Protein AF-0000000067429028 (afdb_homodimer)

Secondary structure (DSSP, 8-state):
------TTS--S-HHHHHHHHHHHHHHHHHHHHHHHHHHHHHHHHHHHHHSSS--HHHHHHHHHHHHHHHHHHHHHHHHHHIIIIITTT-B-S----TTS----TTSS-BSHHHHHHH-TTSHHHHHHHHHHHHHHHHHHHHHHHHHHHHTTT-HHHHHHHHHHHHHHHHHHHHHHHHHTSTT--TTSHHHHHHHHHHHHHHHHHHHHHHHHHHHHHHHHHHHHHHHH-HHHHHHHHHHHHHHHHHHHHHHHHHHHHHHHHHHT-GGGGGGTTHHHHHHHHHHHHHHHHHHHS----HHHH-TTHHHHH--------------------------------------------/------TTS--S-HHHHHHHHHHHHHHHHHHHHHHHHHHHHHHHHHHHHHSSS--HHHHHHHHHHHHHHHHHHHHHHHHHHIIIIITTT-B-S----TTS----TTSS-BSHHHHHHH-TTSHHHHHHHHHHHHHHHHHHHHHHHHHHHHTTT-HHHHHHHHHHHHHHHHHHHHHHHHHTSTT--TTSHHHHHHHHHHHHHHHHHHHHHHHHHHHHHHHHHHHHHHHH-HHHHHHHHHHHHHHHHHHHHHHHHHHHHHHHHHHT-GGGGGGTTHHHHHHHHHHHHHHHHHHHH----HHHH-TTHHHHH--------------------------------------------

pLDDT: mean 70.44, std 25.07, range [15.56, 97.5]

Radius of gyration: 35.48 Å; Cα contacts (8 Å, |Δi|>4): 752; chains: 2; bounding box: 127×114×70 Å

Sequence (706 aa):
MPSLPASWATDEPQASLWLEQVINAGVNIGSMAFGVHMAVYATCTYHLYRSKKFPWMQQIYITVLFILAAVTIACNINFNELAWIDERNYKGGRSPVKGSKSVNVDDSPSGPLAFINEQEALPVDTIGNSAGLVITFLVDSLLIYRCWVVWNSNYYVIILPILMLIASTVLSCLQTIAASQPASSLWAANTVKFGLPYFSLTMTLNMLVTTIIITRLLLARRKIRSIMGDTHGREYTSVAAMLVESALPTALVSMVLIALYAQGNTTMTLFFPLLPQVQALAPQLIFIRVLRGRAWSKETMNPNVSKRTLQFTQSSSGTFAGPVTRARKTETSSFDSHELSTIRMGDSSFIEKMPSLPASWATDEPQASLWLEQVINAGVNIGSMAFGVHMAVYATCTYHLYRSKKFPWMQQIYITVLFILAAVTIACNINFNELAWIDERNYKGGRSPVKGSKSVNVDDSPSGPLAFINEQEALPVDTIGNSAGLVITFLVDSLLIYRCWVVWNSNYYVIILPILMLIASTVLSCLQTIAASQPASSLWAANTVKFGLPYFSLTMTLNMLVTTIIITRLLLARRKIRSIMGDTHGREYTSVAAMLVESALPTALVSMVLIALYAQGNTTMTLFFPLLPQVQALAPQLIFIRVLRGRAWSKETMNPNVSKRTLQFTQSSSGTFAGPVTRARKTETSSFDSHELSTIRMGDSSFIEK

Structure (mmCIF, N/CA/C/O backbone):
data_AF-0000000067429028-model_v1
#
loop_
_entity.id
_entity.type
_entity.pdbx_description
1 polymer 'Predicted protein'
#
loop_
_atom_site.group_PDB
_atom_site.id
_atom_site.type_symbol
_atom_site.label_atom_id
_atom_site.label_alt_id
_atom_site.label_comp_id
_atom_site.label_asym_id
_atom_site.label_entity_id
_atom_site.label_seq_id
_atom_site.pdbx_PDB_ins_code
_atom_site.Cartn_x
_atom_site.Cartn_y
_atom_site.Cartn_z
_atom_site.occupancy
_atom_site.B_iso_or_equiv
_atom_site.auth_seq_id
_atom_site.auth_comp_id
_atom_site.auth_asym_id
_atom_site.auth_atom_id
_atom_site.pdbx_PDB_model_num
ATOM 1 N N . MET A 1 1 ? 11.883 8.055 22.625 1 27.88 1 MET A N 1
ATOM 2 C CA . MET A 1 1 ? 12.578 9.062 21.828 1 27.88 1 MET A CA 1
ATOM 3 C C . MET A 1 1 ? 12.633 10.398 22.562 1 27.88 1 MET A C 1
ATOM 5 O O . MET A 1 1 ? 11.688 10.758 23.266 1 27.88 1 MET A O 1
ATOM 9 N N . PRO A 1 2 ? 13.664 10.938 22.859 1 30.31 2 PRO A N 1
ATOM 10 C CA . PRO A 1 2 ? 13.633 12.203 23.594 1 30.31 2 PRO A CA 1
ATOM 11 C C . PRO A 1 2 ? 12.594 13.18 23.047 1 30.31 2 PRO A C 1
ATOM 13 O O . PRO A 1 2 ? 12.43 13.289 21.828 1 30.31 2 PRO A O 1
ATOM 16 N N . SER A 1 3 ? 11.461 13.352 23.688 1 35.31 3 SER A N 1
ATOM 17 C CA . SER A 1 3 ? 10.578 14.492 23.5 1 35.31 3 SER A CA 1
ATOM 18 C C . SER A 1 3 ? 11.375 15.766 23.234 1 35.31 3 SER A C 1
ATOM 20 O O . SER A 1 3 ? 12.211 16.156 24.062 1 35.31 3 SER A O 1
ATOM 22 N N . LEU A 1 4 ? 11.93 15.875 22.219 1 36.62 4 LEU A N 1
ATOM 23 C CA . LEU A 1 4 ? 12.508 17.219 22.141 1 36.62 4 LEU A CA 1
ATOM 24 C C . LEU A 1 4 ? 11.68 18.219 22.938 1 36.62 4 LEU A C 1
ATOM 26 O O . LEU A 1 4 ? 10.453 18.266 22.797 1 36.62 4 LEU A O 1
ATOM 30 N N . PRO A 1 5 ? 11.859 18.469 24.078 1 39.38 5 PRO A N 1
ATOM 31 C CA . PRO A 1 5 ? 11.25 19.547 24.859 1 39.38 5 PRO A CA 1
ATOM 32 C C . PRO A 1 5 ? 10.867 20.75 24 1 39.38 5 PRO A C 1
ATOM 34 O O . PRO A 1 5 ? 10.773 21.875 24.5 1 39.38 5 PRO A O 1
ATOM 37 N N . ALA A 1 6 ? 11.047 20.734 22.594 1 43.84 6 ALA A N 1
ATOM 38 C CA . ALA A 1 6 ? 11.242 22.047 21.969 1 43.84 6 ALA A CA 1
ATOM 39 C C . ALA A 1 6 ? 9.961 22.875 22.016 1 43.84 6 ALA A C 1
ATOM 41 O O . ALA A 1 6 ? 8.859 22.328 22 1 43.84 6 ALA A O 1
ATOM 42 N N . SER A 1 7 ? 10 24.031 22.438 1 44.78 7 SER A N 1
ATOM 43 C CA . SER A 1 7 ? 9.141 25.203 22.453 1 44.78 7 SER A CA 1
ATOM 44 C C . SER A 1 7 ? 8.203 25.234 21.25 1 44.78 7 SER A C 1
ATOM 46 O O . SER A 1 7 ? 7.258 26.016 21.219 1 44.78 7 SER A O 1
ATOM 48 N N . TRP A 1 8 ? 8.523 24.391 20.266 1 45.44 8 TRP A N 1
ATOM 49 C CA . TRP A 1 8 ? 7.77 24.531 19.031 1 45.44 8 TRP A CA 1
ATOM 50 C C . TRP A 1 8 ? 6.695 23.438 18.922 1 45.44 8 TRP A C 1
ATOM 52 O O . TRP A 1 8 ? 5.965 23.375 17.938 1 45.44 8 TRP A O 1
ATOM 62 N N . ALA A 1 9 ? 6.676 22.672 19.953 1 54.84 9 ALA A N 1
ATOM 63 C CA . ALA A 1 9 ? 5.551 21.734 20.016 1 54.84 9 ALA A CA 1
ATOM 64 C C . ALA A 1 9 ? 4.234 22.469 20.234 1 54.84 9 ALA A C 1
ATOM 66 O O . ALA A 1 9 ? 4.207 23.547 20.844 1 54.84 9 ALA A O 1
ATOM 67 N N . THR A 1 10 ? 3.229 21.969 19.516 1 66.25 10 THR A N 1
ATOM 68 C CA . THR A 1 10 ? 1.923 22.609 19.688 1 66.25 10 THR A CA 1
ATOM 69 C C . THR A 1 10 ? 1.453 22.5 21.125 1 66.25 10 THR A C 1
ATOM 71 O O . THR A 1 10 ? 1.789 21.547 21.844 1 66.25 10 THR A O 1
ATOM 74 N N . ASP A 1 11 ? 1.042 23.547 21.719 1 66.5 11 ASP A N 1
ATOM 75 C CA . ASP A 1 11 ? 0.514 23.609 23.078 1 66.5 11 ASP A CA 1
ATOM 76 C C . ASP A 1 11 ? -0.904 23.047 23.141 1 66.5 11 ASP A C 1
ATOM 78 O O . ASP A 1 11 ? -1.638 23.297 24.109 1 66.5 11 ASP A O 1
ATOM 82 N N . GLU A 1 12 ? -1.213 22.25 22.266 1 75.88 12 GLU A N 1
ATOM 83 C CA . GLU A 1 12 ? -2.549 21.656 22.266 1 75.88 12 GLU A CA 1
ATOM 84 C C . GLU A 1 12 ? -2.607 20.422 23.156 1 75.88 12 GLU A C 1
ATOM 86 O O . GLU A 1 12 ? -1.576 19.812 23.453 1 75.88 12 GLU A O 1
ATOM 91 N N . PRO A 1 13 ? -3.803 20.125 23.766 1 77.38 13 PRO A N 1
ATOM 92 C CA . PRO A 1 13 ? -3.932 18.938 24.625 1 77.38 13 PRO A CA 1
ATOM 93 C C . PRO A 1 13 ? -3.467 17.656 23.922 1 77.38 13 PRO A C 1
ATOM 95 O O . PRO A 1 13 ? -3.641 17.516 22.719 1 77.38 13 PRO A O 1
ATOM 98 N N . GLN A 1 14 ? -2.924 16.828 24.781 1 80.5 14 GLN A N 1
ATOM 99 C CA . GLN A 1 14 ? -2.35 15.578 24.281 1 80.5 14 GLN A CA 1
ATOM 100 C C . GLN A 1 14 ? -3.408 14.727 23.594 1 80.5 14 GLN A C 1
ATOM 102 O O . GLN A 1 14 ? -3.111 14.023 22.625 1 80.5 14 GLN A O 1
ATOM 107 N N . ALA A 1 15 ? -4.617 14.781 24.062 1 78.88 15 ALA A N 1
ATOM 108 C CA . ALA A 1 15 ? -5.695 13.984 23.484 1 78.88 15 ALA A CA 1
ATOM 109 C C . ALA A 1 15 ? -5.984 14.43 22.047 1 78.88 15 ALA A C 1
ATOM 111 O O . ALA A 1 15 ? -6.258 13.602 21.188 1 78.88 15 ALA A O 1
ATOM 112 N N . SER A 1 16 ? -5.883 15.711 21.828 1 82.25 16 SER A N 1
ATOM 113 C CA . SER A 1 16 ? -6.113 16.234 20.484 1 82.25 16 SER A CA 1
ATOM 114 C C . SER A 1 16 ? -4.984 15.859 19.547 1 82.25 16 SER A C 1
ATOM 116 O O . SER A 1 16 ? -5.23 15.508 18.391 1 82.25 16 SER A O 1
ATOM 118 N N . LEU A 1 17 ? -3.855 15.859 20.078 1 84.94 17 LEU A N 1
ATOM 119 C CA . LEU A 1 17 ? -2.707 15.492 19.266 1 84.94 17 LEU A CA 1
ATOM 120 C C . LEU A 1 17 ? -2.738 14 18.922 1 84.94 17 LEU A C 1
ATOM 122 O O . LEU A 1 17 ? -2.424 13.609 17.797 1 84.94 17 LEU A O 1
ATOM 126 N N . TRP A 1 18 ? -3.096 13.273 19.922 1 85.5 18 TRP A N 1
ATOM 127 C CA . TRP A 1 18 ? -3.201 11.836 19.703 1 85.5 18 TRP A CA 1
ATOM 128 C C . TRP A 1 18 ? -4.207 11.523 18.594 1 85.5 18 TRP A C 1
ATOM 130 O O . TRP A 1 18 ? -3.945 10.688 17.734 1 85.5 18 TRP A O 1
ATOM 140 N N . LEU A 1 19 ? -5.262 12.188 18.609 1 85.25 19 LEU A N 1
ATOM 141 C CA . LEU A 1 19 ? -6.281 11.977 17.578 1 85.25 19 LEU A CA 1
ATOM 142 C C . LEU A 1 19 ? -5.742 12.32 16.203 1 85.25 19 LEU A C 1
ATOM 144 O O . LEU A 1 19 ? -5.973 11.586 15.242 1 85.25 19 LEU A O 1
ATOM 148 N N . GLU A 1 20 ? -5.039 13.383 16.125 1 88.56 20 GLU A N 1
ATOM 149 C CA . GLU A 1 20 ? -4.461 13.773 14.836 1 88.56 20 GLU A CA 1
ATOM 150 C C . GLU A 1 20 ? -3.434 12.75 14.367 1 88.56 20 GLU A C 1
ATOM 152 O O . GLU A 1 20 ? -3.381 12.422 13.18 1 88.56 20 GLU A O 1
ATOM 157 N N . GLN A 1 21 ? -2.693 12.266 15.328 1 90.75 21 GLN A N 1
ATOM 158 C CA . GLN A 1 21 ? -1.686 11.266 14.992 1 90.75 21 GLN A CA 1
ATOM 159 C C . GLN A 1 21 ? -2.334 9.977 14.5 1 90.75 21 GLN A C 1
ATOM 161 O O . GLN A 1 21 ? -1.871 9.375 13.531 1 90.75 21 GLN A O 1
ATOM 166 N N . VAL A 1 22 ? -3.361 9.641 15.125 1 90.44 22 VAL A N 1
ATOM 167 C CA . VAL A 1 22 ? -4.031 8.391 14.773 1 90.44 22 VAL A CA 1
ATOM 168 C C . VAL A 1 22 ? -4.711 8.531 13.414 1 90.44 22 VAL A C 1
ATOM 170 O O . VAL A 1 22 ? -4.723 7.59 12.617 1 90.44 22 VAL A O 1
ATOM 173 N N . ILE A 1 23 ? -5.223 9.656 13.156 1 90.44 23 ILE A N 1
ATOM 174 C CA . ILE A 1 23 ? -5.855 9.906 11.859 1 90.44 23 ILE A CA 1
ATOM 175 C C . ILE A 1 23 ? -4.809 9.844 10.75 1 90.44 23 ILE A C 1
ATOM 177 O O . ILE A 1 23 ? -5.039 9.219 9.711 1 90.44 23 ILE A O 1
ATOM 181 N N . ASN A 1 24 ? -3.707 10.469 10.984 1 92.56 24 ASN A N 1
ATOM 182 C CA . ASN A 1 24 ? -2.623 10.422 10.008 1 92.56 24 ASN A CA 1
ATOM 183 C C . ASN A 1 24 ? -2.109 9 9.797 1 92.56 24 ASN A C 1
ATOM 185 O O . ASN A 1 24 ? -1.905 8.57 8.664 1 92.56 24 ASN A O 1
ATOM 189 N N . ALA A 1 25 ? -1.946 8.305 10.875 1 93 25 ALA A N 1
ATOM 190 C CA . ALA A 1 25 ? -1.5 6.918 10.789 1 93 25 ALA A CA 1
ATOM 191 C C . ALA A 1 25 ? -2.518 6.059 10.047 1 93 25 ALA A C 1
ATOM 193 O O . ALA A 1 25 ? -2.143 5.172 9.273 1 93 25 ALA A O 1
ATOM 194 N N . GLY A 1 26 ? -3.736 6.312 10.297 1 93.69 26 GLY A N 1
ATOM 195 C CA . GLY A 1 26 ? -4.789 5.562 9.641 1 93.69 26 GLY A CA 1
ATOM 196 C C . GLY A 1 26 ? -4.766 5.699 8.125 1 93.69 26 GLY A C 1
ATOM 197 O O . GLY A 1 26 ? -4.938 4.715 7.406 1 93.69 26 GLY A O 1
ATOM 198 N N . VAL A 1 27 ? -4.523 6.871 7.652 1 95 27 VAL A N 1
ATOM 199 C CA . VAL A 1 27 ? -4.504 7.105 6.211 1 95 27 VAL A CA 1
ATOM 200 C C . VAL A 1 27 ? -3.307 6.398 5.586 1 95 27 VAL A C 1
ATOM 202 O O . VAL A 1 27 ? -3.414 5.82 4.504 1 95 27 VAL A O 1
ATOM 205 N N . ASN A 1 28 ? -2.201 6.371 6.242 1 95.56 28 ASN A N 1
ATOM 206 C CA . ASN A 1 28 ? -1.031 5.672 5.719 1 95.56 28 ASN A CA 1
ATOM 207 C C . ASN A 1 28 ? -1.235 4.16 5.719 1 95.56 28 ASN A C 1
ATOM 209 O O . ASN A 1 28 ? -0.849 3.479 4.77 1 95.56 28 ASN A O 1
ATOM 213 N N . ILE A 1 29 ? -1.821 3.697 6.758 1 94.62 29 ILE A N 1
ATOM 214 C CA . ILE A 1 29 ? -2.111 2.27 6.809 1 94.62 29 ILE A CA 1
ATOM 215 C C . ILE A 1 29 ? -3.115 1.907 5.715 1 94.62 29 ILE A C 1
ATOM 217 O O . ILE A 1 29 ? -2.988 0.866 5.066 1 94.62 29 ILE A O 1
ATOM 221 N N . GLY A 1 30 ? -4.105 2.762 5.562 1 95.94 30 GLY A N 1
ATOM 222 C CA . GLY A 1 30 ? -5.039 2.561 4.469 1 95.94 30 GLY A CA 1
ATOM 223 C C . GLY A 1 30 ? -4.379 2.576 3.105 1 95.94 30 GLY A C 1
ATOM 224 O O . GLY A 1 30 ? -4.738 1.793 2.225 1 95.94 30 GLY A O 1
ATOM 225 N N . SER A 1 31 ? -3.449 3.441 2.971 1 96.44 31 SER A N 1
ATOM 226 C CA . SER A 1 31 ? -2.707 3.508 1.717 1 96.44 31 SER A CA 1
ATOM 227 C C . SER A 1 31 ? -1.913 2.229 1.477 1 96.44 31 SER A C 1
ATOM 229 O O . SER A 1 31 ? -1.856 1.729 0.351 1 96.44 31 SER A O 1
ATOM 231 N N . MET A 1 32 ? -1.321 1.749 2.494 1 96.06 32 MET A N 1
ATOM 232 C CA . MET A 1 32 ? -0.597 0.487 2.377 1 96.06 32 MET A CA 1
ATOM 233 C C . MET A 1 32 ? -1.537 -0.645 1.977 1 96.06 32 MET A C 1
ATOM 235 O O . MET A 1 32 ? -1.195 -1.472 1.129 1 96.06 32 MET A O 1
ATOM 239 N N . ALA A 1 33 ? -2.664 -0.635 2.631 1 96.06 33 ALA A N 1
ATOM 240 C CA . ALA A 1 33 ? -3.646 -1.669 2.314 1 96.06 33 ALA A CA 1
ATOM 241 C C . ALA A 1 33 ? -4.098 -1.569 0.86 1 96.06 33 ALA A C 1
ATOM 243 O O . ALA A 1 33 ? -4.328 -2.588 0.204 1 96.06 33 ALA A O 1
ATOM 244 N N . PHE A 1 34 ? -4.246 -0.372 0.403 1 97.25 34 PHE A N 1
ATOM 245 C CA . PHE A 1 34 ? -4.602 -0.198 -1 1 97.25 34 PHE A CA 1
ATOM 246 C C . PHE A 1 34 ? -3.496 -0.72 -1.908 1 97.25 34 PHE A C 1
ATOM 248 O O . PHE A 1 34 ? -3.768 -1.247 -2.988 1 97.25 34 PHE A O 1
ATOM 255 N N . GLY A 1 35 ? -2.273 -0.535 -1.51 1 96.25 35 GLY A N 1
ATOM 256 C CA . GLY A 1 35 ? -1.182 -1.141 -2.254 1 96.25 35 GLY A CA 1
ATOM 257 C C . GLY A 1 35 ? -1.307 -2.648 -2.377 1 96.25 35 GLY A C 1
ATOM 258 O O . GLY A 1 35 ? -1.128 -3.205 -3.461 1 96.25 35 GLY A O 1
ATOM 259 N N . VAL A 1 36 ? -1.603 -3.225 -1.318 1 94.44 36 VAL A N 1
ATOM 260 C CA . VAL A 1 36 ? -1.831 -4.664 -1.345 1 94.44 36 VAL A CA 1
ATOM 261 C C . VAL A 1 36 ? -2.979 -4.988 -2.301 1 94.44 36 VAL A C 1
ATOM 263 O O . VAL A 1 36 ? -2.896 -5.945 -3.076 1 94.44 36 VAL A O 1
ATOM 266 N N . HIS A 1 37 ? -3.979 -4.168 -2.24 1 95.75 37 HIS A N 1
ATOM 267 C CA . HIS A 1 37 ? -5.137 -4.352 -3.109 1 95.75 37 HIS A CA 1
ATOM 268 C C . HIS A 1 37 ? -4.742 -4.246 -4.578 1 95.75 37 HIS A C 1
ATOM 270 O O . HIS A 1 37 ? -5.234 -5.008 -5.414 1 95.75 37 HIS A O 1
ATOM 276 N N . MET A 1 38 ? -3.904 -3.363 -4.824 1 95 38 MET A N 1
ATOM 277 C CA . MET A 1 38 ? -3.436 -3.203 -6.199 1 95 38 MET A CA 1
ATOM 278 C C . MET A 1 38 ? -2.746 -4.473 -6.688 1 95 38 MET A C 1
ATOM 280 O O . MET A 1 38 ? -2.986 -4.922 -7.812 1 95 38 MET A O 1
ATOM 284 N N . ALA A 1 39 ? -1.952 -5.07 -5.875 1 92.38 39 ALA A N 1
ATOM 285 C CA . ALA A 1 39 ? -1.248 -6.297 -6.234 1 92.38 39 ALA A CA 1
ATOM 286 C C . ALA A 1 39 ? -2.225 -7.457 -6.422 1 92.38 39 ALA A C 1
ATOM 288 O O . ALA A 1 39 ? -2.107 -8.227 -7.379 1 92.38 39 ALA A O 1
ATOM 289 N N . VAL A 1 40 ? -3.145 -7.504 -5.531 1 92.06 40 VAL A N 1
ATOM 290 C CA . VAL A 1 40 ? -4.117 -8.594 -5.602 1 92.06 40 VAL A CA 1
ATOM 291 C C . VAL A 1 40 ? -5.004 -8.406 -6.832 1 92.06 40 VAL A C 1
ATOM 293 O O . VAL A 1 40 ? -5.34 -9.383 -7.512 1 92.06 40 VAL A O 1
ATOM 296 N N . TYR A 1 41 ? -5.387 -7.164 -7.078 1 95 41 TYR A N 1
ATOM 297 C CA . TYR A 1 41 ? -6.191 -6.863 -8.258 1 95 41 TYR A CA 1
ATOM 298 C C . TYR A 1 41 ? -5.465 -7.281 -9.531 1 95 41 TYR A C 1
ATOM 300 O O . TYR A 1 41 ? -6.062 -7.891 -10.422 1 95 41 TYR A O 1
ATOM 308 N N . ALA A 1 42 ? -4.188 -6.945 -9.562 1 90.38 42 ALA A N 1
ATOM 309 C CA . ALA A 1 42 ? -3.393 -7.301 -10.734 1 90.38 42 ALA A CA 1
ATOM 310 C C . ALA A 1 42 ? -3.301 -8.812 -10.898 1 90.38 42 ALA A C 1
ATOM 312 O O . ALA A 1 42 ? -3.439 -9.336 -12.008 1 90.38 42 ALA A O 1
ATOM 313 N N . THR A 1 43 ? -3.076 -9.469 -9.852 1 86.81 43 THR A N 1
ATOM 314 C CA . THR A 1 43 ? -2.975 -10.922 -9.891 1 86.81 43 THR A CA 1
ATOM 315 C C . THR A 1 43 ? -4.309 -11.547 -10.289 1 86.81 43 THR A C 1
ATOM 317 O O . THR A 1 43 ? -4.348 -12.492 -11.086 1 86.81 43 THR A O 1
ATOM 320 N N . CYS A 1 44 ? -5.332 -11.047 -9.734 1 89.38 44 CYS A N 1
ATOM 321 C CA . CYS A 1 44 ? -6.656 -11.578 -10.055 1 89.38 44 CYS A CA 1
ATOM 322 C C . CYS A 1 44 ? -6.984 -11.359 -11.523 1 89.38 44 CYS A C 1
ATOM 324 O O . CYS A 1 44 ? -7.457 -12.281 -12.195 1 89.38 44 CYS A O 1
ATOM 326 N N . THR A 1 45 ? -6.754 -10.18 -11.969 1 90.81 45 THR A N 1
ATOM 327 C CA . THR A 1 45 ? -7.008 -9.859 -13.367 1 90.81 45 THR A CA 1
ATOM 328 C C . THR A 1 45 ? -6.164 -10.742 -14.289 1 90.81 45 THR A C 1
ATOM 330 O O . THR A 1 45 ? -6.637 -11.188 -15.336 1 90.81 45 THR A O 1
ATOM 333 N N . TYR A 1 46 ? -4.977 -11.031 -13.852 1 84.81 46 TYR A N 1
ATOM 334 C CA . TYR A 1 46 ? -4.094 -11.891 -14.625 1 84.81 46 TYR A CA 1
ATOM 335 C C . TYR A 1 46 ? -4.676 -13.297 -14.758 1 84.81 46 TYR A C 1
ATOM 337 O O . TYR A 1 46 ? -4.727 -13.859 -15.852 1 84.81 46 TYR A O 1
ATOM 345 N N . HIS A 1 47 ? -5.105 -13.805 -13.742 1 83 47 HIS A N 1
ATOM 346 C CA . HIS A 1 47 ? -5.656 -15.156 -13.758 1 83 47 HIS A CA 1
ATOM 347 C C . HIS A 1 47 ? -6.988 -15.203 -14.5 1 83 47 HIS A C 1
ATOM 349 O O . HIS A 1 47 ? -7.301 -16.188 -15.172 1 83 47 HIS A O 1
ATOM 355 N N . LEU A 1 48 ? -7.746 -14.156 -14.398 1 86.56 48 LEU A N 1
ATOM 356 C CA . LEU A 1 48 ? -9.016 -14.094 -15.117 1 86.56 48 LEU A CA 1
ATOM 357 C C . LEU A 1 48 ? -8.789 -14 -16.625 1 86.56 48 LEU A C 1
ATOM 359 O O . LEU A 1 48 ? -9.508 -14.617 -17.406 1 86.56 48 LEU A O 1
ATOM 363 N N . TYR A 1 49 ? -7.809 -13.273 -16.938 1 85.19 49 TYR A N 1
ATOM 364 C CA . TYR A 1 49 ? -7.477 -13.094 -18.359 1 85.19 49 TYR A CA 1
ATOM 365 C C . TYR A 1 49 ? -6.957 -14.383 -18.969 1 85.19 49 TYR A C 1
ATOM 367 O O . TYR A 1 49 ? -7.16 -14.641 -20.156 1 85.19 49 TYR A O 1
ATOM 375 N N . ARG A 1 50 ? -6.375 -15.258 -18.25 1 79.31 50 ARG A N 1
ATOM 376 C CA . ARG A 1 50 ? -5.781 -16.5 -18.734 1 79.31 50 ARG A CA 1
ATOM 377 C C . ARG A 1 50 ? -6.793 -17.641 -18.703 1 79.31 50 ARG A C 1
ATOM 379 O O . ARG A 1 50 ? -6.535 -18.719 -19.219 1 79.31 50 ARG A O 1
ATOM 386 N N . SER A 1 51 ? -7.855 -17.281 -18.203 1 77.38 51 SER A N 1
ATOM 387 C CA . SER A 1 51 ? -8.883 -18.312 -18.172 1 77.38 51 SER A CA 1
ATOM 388 C C . SER A 1 51 ? -9.453 -18.578 -19.562 1 77.38 51 SER A C 1
ATOM 390 O O . SER A 1 51 ? -9.344 -17.734 -20.453 1 77.38 51 SER A O 1
ATOM 392 N N . LYS A 1 52 ? -9.867 -19.828 -19.812 1 74.75 52 LYS A N 1
ATOM 393 C CA . LYS A 1 52 ? -10.375 -20.266 -21.109 1 74.75 52 LYS A CA 1
ATOM 394 C C . LYS A 1 52 ? -11.523 -19.375 -21.562 1 74.75 52 LYS A C 1
ATOM 396 O O . LYS A 1 52 ? -11.531 -18.891 -22.703 1 74.75 52 LYS A O 1
ATOM 401 N N . LYS A 1 53 ? -12.562 -19.219 -20.688 1 77.69 53 LYS A N 1
ATOM 402 C CA . LYS A 1 53 ? -13.648 -18.266 -20.922 1 77.69 53 LYS A CA 1
ATOM 403 C C . LYS A 1 53 ? -13.531 -17.062 -19.984 1 77.69 53 LYS A C 1
ATOM 405 O O . LYS A 1 53 ? -13.547 -17.219 -18.766 1 77.69 53 LYS A O 1
ATOM 410 N N . PHE A 1 54 ? -13.391 -16 -20.641 1 79.38 54 PHE A N 1
ATOM 411 C CA . PHE A 1 54 ? -13.172 -14.789 -19.859 1 79.38 54 PHE A CA 1
ATOM 412 C C . PHE A 1 54 ? -14.422 -14.422 -19.062 1 79.38 54 PHE A C 1
ATOM 414 O O . PHE A 1 54 ? -15.469 -14.109 -19.656 1 79.38 54 PHE A O 1
ATOM 421 N N . PRO A 1 55 ? -14.367 -14.5 -17.812 1 86.75 55 PRO A N 1
ATOM 422 C CA . PRO A 1 55 ? -15.523 -14.148 -16.984 1 86.75 55 PRO A CA 1
ATOM 423 C C . PRO A 1 55 ? -15.703 -12.641 -16.828 1 86.75 55 PRO A C 1
ATOM 425 O O . PRO A 1 55 ? -15.281 -12.062 -15.82 1 86.75 55 PRO A O 1
ATOM 428 N N . TRP A 1 56 ? -16.438 -12 -17.625 1 89.38 56 TRP A N 1
ATOM 429 C CA . TRP A 1 56 ? -16.594 -10.547 -17.688 1 89.38 56 TRP A CA 1
ATOM 430 C C . TRP A 1 56 ? -17.266 -10.008 -16.438 1 89.38 56 TRP A C 1
ATOM 432 O O . TRP A 1 56 ? -16.922 -8.93 -15.953 1 89.38 56 TRP A O 1
ATOM 442 N N . MET A 1 57 ? -18.25 -10.711 -15.945 1 88.62 57 MET A N 1
ATOM 443 C CA . MET A 1 57 ? -18.984 -10.234 -14.773 1 88.62 57 MET A CA 1
ATOM 444 C C . MET A 1 57 ? -18.078 -10.148 -13.555 1 88.62 57 MET A C 1
ATOM 446 O O . MET A 1 57 ? -18.156 -9.195 -12.781 1 88.62 57 MET A O 1
ATOM 450 N N . GLN A 1 58 ? -17.234 -11.125 -13.43 1 91.44 58 GLN A N 1
ATOM 451 C CA . GLN A 1 58 ? -16.312 -11.117 -12.312 1 91.44 58 GLN A CA 1
ATOM 452 C C . GLN A 1 58 ? -15.281 -10 -12.453 1 91.44 58 GLN A C 1
ATOM 454 O O . GLN A 1 58 ? -14.945 -9.328 -11.477 1 91.44 58 GLN A O 1
ATOM 459 N N . GLN A 1 59 ? -14.867 -9.781 -13.68 1 93.69 59 GLN A N 1
ATOM 460 C CA . GLN A 1 59 ? -13.891 -8.727 -13.914 1 93.69 59 GLN A CA 1
ATOM 461 C C . GLN A 1 59 ? -14.484 -7.352 -13.617 1 93.69 59 GLN A C 1
ATOM 463 O O . GLN A 1 59 ? -13.82 -6.504 -13.008 1 93.69 59 GLN A O 1
ATOM 468 N N . ILE A 1 60 ? -15.695 -7.172 -14.062 1 94.19 60 ILE A N 1
ATOM 469 C CA . ILE A 1 60 ? -16.344 -5.895 -13.812 1 94.19 60 ILE A CA 1
ATOM 470 C C . ILE A 1 60 ? -16.531 -5.684 -12.312 1 94.19 60 ILE A C 1
ATOM 472 O O . ILE A 1 60 ? -16.297 -4.586 -11.805 1 94.19 60 ILE A O 1
ATOM 476 N N . TYR A 1 61 ? -16.938 -6.711 -11.695 1 95.19 61 TYR A N 1
ATOM 477 C CA . TYR A 1 61 ? -17.172 -6.645 -10.258 1 95.19 61 TYR A CA 1
ATOM 478 C C . TYR A 1 61 ? -15.906 -6.227 -9.523 1 95.19 61 TYR A C 1
ATOM 480 O O . TYR A 1 61 ? -15.93 -5.297 -8.711 1 95.19 61 TYR A O 1
ATOM 488 N N . ILE A 1 62 ? -14.773 -6.859 -9.867 1 95.56 62 ILE A N 1
ATOM 489 C CA . ILE A 1 62 ? -13.547 -6.57 -9.125 1 95.56 62 ILE A CA 1
ATOM 490 C C . ILE A 1 62 ? -13.023 -5.195 -9.523 1 95.56 62 ILE A C 1
ATOM 492 O O . ILE A 1 62 ? -12.398 -4.504 -8.711 1 95.56 62 ILE A O 1
ATOM 496 N N . THR A 1 63 ? -13.289 -4.73 -10.719 1 96.56 63 THR A N 1
ATOM 497 C CA . THR A 1 63 ? -12.859 -3.408 -11.164 1 96.56 63 THR A CA 1
ATOM 498 C C . THR A 1 63 ? -13.633 -2.314 -10.438 1 96.56 63 THR A C 1
ATOM 500 O O . THR A 1 63 ? -13.062 -1.296 -10.039 1 96.56 63 THR A O 1
ATOM 503 N N . VAL A 1 64 ? -14.867 -2.58 -10.281 1 96.94 64 VAL A N 1
ATOM 504 C CA . VAL A 1 64 ? -15.688 -1.616 -9.555 1 96.94 64 VAL A CA 1
ATOM 505 C C . VAL A 1 64 ? -15.203 -1.506 -8.109 1 96.94 64 VAL A C 1
ATOM 507 O O . VAL A 1 64 ? -15.062 -0.402 -7.582 1 96.94 64 VAL A O 1
ATOM 510 N N . LEU A 1 65 ? -14.945 -2.615 -7.52 1 97.19 65 LEU A N 1
ATOM 511 C CA . LEU A 1 65 ? -14.43 -2.611 -6.156 1 97.19 65 LEU A CA 1
ATOM 512 C C . LEU A 1 65 ? -13.094 -1.87 -6.082 1 97.19 65 LEU A C 1
ATOM 514 O O . LEU A 1 65 ? -12.852 -1.123 -5.129 1 97.19 65 LEU A O 1
ATOM 518 N N . PHE A 1 66 ? -12.305 -2.041 -7.062 1 97.5 66 PHE A N 1
ATOM 519 C CA . PHE A 1 66 ? -10.992 -1.413 -7.105 1 97.5 66 PHE A CA 1
ATOM 520 C C . PHE A 1 66 ? -11.117 0.101 -7.223 1 97.5 66 PHE A C 1
ATOM 522 O O . PHE A 1 66 ? -10.43 0.845 -6.516 1 97.5 66 PHE A O 1
ATOM 529 N N . ILE A 1 67 ? -11.977 0.522 -8.055 1 97.12 67 ILE A N 1
ATOM 530 C CA . ILE A 1 67 ? -12.18 1.95 -8.273 1 97.12 67 ILE A CA 1
ATOM 531 C C . ILE A 1 67 ? -12.75 2.586 -7.004 1 97.12 67 ILE A C 1
ATOM 533 O O . ILE A 1 67 ? -12.305 3.662 -6.59 1 97.12 67 ILE A O 1
ATOM 537 N N . LEU A 1 68 ? -13.672 1.932 -6.438 1 97.38 68 LEU A N 1
ATOM 538 C CA . LEU A 1 68 ? -14.281 2.453 -5.219 1 97.38 68 LEU A CA 1
ATOM 539 C C . LEU A 1 68 ? -13.25 2.527 -4.094 1 97.38 68 LEU A C 1
ATOM 541 O O . LEU A 1 68 ? -13.234 3.492 -3.324 1 97.38 68 LEU A O 1
ATOM 545 N N . ALA A 1 69 ? -12.438 1.509 -3.979 1 97.31 69 ALA A N 1
ATOM 546 C CA . ALA A 1 69 ? -11.383 1.513 -2.963 1 97.31 69 ALA A CA 1
ATOM 547 C C . ALA A 1 69 ? -10.383 2.639 -3.213 1 97.31 69 ALA A C 1
ATOM 549 O O . ALA A 1 69 ? -9.898 3.268 -2.27 1 97.31 69 ALA A O 1
ATOM 550 N N . ALA A 1 70 ? -10.109 2.893 -4.469 1 97.12 70 ALA A N 1
ATOM 551 C CA . ALA A 1 70 ? -9.219 3.986 -4.844 1 97.12 70 ALA A CA 1
ATOM 552 C C . ALA A 1 70 ? -9.812 5.34 -4.465 1 97.12 70 ALA A C 1
ATOM 554 O O . ALA A 1 70 ? -9.109 6.223 -3.977 1 97.12 70 ALA A O 1
ATOM 555 N N . VAL A 1 71 ? -11.039 5.391 -4.664 1 96.25 71 VAL A N 1
ATOM 556 C CA . VAL A 1 71 ? -11.727 6.637 -4.352 1 96.25 71 VAL A CA 1
ATOM 557 C C . VAL A 1 71 ? -11.711 6.875 -2.844 1 96.25 71 VAL A C 1
ATOM 559 O O . VAL A 1 71 ? -11.461 7.992 -2.389 1 96.25 71 VAL A O 1
ATOM 562 N N . THR A 1 72 ? -11.93 5.879 -2.084 1 96.38 72 THR A N 1
ATOM 563 C CA . THR A 1 72 ? -11.938 6.02 -0.631 1 96.38 72 THR A CA 1
ATOM 564 C C . THR A 1 72 ? -10.594 6.527 -0.124 1 96.38 72 THR A C 1
ATOM 566 O O . THR A 1 72 ? -10.539 7.492 0.642 1 96.38 72 THR A O 1
ATOM 569 N N . ILE A 1 73 ? -9.516 5.91 -0.611 1 96.56 73 ILE A N 1
ATOM 570 C CA . ILE A 1 73 ? -8.211 6.27 -0.08 1 96.56 73 ILE A CA 1
ATOM 571 C C . ILE A 1 73 ? -7.773 7.621 -0.642 1 96.56 73 ILE A C 1
ATOM 573 O O . ILE A 1 73 ? -7.152 8.422 0.06 1 96.56 73 ILE A O 1
ATOM 577 N N . ALA A 1 74 ? -8.117 7.922 -1.882 1 95.81 74 ALA A N 1
ATOM 578 C CA . ALA A 1 74 ? -7.789 9.219 -2.477 1 95.81 74 ALA A CA 1
ATOM 579 C C . ALA A 1 74 ? -8.477 10.352 -1.732 1 95.81 74 ALA A C 1
ATOM 581 O O . ALA A 1 74 ? -7.875 11.398 -1.491 1 95.81 74 ALA A O 1
ATOM 582 N N . CYS A 1 75 ? -9.68 10.125 -1.389 1 94.62 75 CYS A N 1
ATOM 583 C CA . CYS A 1 75 ? -10.438 11.141 -0.664 1 94.62 75 CYS A CA 1
ATOM 584 C C . CYS A 1 75 ? -9.891 11.328 0.746 1 94.62 75 CYS A C 1
ATOM 586 O O . CYS A 1 75 ? -9.82 12.445 1.245 1 94.62 75 CYS A O 1
ATOM 588 N N . ASN A 1 76 ? -9.516 10.258 1.362 1 94.31 76 ASN A N 1
ATOM 589 C CA . ASN A 1 76 ? -8.922 10.352 2.691 1 94.31 76 ASN A CA 1
ATOM 590 C C . ASN A 1 76 ? -7.594 11.109 2.654 1 94.31 76 ASN A C 1
ATOM 592 O O . ASN A 1 76 ? -7.32 11.93 3.527 1 94.31 76 ASN A O 1
ATOM 596 N N . ILE A 1 77 ? -6.797 10.812 1.672 1 94.81 77 ILE A N 1
ATOM 597 C CA . ILE A 1 77 ? -5.508 11.484 1.521 1 94.81 77 ILE A CA 1
ATOM 598 C C . ILE A 1 77 ? -5.727 12.977 1.271 1 94.81 77 ILE A C 1
ATOM 600 O O . ILE A 1 77 ? -5.047 13.812 1.862 1 94.81 77 ILE A O 1
ATOM 604 N N . ASN A 1 78 ? -6.688 13.266 0.453 1 94.06 78 ASN A N 1
ATOM 605 C CA . ASN A 1 78 ? -6.973 14.664 0.145 1 94.06 78 ASN A CA 1
ATOM 606 C C . ASN A 1 78 ? -7.504 15.406 1.367 1 94.06 78 ASN A C 1
ATOM 608 O O . ASN A 1 78 ? -7.16 16.578 1.585 1 94.06 78 ASN A O 1
ATOM 612 N N . PHE A 1 79 ? -8.32 14.758 2.088 1 91.12 79 PHE A N 1
ATOM 613 C CA . PHE A 1 79 ? -8.859 15.383 3.291 1 91.12 79 PHE A CA 1
ATOM 614 C C . PHE A 1 79 ? -7.746 15.664 4.297 1 91.12 79 PHE A C 1
ATOM 616 O O . PHE A 1 79 ? -7.738 16.719 4.945 1 91.12 79 PHE A O 1
ATOM 623 N N . ASN A 1 80 ? -6.836 14.758 4.445 1 91.5 80 ASN A N 1
ATOM 624 C CA . ASN A 1 80 ? -5.68 14.961 5.309 1 91.5 80 ASN A CA 1
ATOM 625 C C . ASN A 1 80 ? -4.812 16.109 4.824 1 91.5 80 ASN A C 1
ATOM 627 O O . ASN A 1 80 ? -4.297 16.891 5.629 1 91.5 80 ASN A O 1
ATOM 631 N N . GLU A 1 81 ? -4.672 16.141 3.537 1 91.31 81 GLU A N 1
ATOM 632 C CA . GLU A 1 81 ? -3.908 17.25 2.961 1 91.31 81 GLU A CA 1
ATOM 633 C C . GLU A 1 81 ? -4.559 18.594 3.273 1 91.31 81 GLU A C 1
ATOM 635 O O . GLU A 1 81 ? -3.871 19.547 3.648 1 91.31 81 GLU A O 1
ATOM 640 N N . LEU A 1 82 ? -5.82 18.672 3.176 1 88.31 82 LEU A N 1
ATOM 641 C CA . LEU A 1 82 ? -6.543 19.891 3.504 1 88.31 82 LEU A CA 1
ATOM 642 C C . LEU A 1 82 ? -6.375 20.234 4.98 1 88.31 82 LEU A C 1
ATOM 644 O O . LEU A 1 82 ? -6.172 21.406 5.328 1 88.31 82 LEU A O 1
ATOM 648 N N . ALA A 1 83 ? -6.383 19.266 5.785 1 86.75 83 ALA A N 1
ATOM 649 C CA . ALA A 1 83 ? -6.352 19.5 7.23 1 86.75 83 ALA A CA 1
ATOM 650 C C . ALA A 1 83 ? -4.961 19.938 7.688 1 86.75 83 ALA A C 1
ATOM 652 O O . ALA A 1 83 ? -4.828 20.875 8.477 1 86.75 83 ALA A O 1
ATOM 653 N N . TRP A 1 84 ? -3.945 19.234 7.109 1 88.69 84 TRP A N 1
ATOM 654 C CA . TRP A 1 84 ? -2.59 19.469 7.602 1 88.69 84 TRP A CA 1
ATOM 655 C C . TRP A 1 84 ? -1.926 20.609 6.848 1 88.69 84 TRP A C 1
ATOM 657 O O . TRP A 1 84 ? -1.058 21.297 7.391 1 88.69 84 TRP A O 1
ATOM 667 N N . ILE A 1 85 ? -2.318 20.859 5.602 1 87.94 85 ILE A N 1
ATOM 668 C CA . ILE A 1 85 ? -1.501 21.734 4.762 1 87.94 85 ILE A CA 1
ATOM 669 C C . ILE A 1 85 ? -2.332 22.922 4.289 1 87.94 85 ILE A C 1
ATOM 671 O O . ILE A 1 85 ? -2.078 24.062 4.684 1 87.94 85 ILE A O 1
ATOM 675 N N . ASP A 1 86 ? -3.408 22.703 3.604 1 83.88 86 ASP A N 1
ATOM 676 C CA . ASP A 1 86 ? -4.121 23.766 2.912 1 83.88 86 ASP A CA 1
ATOM 677 C C . ASP A 1 86 ? -4.922 24.625 3.895 1 83.88 86 ASP A C 1
ATOM 679 O O . ASP A 1 86 ? -5 25.844 3.746 1 83.88 86 ASP A O 1
ATOM 683 N N . GLU A 1 87 ? -5.535 23.984 4.875 1 82.06 87 GLU A N 1
ATOM 684 C CA . GLU A 1 87 ? -6.414 24.703 5.797 1 82.06 87 GLU A CA 1
ATOM 685 C C . GLU A 1 87 ? -5.922 24.562 7.238 1 82.06 87 GLU A C 1
ATOM 687 O O . GLU A 1 87 ? -6.723 24.422 8.164 1 82.06 87 GLU A O 1
ATOM 692 N N . ARG A 1 88 ? -4.625 24.578 7.363 1 83.56 88 ARG A N 1
ATOM 693 C CA . ARG A 1 88 ? -4.062 24.328 8.688 1 83.56 88 ARG A CA 1
ATOM 694 C C . ARG A 1 88 ? -4.41 25.453 9.648 1 83.56 88 ARG A C 1
ATOM 696 O O . ARG A 1 88 ? -4.395 25.25 10.867 1 83.56 88 ARG A O 1
ATOM 703 N N . ASN A 1 89 ? -4.727 26.656 9.188 1 76.88 89 ASN A N 1
ATOM 704 C CA . ASN A 1 89 ? -5.07 27.797 10.031 1 76.88 89 ASN A CA 1
ATOM 705 C C . ASN A 1 89 ? -6.582 27.969 10.133 1 76.88 89 ASN A C 1
ATOM 707 O O . ASN A 1 89 ? -7.066 29.094 10.32 1 76.88 89 ASN A O 1
ATOM 711 N N . TYR A 1 90 ? -7.199 26.906 10.078 1 75.38 90 TYR A N 1
ATOM 712 C CA . TYR A 1 90 ? -8.656 26.938 10.164 1 75.38 90 TYR A CA 1
ATOM 713 C C . TYR A 1 90 ? -9.109 27.547 11.492 1 75.38 90 TYR A C 1
ATOM 715 O O . TYR A 1 90 ? -8.625 27.156 12.555 1 75.38 90 TYR A O 1
ATOM 723 N N . LYS A 1 91 ? -9.742 28.625 11.422 1 64.12 91 LYS A N 1
ATOM 724 C CA . LYS A 1 91 ? -10.312 29.266 12.609 1 64.12 91 LYS A CA 1
ATOM 725 C C . LYS A 1 91 ? -11.75 28.797 12.844 1 64.12 91 LYS A C 1
ATOM 727 O O . LYS A 1 91 ? -12.586 28.891 11.938 1 64.12 91 LYS A O 1
ATOM 732 N N . GLY A 1 92 ? -11.773 27.766 13.617 1 58.31 92 GLY A N 1
ATOM 733 C CA . GLY A 1 92 ? -13.07 27.25 14.008 1 58.31 92 GLY A CA 1
ATOM 734 C C . GLY A 1 92 ? -14.102 28.328 14.25 1 58.31 92 GLY A C 1
ATOM 735 O O . GLY A 1 92 ? -13.758 29.5 14.359 1 58.31 92 GLY A O 1
ATOM 736 N N . GLY A 1 93 ? -15.203 28.328 14.141 1 50.31 93 GLY A N 1
ATOM 737 C CA . GLY A 1 93 ? -16.375 29.156 14.352 1 50.31 93 GLY A CA 1
ATOM 738 C C . GLY A 1 93 ? -17.344 29.125 13.18 1 50.31 93 GLY A C 1
ATOM 739 O O . GLY A 1 93 ? -16.953 28.812 12.055 1 50.31 93 GLY A O 1
ATOM 740 N N . ARG A 1 94 ? -18.516 28.625 13.445 1 43.34 94 ARG A N 1
ATOM 741 C CA . ARG A 1 94 ? -19.672 28.609 12.547 1 43.34 94 ARG A CA 1
ATOM 742 C C . ARG A 1 94 ? -19.594 29.766 11.555 1 43.34 94 ARG A C 1
ATOM 744 O O . ARG A 1 94 ? -19.266 30.891 11.914 1 43.34 94 ARG A O 1
ATOM 751 N N . SER A 1 95 ? -19.25 29.703 10.242 1 35.16 95 SER A N 1
ATOM 752 C CA . SER A 1 95 ? -19.875 30.828 9.531 1 35.16 95 SER A CA 1
ATOM 753 C C . SER A 1 95 ? -20.953 31.469 10.383 1 35.16 95 SER A C 1
ATOM 755 O O . SER A 1 95 ? -21.75 30.781 11.023 1 35.16 95 SER A O 1
ATOM 757 N N . PRO A 1 96 ? -20.922 32.781 10.766 1 30.31 96 PRO A N 1
ATOM 758 C CA . PRO A 1 96 ? -22.172 33.344 11.273 1 30.31 96 PRO A CA 1
ATOM 759 C C . PRO A 1 96 ? -23.406 32.781 10.578 1 30.31 96 PRO A C 1
ATOM 761 O O . PRO A 1 96 ? -23.484 32.781 9.344 1 30.31 96 PRO A O 1
ATOM 764 N N . VAL A 1 97 ? -24.078 31.672 10.891 1 28.41 97 VAL A N 1
ATOM 765 C CA . VAL A 1 97 ? -25.453 32 10.508 1 28.41 97 VAL A CA 1
ATOM 766 C C . VAL A 1 97 ? -25.672 33.5 10.586 1 28.41 97 VAL A C 1
ATOM 768 O O . VAL A 1 97 ? -25.234 34.156 11.539 1 28.41 97 VAL A O 1
ATOM 771 N N . LYS A 1 98 ? -26.016 34.156 9.602 1 30.27 98 LYS A N 1
ATOM 772 C CA . LYS A 1 98 ? -26.781 35.406 9.562 1 30.27 98 LYS A CA 1
ATOM 773 C C . LYS A 1 98 ? -27.828 35.438 10.664 1 30.27 98 LYS A C 1
ATOM 775 O O . LYS A 1 98 ? -28.734 34.594 10.703 1 30.27 98 LYS A O 1
ATOM 780 N N . GLY A 1 99 ? -27.484 35.688 12.094 1 30.09 99 GLY A N 1
ATOM 781 C CA . GLY A 1 99 ? -28.109 36.062 13.352 1 30.09 99 GLY A CA 1
ATOM 782 C C . GLY A 1 99 ? -27.297 35.625 14.562 1 30.09 99 GLY A C 1
ATOM 783 O O . GLY A 1 99 ? -27.703 35.875 15.703 1 30.09 99 GLY A O 1
ATOM 784 N N . SER A 1 100 ? -26.75 34.406 14.633 1 30.8 100 SER A N 1
ATOM 785 C CA . SER A 1 100 ? -26.344 34.156 16 1 30.8 100 SER A CA 1
ATOM 786 C C . SER A 1 100 ? -25.094 34.969 16.359 1 30.8 100 SER A C 1
ATOM 788 O O . SER A 1 100 ? -24.297 35.312 15.492 1 30.8 100 SER A O 1
ATOM 790 N N . LYS A 1 101 ? -25.062 35.438 17.562 1 35.53 101 LYS A N 1
ATOM 791 C CA . LYS A 1 101 ? -24.172 36.344 18.297 1 35.53 101 LYS A CA 1
ATOM 792 C C . LYS A 1 101 ? -22.703 35.969 18.094 1 35.53 101 LYS A C 1
ATOM 794 O O . LYS A 1 101 ? -22.391 34.812 17.781 1 35.53 101 LYS A O 1
ATOM 799 N N . SER A 1 102 ? -21.734 36.906 18.062 1 31.67 102 SER A N 1
ATOM 800 C CA . SER A 1 102 ? -20.297 37.094 18.047 1 31.67 102 SER A CA 1
ATOM 801 C C . SER A 1 102 ? -19.594 36.062 18.922 1 31.67 102 SER A C 1
ATOM 803 O O . SER A 1 102 ? -19.594 36.156 20.156 1 31.67 102 SER A O 1
ATOM 805 N N . VAL A 1 103 ? -19.906 34.844 18.891 1 35.16 103 VAL A N 1
ATOM 806 C CA . VAL A 1 103 ? -19.125 34.062 19.828 1 35.16 103 VAL A CA 1
ATOM 807 C C . VAL A 1 103 ? -17.656 34.469 19.734 1 35.16 103 VAL A C 1
ATOM 809 O O . VAL A 1 103 ? -17.141 34.688 18.641 1 35.16 103 VAL A O 1
ATOM 812 N N . ASN A 1 104 ? -17.016 35 20.734 1 32.72 104 ASN A N 1
ATOM 813 C CA . ASN A 1 104 ? -15.641 35.469 20.891 1 32.72 104 ASN A CA 1
ATOM 814 C C . ASN A 1 104 ? -14.656 34.594 20.156 1 32.72 104 ASN A C 1
ATOM 816 O O . ASN A 1 104 ? -14.617 33.375 20.391 1 32.72 104 ASN A O 1
ATOM 820 N N . VAL A 1 105 ? -14.203 34.781 19.016 1 39.47 105 VAL A N 1
ATOM 821 C CA . VAL A 1 105 ? -13.25 34.281 18.031 1 39.47 105 VAL A CA 1
ATOM 822 C C . VAL A 1 105 ? -12.07 33.625 18.734 1 39.47 105 VAL A C 1
ATOM 824 O O . VAL A 1 105 ? -11.422 32.75 18.156 1 39.47 105 VAL A O 1
ATOM 827 N N . ASP A 1 106 ? -11.75 34.062 19.938 1 42.03 106 ASP A N 1
ATOM 828 C CA . ASP A 1 106 ? -10.594 33.719 20.766 1 42.03 106 ASP A CA 1
ATOM 829 C C . ASP A 1 106 ? -10.695 32.281 21.281 1 42.03 106 ASP A C 1
ATOM 831 O O . ASP A 1 106 ? -9.68 31.641 21.562 1 42.03 106 ASP A O 1
ATOM 835 N N . ASP A 1 107 ? -11.867 31.688 21.609 1 44.59 107 ASP A N 1
ATOM 836 C CA . ASP A 1 107 ? -12.062 30.422 22.297 1 44.59 107 ASP A CA 1
ATOM 837 C C . ASP A 1 107 ? -12.398 29.297 21.312 1 44.59 107 ASP A C 1
ATOM 839 O O . ASP A 1 107 ? -12.688 28.172 21.719 1 44.59 107 ASP A O 1
ATOM 843 N N . SER A 1 108 ? -12.57 29.656 20.062 1 50.97 108 SER A N 1
ATOM 844 C CA . SER A 1 108 ? -13 28.578 19.172 1 50.97 108 SER A CA 1
ATOM 845 C C . SER A 1 108 ? -11.82 27.703 18.766 1 50.97 108 SER A C 1
ATOM 847 O O . SER A 1 108 ? -10.711 28.188 18.562 1 50.97 108 SER A O 1
ATOM 849 N N . PRO A 1 109 ? -12.031 26.391 18.938 1 61.47 109 PRO A N 1
ATOM 850 C CA . PRO A 1 109 ? -10.938 25.484 18.578 1 61.47 109 PRO A CA 1
ATOM 851 C C . PRO A 1 109 ? -10.383 25.75 17.188 1 61.47 109 PRO A C 1
ATOM 853 O O . PRO A 1 109 ? -11.148 26.047 16.266 1 61.47 109 PRO A O 1
ATOM 856 N N . SER A 1 110 ? -9.273 26.266 17.016 1 72.5 110 SER A N 1
ATOM 857 C CA . SER A 1 110 ? -8.57 26.531 15.766 1 72.5 110 SER A CA 1
ATOM 858 C C . SER A 1 110 ? -7.531 25.453 15.484 1 72.5 110 SER A C 1
ATOM 860 O O . SER A 1 110 ? -7.211 24.641 16.359 1 72.5 110 SER A O 1
ATOM 862 N N . GLY A 1 111 ? -7.348 25.266 14.25 1 77.88 111 GLY A N 1
ATOM 863 C CA . GLY A 1 111 ? -6.293 24.328 13.875 1 77.88 111 GLY A CA 1
ATOM 864 C C . GLY A 1 111 ? -6.801 23.141 13.094 1 77.88 111 GLY A C 1
ATOM 865 O O . GLY A 1 111 ? -7.965 23.094 12.688 1 77.88 111 GLY A O 1
ATOM 866 N N . PRO A 1 112 ? -5.973 22.297 12.906 1 83.88 112 PRO A N 1
ATOM 867 C CA . PRO A 1 112 ? -6.32 21.125 12.086 1 83.88 112 PRO A CA 1
ATOM 868 C C . PRO A 1 112 ? -7.418 20.266 12.711 1 83.88 112 PRO A C 1
ATOM 870 O O . PRO A 1 112 ? -8.289 19.75 12 1 83.88 112 PRO A O 1
ATOM 873 N N . LEU A 1 113 ? -7.426 20.141 14.008 1 81.62 113 LEU A N 1
ATOM 874 C CA . LEU A 1 113 ? -8.438 19.297 14.633 1 81.62 113 LEU A CA 1
ATOM 875 C C . LEU A 1 113 ? -9.82 19.922 14.492 1 81.62 113 LEU A C 1
ATOM 877 O O . LEU A 1 113 ? -10.812 19.219 14.289 1 81.62 113 LEU A O 1
ATOM 881 N N . ALA A 1 114 ? -9.883 21.203 14.672 1 78.25 114 ALA A N 1
ATOM 882 C CA . ALA A 1 114 ? -11.156 21.891 14.469 1 78.25 114 ALA A CA 1
ATOM 883 C C . ALA A 1 114 ? -11.648 21.719 13.039 1 78.25 114 ALA A C 1
ATOM 885 O O . ALA A 1 114 ? -12.844 21.5 12.812 1 78.25 114 ALA A O 1
ATOM 886 N N . PHE A 1 115 ? -10.734 21.75 12.117 1 80.56 115 PHE A N 1
ATOM 887 C CA . PHE A 1 115 ? -11.078 21.531 10.719 1 80.56 115 PHE A CA 1
ATOM 888 C C . PHE A 1 115 ? -11.641 20.125 10.523 1 80.56 115 PHE A C 1
ATOM 890 O O . PHE A 1 115 ? -12.68 19.953 9.883 1 80.56 115 PHE A O 1
ATOM 897 N N . ILE A 1 116 ? -11 19.172 11.07 1 82 116 ILE A N 1
ATOM 898 C CA . ILE A 1 116 ? -11.391 17.781 10.898 1 82 116 ILE A CA 1
ATOM 899 C C . ILE A 1 116 ? -12.781 17.547 11.477 1 82 116 ILE A C 1
ATOM 901 O O . ILE A 1 116 ? -13.609 16.875 10.867 1 82 116 ILE A O 1
ATOM 905 N N . ASN A 1 117 ? -13.062 18.156 12.578 1 75.38 117 ASN A N 1
ATOM 906 C CA . ASN A 1 117 ? -14.328 17.922 13.258 1 75.38 117 ASN A CA 1
ATOM 907 C C . ASN A 1 117 ? -15.469 18.688 12.594 1 75.38 117 ASN A C 1
ATOM 909 O O . ASN A 1 117 ? -16.594 18.203 12.523 1 75.38 117 ASN A O 1
ATOM 913 N N . GLU A 1 118 ? -15.133 19.828 12.094 1 74.06 118 GLU A N 1
ATOM 914 C CA . GLU A 1 118 ? -16.203 20.703 11.617 1 74.06 118 GLU A CA 1
ATOM 915 C C . GLU A 1 118 ? -16.406 20.547 10.109 1 74.06 118 GLU A C 1
ATOM 917 O O . GLU A 1 118 ? -17.484 20.859 9.586 1 74.06 118 GLU A O 1
ATOM 922 N N . GLN A 1 119 ? -15.406 20.078 9.406 1 74.12 119 GLN A N 1
ATOM 923 C CA . GLN A 1 119 ? -15.508 20.062 7.953 1 74.12 119 GLN A CA 1
ATOM 924 C C . GLN A 1 119 ? -15.586 18.625 7.434 1 74.12 119 GLN A C 1
ATOM 926 O O . GLN A 1 119 ? -15.164 18.344 6.312 1 74.12 119 GLN A O 1
ATOM 931 N N . GLU A 1 120 ? -16.125 17.828 8.188 1 75.88 120 GLU A N 1
ATOM 932 C CA . GLU A 1 120 ? -16.328 16.453 7.738 1 75.88 120 GLU A CA 1
ATOM 933 C C . GLU A 1 120 ? -17.406 16.359 6.664 1 75.88 120 GLU A C 1
ATOM 935 O O . GLU A 1 120 ? -17.469 15.383 5.926 1 75.88 120 GLU A O 1
ATOM 940 N N . ALA A 1 121 ? -18.172 17.453 6.551 1 74.75 121 ALA A N 1
ATOM 941 C CA . ALA A 1 121 ? -19.281 17.453 5.605 1 74.75 121 ALA A CA 1
ATOM 942 C C . ALA A 1 121 ? -18.812 17.875 4.211 1 74.75 121 ALA A C 1
ATOM 944 O O . ALA A 1 121 ? -19.594 17.859 3.26 1 74.75 121 ALA A O 1
ATOM 945 N N . LEU A 1 122 ? -17.562 18.125 4.09 1 81.25 122 LEU A N 1
ATOM 946 C CA . LEU A 1 122 ? -17.031 18.453 2.77 1 81.25 122 LEU A CA 1
ATOM 947 C C . LEU A 1 122 ? -17.266 17.297 1.791 1 81.25 122 LEU A C 1
ATOM 949 O O . LEU A 1 122 ? -17.203 16.141 2.176 1 81.25 122 LEU A O 1
ATOM 953 N N . PRO A 1 123 ? -17.531 17.625 0.581 1 82.88 123 PRO A N 1
ATOM 954 C CA . PRO A 1 123 ? -17.812 16.594 -0.423 1 82.88 123 PRO A CA 1
ATOM 955 C C . PRO A 1 123 ? -16.703 15.555 -0.523 1 82.88 123 PRO A C 1
ATOM 957 O O . PRO A 1 123 ? -16.969 14.375 -0.772 1 82.88 123 PRO A O 1
ATOM 960 N N . VAL A 1 124 ? -15.508 16 -0.362 1 87.75 124 VAL A N 1
ATOM 961 C CA . VAL A 1 124 ? -14.398 15.062 -0.488 1 87.75 124 VAL A CA 1
ATOM 962 C C . VAL A 1 124 ? -14.539 13.953 0.558 1 87.75 124 VAL A C 1
ATOM 964 O O . VAL A 1 124 ? -14.367 12.773 0.248 1 87.75 124 VAL A O 1
ATOM 967 N N . ASP A 1 125 ? -14.883 14.289 1.728 1 86.62 125 ASP A N 1
ATOM 968 C CA . ASP A 1 125 ? -15.039 13.305 2.793 1 86.62 125 ASP A CA 1
ATOM 969 C C . ASP A 1 125 ? -16.312 12.492 2.613 1 86.62 125 ASP A C 1
ATOM 971 O O . ASP A 1 125 ? -16.328 11.281 2.83 1 86.62 125 ASP A O 1
ATOM 975 N N . THR A 1 126 ?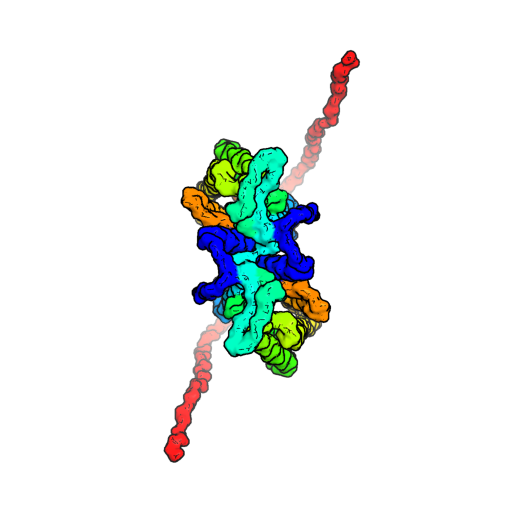 -17.359 13.141 2.164 1 84.5 126 THR A N 1
ATOM 976 C CA . THR A 1 126 ? -18.625 12.461 1.95 1 84.5 126 THR A CA 1
ATOM 977 C C . THR A 1 126 ? -18.516 11.438 0.828 1 84.5 126 THR A C 1
ATOM 979 O O . THR A 1 126 ? -19.047 10.328 0.938 1 84.5 126 THR A O 1
ATOM 982 N N . ILE A 1 127 ? -17.828 11.805 -0.181 1 89.5 127 ILE A N 1
ATOM 983 C CA . ILE A 1 127 ? -17.641 10.898 -1.303 1 89.5 127 ILE A CA 1
ATOM 984 C C . ILE A 1 127 ? -16.812 9.695 -0.856 1 89.5 127 ILE A C 1
ATOM 986 O O . ILE A 1 127 ? -17.125 8.555 -1.197 1 89.5 127 ILE A O 1
ATOM 990 N N . GLY A 1 128 ? -15.734 9.945 -0.126 1 91.31 128 GLY A N 1
ATOM 991 C CA . GLY A 1 128 ? -14.906 8.867 0.374 1 91.31 128 GLY A CA 1
ATOM 992 C C . GLY A 1 128 ? -15.656 7.902 1.277 1 91.31 128 GLY A C 1
ATOM 993 O O . GLY A 1 128 ? -15.562 6.684 1.11 1 91.31 128 GLY A O 1
ATOM 994 N N . ASN A 1 129 ? -16.438 8.43 2.109 1 87.25 129 ASN A N 1
ATOM 995 C CA . ASN A 1 129 ? -17.219 7.609 3.027 1 87.25 129 ASN A CA 1
ATOM 996 C C . ASN A 1 129 ? -18.312 6.832 2.295 1 87.25 129 ASN A C 1
ATOM 998 O O . ASN A 1 129 ? -18.547 5.66 2.588 1 87.25 129 ASN A O 1
ATOM 1002 N N . SER A 1 130 ? -18.938 7.504 1.39 1 89.38 130 SER A N 1
ATOM 1003 C CA . SER A 1 130 ? -19.984 6.844 0.612 1 89.38 130 SER A CA 1
ATOM 1004 C C . SER A 1 130 ? -19.406 5.699 -0.218 1 89.38 130 SER A C 1
ATOM 1006 O O . SER A 1 130 ? -20.047 4.648 -0.349 1 89.38 130 SER A O 1
ATOM 1008 N N . ALA A 1 131 ? -18.297 5.945 -0.745 1 94 131 ALA A N 1
ATOM 1009 C CA . ALA A 1 131 ? -17.656 4.879 -1.51 1 94 131 ALA A CA 1
ATOM 1010 C C . ALA A 1 131 ? -17.375 3.664 -0.63 1 94 131 ALA A C 1
ATOM 1012 O O . ALA A 1 131 ? -17.562 2.523 -1.064 1 94 131 ALA A O 1
ATOM 1013 N N . GLY A 1 132 ? -16.953 3.902 0.535 1 92.88 132 GLY A N 1
ATOM 1014 C CA . GLY A 1 132 ? -16.734 2.809 1.468 1 92.88 132 GLY A CA 1
ATOM 1015 C C . GLY A 1 132 ? -17.984 2.029 1.786 1 92.88 132 GLY A C 1
ATOM 1016 O O . GLY A 1 132 ? -17.953 0.8 1.88 1 92.88 132 GLY A O 1
ATOM 1017 N N . LEU A 1 133 ? -19.031 2.662 1.865 1 91.06 133 LEU A N 1
ATOM 1018 C CA . LEU A 1 133 ? -20.312 2.021 2.16 1 91.06 133 LEU A CA 1
ATOM 1019 C C . LEU A 1 133 ? -20.781 1.181 0.977 1 91.06 133 LEU A C 1
ATOM 1021 O O . LEU A 1 133 ? -21.344 0.1 1.163 1 91.06 133 LEU A O 1
ATOM 1025 N N . VAL A 1 134 ? -20.547 1.708 -0.141 1 93.31 134 VAL A N 1
ATOM 1026 C CA . VAL A 1 134 ? -20.922 0.967 -1.341 1 93.31 134 VAL A CA 1
ATOM 1027 C C . VAL A 1 134 ? -20.078 -0.307 -1.444 1 93.31 134 VAL A C 1
ATOM 1029 O O . VAL A 1 134 ? -20.594 -1.357 -1.847 1 93.31 134 VAL A O 1
ATOM 1032 N N . ILE A 1 135 ? -18.844 -0.199 -1.104 1 95.44 135 ILE A N 1
ATOM 1033 C CA . ILE A 1 135 ? -18 -1.386 -1.1 1 95.44 135 ILE A CA 1
ATOM 1034 C C . ILE A 1 135 ? -18.578 -2.441 -0.168 1 95.44 135 ILE A C 1
ATOM 1036 O O . ILE A 1 135 ? -18.703 -3.609 -0.542 1 95.44 135 ILE A O 1
ATOM 1040 N N . THR A 1 136 ? -18.969 -2.027 0.979 1 92.12 136 THR A N 1
ATOM 1041 C CA . THR A 1 136 ? -19.531 -2.955 1.953 1 92.12 136 THR A CA 1
ATOM 1042 C C . THR A 1 136 ? -20.812 -3.6 1.412 1 92.12 136 THR A C 1
ATOM 1044 O O . THR A 1 136 ? -21 -4.809 1.548 1 92.12 136 THR A O 1
ATOM 1047 N N . PHE A 1 137 ? -21.578 -2.822 0.79 1 93.12 137 PHE A N 1
ATOM 1048 C CA . PHE A 1 137 ? -22.812 -3.324 0.207 1 93.12 137 PHE A CA 1
ATOM 1049 C C . PHE A 1 137 ? -22.531 -4.363 -0.869 1 93.12 137 PHE A C 1
ATOM 1051 O O . PHE A 1 137 ? -23.156 -5.418 -0.906 1 93.12 137 PHE A O 1
ATOM 1058 N N . LEU A 1 138 ? -21.625 -4.066 -1.694 1 94.06 138 LEU A N 1
ATOM 1059 C CA . LEU A 1 138 ? -21.297 -4.973 -2.789 1 94.06 138 LEU A CA 1
ATOM 1060 C C . LEU A 1 138 ? -20.703 -6.27 -2.256 1 94.06 138 LEU A C 1
ATOM 1062 O O . LEU A 1 138 ? -21.031 -7.355 -2.734 1 94.06 138 LEU A O 1
ATOM 1066 N N . VAL A 1 139 ? -19.828 -6.152 -1.315 1 92.12 139 VAL A N 1
ATOM 1067 C CA . VAL A 1 139 ? -19.141 -7.32 -0.768 1 92.12 139 VAL A CA 1
ATOM 1068 C C . VAL A 1 139 ? -20.156 -8.211 -0.044 1 92.12 139 VAL A C 1
ATOM 1070 O O . VAL A 1 139 ? -20.172 -9.43 -0.232 1 92.12 139 VAL A O 1
ATOM 1073 N N . ASP A 1 140 ? -21.016 -7.617 0.7 1 90.94 140 ASP A N 1
ATOM 1074 C CA . ASP A 1 140 ? -22.031 -8.375 1.42 1 90.94 140 ASP A CA 1
ATOM 1075 C C . ASP A 1 140 ? -23.047 -9.008 0.455 1 90.94 140 ASP A C 1
ATOM 1077 O O . ASP A 1 140 ? -23.484 -10.141 0.663 1 90.94 140 ASP A O 1
ATOM 1081 N N . SER A 1 141 ? -23.359 -8.258 -0.52 1 92.31 141 SER A N 1
ATOM 1082 C CA . SER A 1 141 ? -24.281 -8.789 -1.509 1 92.31 141 SER A CA 1
ATOM 1083 C C . SER A 1 141 ? -23.719 -10.008 -2.215 1 92.31 141 SER A C 1
ATOM 1085 O O . SER A 1 141 ? -24.422 -10.984 -2.465 1 92.31 141 SER A O 1
ATOM 1087 N N . LEU A 1 142 ? -22.516 -9.945 -2.547 1 89.75 142 LEU A N 1
ATOM 1088 C CA . LEU A 1 142 ? -21.875 -11.086 -3.193 1 89.75 142 LEU A CA 1
ATOM 1089 C C . LEU A 1 142 ? -21.828 -12.289 -2.25 1 89.75 142 LEU A C 1
ATOM 1091 O O . LEU A 1 142 ? -22 -13.43 -2.684 1 89.75 142 LEU A O 1
ATOM 1095 N N . LEU A 1 143 ? -21.562 -11.984 -1.073 1 88.44 143 LEU A N 1
ATOM 1096 C CA . LEU A 1 143 ? -21.5 -13.062 -0.087 1 88.44 143 LEU A CA 1
ATOM 1097 C C . LEU A 1 143 ? -22.859 -13.758 0.029 1 88.44 143 LEU A C 1
ATOM 1099 O O . LEU A 1 143 ? -22.922 -14.992 0.106 1 88.44 143 LEU A O 1
ATOM 1103 N N . ILE A 1 144 ? -23.875 -13.039 0.025 1 89.88 144 ILE A N 1
ATOM 1104 C CA . ILE A 1 144 ? -25.219 -13.594 0.104 1 89.88 144 ILE A CA 1
ATOM 1105 C C . ILE A 1 144 ? -25.531 -14.383 -1.164 1 89.88 144 ILE A C 1
ATOM 1107 O O . ILE A 1 144 ? -26.109 -15.469 -1.1 1 89.88 144 ILE A O 1
ATOM 1111 N N . TYR A 1 145 ? -25.109 -13.883 -2.232 1 87 145 TYR A N 1
ATOM 1112 C CA . TYR A 1 145 ? -25.312 -14.586 -3.494 1 87 145 TYR A CA 1
ATOM 1113 C C . TYR A 1 145 ? -24.594 -15.93 -3.488 1 87 145 TYR A C 1
ATOM 1115 O O . TYR A 1 145 ? -25.156 -16.938 -3.924 1 87 145 TYR A O 1
ATOM 1123 N N . ARG A 1 146 ? -23.438 -15.914 -3.064 1 81.94 146 ARG A N 1
ATOM 1124 C CA . ARG A 1 146 ? -22.672 -17.156 -2.977 1 81.94 146 ARG A CA 1
ATOM 1125 C C . ARG A 1 146 ? -23.375 -18.156 -2.051 1 81.94 146 ARG A C 1
ATOM 1127 O O . ARG A 1 146 ? -23.375 -19.359 -2.318 1 81.94 146 ARG A O 1
ATOM 1134 N N . CYS A 1 147 ? -23.859 -17.641 -1.012 1 85.69 147 CYS A N 1
ATOM 1135 C CA . CYS A 1 147 ? -24.594 -18.484 -0.079 1 85.69 147 CYS A CA 1
ATOM 1136 C C . CYS A 1 147 ? -25.828 -19.078 -0.745 1 85.69 147 CYS A C 1
ATOM 1138 O O . CYS A 1 147 ? -26.125 -20.266 -0.577 1 85.69 147 CYS A O 1
ATOM 1140 N N . TRP A 1 148 ? -26.422 -18.281 -1.495 1 86.31 148 TRP A N 1
ATOM 1141 C CA . TRP A 1 148 ? -27.609 -18.719 -2.219 1 86.31 148 TRP A CA 1
ATOM 1142 C C . TRP A 1 148 ? -27.266 -19.844 -3.201 1 86.31 148 TRP A C 1
ATOM 1144 O O . TRP A 1 148 ? -27.984 -20.828 -3.303 1 86.31 148 TRP A O 1
ATOM 1154 N N . VAL A 1 149 ? -26.156 -19.75 -3.799 1 80.25 149 VAL A N 1
ATOM 1155 C CA . VAL A 1 149 ? -25.719 -20.719 -4.793 1 80.25 149 VAL A CA 1
ATOM 1156 C C . VAL A 1 149 ? -25.281 -22.016 -4.102 1 80.25 149 VAL A C 1
ATOM 1158 O O . VAL A 1 149 ? -25.609 -23.109 -4.555 1 80.25 149 VAL A O 1
ATOM 1161 N N . VAL A 1 150 ? -24.609 -21.875 -3.064 1 79.75 150 VAL A N 1
ATOM 1162 C CA . VAL A 1 150 ? -24.078 -23.047 -2.359 1 79.75 150 VAL A CA 1
ATOM 1163 C C . VAL A 1 150 ? -25.219 -23.844 -1.742 1 79.75 150 VAL A C 1
ATOM 1165 O O . VAL A 1 150 ? -25.141 -25.078 -1.663 1 79.75 150 VAL A O 1
ATOM 1168 N N . TRP A 1 151 ? -26.25 -23.109 -1.329 1 84.5 151 TRP A N 1
ATOM 1169 C CA . TRP A 1 151 ? -27.391 -23.797 -0.721 1 84.5 151 TRP A CA 1
ATOM 1170 C C . TRP A 1 151 ? -28.453 -24.109 -1.763 1 84.5 151 TRP A C 1
ATOM 1172 O O . TRP A 1 151 ? -29.656 -24.062 -1.468 1 84.5 151 TRP A O 1
ATOM 1182 N N . ASN A 1 152 ? -28.062 -24.375 -2.908 1 80.94 152 ASN A N 1
ATOM 1183 C CA . ASN A 1 152 ? -28.906 -24.828 -4 1 80.94 152 ASN A CA 1
ATOM 1184 C C . ASN A 1 152 ? -30.109 -23.906 -4.199 1 80.94 152 ASN A C 1
ATOM 1186 O O . ASN A 1 152 ? -31.25 -24.375 -4.336 1 80.94 152 ASN A O 1
ATOM 1190 N N . SER A 1 153 ? -29.984 -22.656 -4.02 1 81.5 153 SER A N 1
ATOM 1191 C CA . SER A 1 153 ? -30.969 -21.609 -4.309 1 81.5 153 SER A CA 1
ATOM 1192 C C . SER A 1 153 ? -32.156 -21.688 -3.346 1 81.5 153 SER A C 1
ATOM 1194 O O . SER A 1 153 ? -33.312 -21.516 -3.75 1 81.5 153 SER A O 1
ATOM 1196 N N . ASN A 1 154 ? -31.859 -22.156 -2.188 1 83.06 154 ASN A N 1
ATOM 1197 C CA . ASN A 1 154 ? -32.875 -22.141 -1.147 1 83.06 154 ASN A CA 1
ATOM 1198 C C . ASN A 1 154 ? -33.062 -20.75 -0.562 1 83.06 154 ASN A C 1
ATOM 1200 O O . ASN A 1 154 ? -32.188 -20.234 0.124 1 83.06 154 ASN A O 1
ATOM 1204 N N . TYR A 1 155 ? -34.219 -20.188 -0.747 1 85.31 155 TYR A N 1
ATOM 1205 C CA . TYR A 1 155 ? -34.5 -18.812 -0.364 1 85.31 155 TYR A CA 1
ATOM 1206 C C . TYR A 1 155 ? -34.656 -18.688 1.146 1 85.31 155 TYR A C 1
ATOM 1208 O O . TYR A 1 155 ? -34.438 -17.609 1.71 1 85.31 155 TYR A O 1
ATOM 1216 N N . TYR A 1 156 ? -34.969 -19.766 1.764 1 85.75 156 TYR A N 1
ATOM 1217 C CA . TYR A 1 156 ? -35.219 -19.703 3.199 1 85.75 156 TYR A CA 1
ATOM 1218 C C . TYR A 1 156 ? -33.938 -19.422 3.965 1 85.75 156 TYR A C 1
ATOM 1220 O O . TYR A 1 156 ? -33.938 -18.797 5.023 1 85.75 156 TYR A O 1
ATOM 1228 N N . VAL A 1 157 ? -32.875 -19.797 3.443 1 87.88 157 VAL A N 1
ATOM 1229 C CA . VAL A 1 157 ? -31.609 -19.672 4.148 1 87.88 157 VAL A CA 1
ATOM 1230 C C . VAL A 1 157 ? -31.094 -18.25 4.031 1 87.88 157 VAL A C 1
ATOM 1232 O O . VAL A 1 157 ? -30.375 -17.766 4.914 1 87.88 157 VAL A O 1
ATOM 1235 N N . ILE A 1 158 ? -31.562 -17.469 3.01 1 89.5 158 ILE A N 1
ATOM 1236 C CA . ILE A 1 158 ? -30.953 -16.172 2.744 1 89.5 158 ILE A CA 1
ATOM 1237 C C . ILE A 1 158 ? -31.875 -15.062 3.207 1 89.5 158 ILE A C 1
ATOM 1239 O O . ILE A 1 158 ? -31.531 -13.875 3.115 1 89.5 158 ILE A O 1
ATOM 1243 N N . ILE A 1 159 ? -33 -15.352 3.789 1 91.25 159 ILE A N 1
ATOM 1244 C CA . ILE A 1 159 ? -33.938 -14.336 4.207 1 91.25 159 ILE A CA 1
ATOM 1245 C C . ILE A 1 159 ? -33.344 -13.453 5.289 1 91.25 159 ILE A C 1
ATOM 1247 O O . ILE A 1 159 ? -33.375 -12.227 5.199 1 91.25 159 ILE A O 1
ATOM 1251 N N . LEU A 1 160 ? -32.812 -14.062 6.289 1 91.62 160 LEU A N 1
ATOM 1252 C CA . LEU A 1 160 ? -32.219 -13.305 7.391 1 91.62 160 LEU A CA 1
ATOM 1253 C C . LEU A 1 160 ? -31.062 -12.445 6.91 1 91.62 160 LEU A C 1
ATOM 1255 O O . LEU A 1 160 ? -31.016 -11.242 7.18 1 91.62 160 LEU A O 1
ATOM 1259 N N . PRO A 1 161 ? -30.188 -13.031 6.145 1 92.5 161 PRO A N 1
ATOM 1260 C CA . PRO A 1 161 ? -29.078 -12.219 5.625 1 92.5 161 PRO A CA 1
ATOM 1261 C C . PRO A 1 161 ? -29.562 -11.055 4.762 1 92.5 161 PRO A C 1
ATOM 1263 O O . PRO A 1 161 ? -28.984 -9.969 4.809 1 92.5 161 PRO A O 1
ATOM 1266 N N . ILE A 1 162 ? -30.578 -11.211 4.02 1 93.25 162 ILE A N 1
ATOM 1267 C CA . ILE A 1 162 ? -31.094 -10.148 3.164 1 93.25 162 ILE A CA 1
ATOM 1268 C C . ILE A 1 162 ? -31.688 -9.039 4.023 1 93.25 162 ILE A C 1
ATOM 1270 O O . ILE A 1 162 ? -31.5 -7.855 3.742 1 93.25 162 ILE A O 1
ATOM 1274 N N . LEU A 1 163 ? -32.344 -9.414 5.008 1 93.75 163 LEU A N 1
ATOM 1275 C CA . LEU A 1 163 ? -32.906 -8.422 5.922 1 93.75 163 LEU A CA 1
ATOM 1276 C C . LEU A 1 163 ? -31.812 -7.633 6.613 1 93.75 163 LEU A C 1
ATOM 1278 O O . LEU A 1 163 ? -31.922 -6.418 6.781 1 93.75 163 LEU A O 1
ATOM 1282 N N . MET A 1 164 ? -30.844 -8.297 7.027 1 93.94 164 MET A N 1
ATOM 1283 C CA . MET A 1 164 ? -29.703 -7.637 7.668 1 93.94 164 MET A CA 1
ATOM 1284 C C . MET A 1 164 ? -29 -6.691 6.699 1 93.94 164 MET A C 1
ATOM 1286 O O . MET A 1 164 ? -28.547 -5.613 7.09 1 93.94 164 MET A O 1
ATOM 1290 N N . LEU A 1 165 ? -28.922 -7.105 5.469 1 94.06 165 LEU A N 1
ATOM 1291 C CA . LEU A 1 165 ? -28.312 -6.262 4.445 1 94.06 165 LEU A CA 1
ATOM 1292 C C . LEU A 1 165 ? -29.125 -4.98 4.25 1 94.06 165 LEU A C 1
ATOM 1294 O O . LEU A 1 165 ? -28.547 -3.891 4.156 1 94.06 165 LEU A O 1
ATOM 1298 N N . ILE A 1 166 ? -30.375 -5.148 4.227 1 93.56 166 ILE A N 1
ATOM 1299 C CA . ILE A 1 166 ? -31.25 -3.99 4.062 1 93.56 166 ILE A CA 1
ATOM 1300 C C . ILE A 1 166 ? -31.109 -3.062 5.266 1 93.56 166 ILE A C 1
ATOM 1302 O O . ILE A 1 166 ? -30.969 -1.848 5.109 1 93.56 166 ILE A O 1
ATOM 1306 N N . ALA A 1 167 ? -31.141 -3.609 6.379 1 91.81 167 ALA A N 1
ATOM 1307 C CA . ALA A 1 167 ? -31 -2.818 7.598 1 91.81 167 ALA A CA 1
ATOM 1308 C C . ALA A 1 167 ? -29.656 -2.088 7.621 1 91.81 167 ALA A C 1
ATOM 1310 O O . ALA A 1 167 ? -29.594 -0.901 7.953 1 91.81 167 ALA A O 1
ATOM 1311 N N . SER A 1 168 ? -28.656 -2.781 7.289 1 90.88 168 SER A N 1
ATOM 1312 C CA . SER A 1 168 ? -27.328 -2.172 7.281 1 90.88 168 SER A CA 1
ATOM 1313 C C . SER A 1 168 ? -27.219 -1.069 6.234 1 90.88 168 SER A C 1
ATOM 1315 O O . SER A 1 168 ? -26.578 -0.048 6.461 1 90.88 168 SER A O 1
ATOM 1317 N N . THR A 1 169 ? -27.859 -1.255 5.152 1 90.69 169 THR A N 1
ATOM 1318 C CA . THR A 1 169 ? -27.844 -0.251 4.094 1 90.69 169 THR A CA 1
ATOM 1319 C C . THR A 1 169 ? -28.594 1.006 4.527 1 90.69 169 THR A C 1
ATOM 1321 O O . THR A 1 169 ? -28.125 2.123 4.312 1 90.69 169 THR A O 1
ATOM 1324 N N . VAL A 1 170 ? -29.656 0.792 5.148 1 90 170 VAL A N 1
ATOM 1325 C CA . VAL A 1 170 ? -30.453 1.924 5.621 1 90 170 VAL A CA 1
ATOM 1326 C C . VAL A 1 170 ? -29.672 2.689 6.688 1 90 170 VAL A C 1
ATOM 1328 O O . VAL A 1 170 ? -29.609 3.92 6.652 1 90 170 VAL A O 1
ATOM 1331 N N . LEU A 1 171 ? -29.125 1.989 7.566 1 88.38 171 LEU A N 1
ATOM 1332 C CA . LEU A 1 171 ? -28.344 2.615 8.633 1 88.38 171 LEU A CA 1
ATOM 1333 C C . LEU A 1 171 ? -27.156 3.373 8.062 1 88.38 171 LEU A C 1
ATOM 1335 O O . LEU A 1 171 ? -26.797 4.441 8.555 1 88.38 171 LEU A O 1
ATOM 1339 N N . SER A 1 172 ? -26.531 2.791 7.047 1 87.06 172 SER A N 1
ATOM 1340 C CA . SER A 1 172 ? -25.391 3.459 6.414 1 87.06 172 SER A CA 1
ATOM 1341 C C . SER A 1 172 ? -25.828 4.75 5.727 1 87.06 172 SER A C 1
ATOM 1343 O O . SER A 1 172 ? -25.109 5.754 5.77 1 87.06 172 SER A O 1
ATOM 1345 N N . CYS A 1 173 ? -26.969 4.738 5.137 1 85.69 173 CYS A N 1
ATOM 1346 C CA . CYS A 1 173 ? -27.5 5.938 4.496 1 85.69 173 CYS A CA 1
ATOM 1347 C C . CYS A 1 173 ? -27.828 7.008 5.531 1 85.69 173 CYS A C 1
ATOM 1349 O O . CYS A 1 173 ? -27.516 8.18 5.332 1 85.69 173 CYS A O 1
ATOM 1351 N N . LEU A 1 174 ? -28.391 6.582 6.594 1 83.5 174 LEU A N 1
ATOM 1352 C CA . LEU A 1 174 ? -28.734 7.523 7.652 1 83.5 174 LEU A CA 1
ATOM 1353 C C . LEU A 1 174 ? -27.469 8.117 8.281 1 83.5 174 LEU A C 1
ATOM 1355 O O . LEU A 1 174 ? -27.438 9.312 8.594 1 83.5 174 LEU A O 1
ATOM 1359 N N . GLN A 1 175 ? -26.5 7.34 8.43 1 80.31 175 GLN A N 1
ATOM 1360 C CA . GLN A 1 175 ? -25.234 7.816 8.961 1 80.31 175 GLN A CA 1
ATOM 1361 C C . GLN A 1 175 ? -24.594 8.852 8.039 1 80.31 175 GLN A C 1
ATOM 1363 O O . GLN A 1 175 ? -24.062 9.859 8.5 1 80.31 175 GLN A O 1
ATOM 1368 N N . THR A 1 176 ? -24.688 8.641 6.777 1 78.94 176 THR A N 1
ATOM 1369 C CA . THR A 1 176 ? -24.109 9.562 5.801 1 78.94 176 THR A CA 1
ATOM 1370 C C . THR A 1 176 ? -24.875 10.891 5.805 1 78.94 176 THR A C 1
ATOM 1372 O O . THR A 1 176 ? -24.266 11.953 5.707 1 78.94 176 THR A O 1
ATOM 1375 N N . ILE A 1 177 ? -26.141 10.766 5.957 1 78 177 ILE A N 1
ATOM 1376 C CA . ILE A 1 177 ? -26.953 11.977 5.988 1 78 177 ILE A CA 1
ATOM 1377 C C . ILE A 1 177 ? -26.656 12.773 7.254 1 78 177 ILE A C 1
ATOM 1379 O O . ILE A 1 177 ? -26.516 14 7.207 1 78 177 ILE A O 1
ATOM 1383 N N . ALA A 1 178 ? -26.469 12.109 8.305 1 74.75 178 ALA A N 1
ATOM 1384 C CA . ALA A 1 178 ? -26.172 12.766 9.57 1 74.75 178 ALA A CA 1
ATOM 1385 C C . ALA A 1 178 ? -24.781 13.398 9.539 1 74.75 178 ALA A C 1
ATOM 1387 O O . ALA A 1 178 ? -24.562 14.477 10.102 1 74.75 178 ALA A O 1
ATOM 1388 N N . ALA A 1 179 ? -23.891 12.781 8.875 1 71.38 179 ALA A N 1
ATOM 1389 C CA . ALA A 1 179 ? -22.516 13.258 8.82 1 71.38 179 ALA A CA 1
ATOM 1390 C C . ALA A 1 179 ? -22.375 14.422 7.84 1 71.38 179 ALA A C 1
ATOM 1392 O O . ALA A 1 179 ? -21.438 15.211 7.938 1 71.38 179 ALA A O 1
ATOM 1393 N N . SER A 1 180 ? -23.281 14.547 6.961 1 71.75 180 SER A N 1
ATOM 1394 C CA . SER A 1 180 ? -23.203 15.578 5.934 1 71.75 180 SER A CA 1
ATOM 1395 C C . SER A 1 180 ? -23.875 16.875 6.398 1 71.75 180 SER A C 1
ATOM 1397 O O . SER A 1 180 ? -23.812 17.891 5.703 1 71.75 180 SER A O 1
ATOM 1399 N N . GLN A 1 181 ? -24.422 16.781 7.582 1 68.31 181 GLN A N 1
ATOM 1400 C CA . GLN A 1 181 ? -25.031 18 8.094 1 68.31 181 GLN A CA 1
ATOM 1401 C C . GLN A 1 181 ? -23.953 18.969 8.602 1 68.31 181 GLN A C 1
ATOM 1403 O O . GLN A 1 181 ? -22.938 18.547 9.141 1 68.31 181 GLN A O 1
ATOM 1408 N N . PRO A 1 182 ? -24.266 20.234 8.297 1 62.34 182 PRO A N 1
ATOM 1409 C CA . PRO A 1 182 ? -23.281 21.25 8.703 1 62.34 182 PRO A CA 1
ATOM 1410 C C . PRO A 1 182 ? -23 21.234 10.203 1 62.34 182 PRO A C 1
ATOM 1412 O O . PRO A 1 182 ? -23.922 21.016 11 1 62.34 182 PRO A O 1
ATOM 1415 N N . ALA A 1 183 ? -21.812 21.266 10.656 1 55.97 183 ALA A N 1
ATOM 1416 C CA . ALA A 1 183 ? -21.328 21.344 12.031 1 55.97 183 ALA A CA 1
ATOM 1417 C C . ALA A 1 183 ? -21.391 19.969 12.703 1 55.97 183 ALA A C 1
ATOM 1419 O O . ALA A 1 183 ? -21.25 19.859 13.922 1 55.97 183 ALA A O 1
ATOM 1420 N N . SER A 1 184 ? -21.797 19.047 11.906 1 53.94 184 SER A N 1
ATOM 1421 C CA . SER A 1 184 ? -21.828 17.734 12.547 1 53.94 184 SER A CA 1
ATOM 1422 C C . SER A 1 184 ? -20.547 16.969 12.289 1 53.94 184 SER A C 1
ATOM 1424 O O . SER A 1 184 ? -19.781 17.297 11.375 1 53.94 184 SER A O 1
ATOM 1426 N N . SER A 1 185 ? -20.062 16.281 13.383 1 56.28 185 SER A N 1
ATOM 1427 C CA . SER A 1 185 ? -18.859 15.469 13.289 1 56.28 185 SER A CA 1
ATOM 1428 C C . SER A 1 185 ? -19.203 13.984 13.344 1 56.28 185 SER A C 1
ATOM 1430 O O . SER A 1 185 ? -20.312 13.609 13.719 1 56.28 185 SER A O 1
ATOM 1432 N N . LEU A 1 186 ? -18.406 13.188 12.688 1 52.59 186 LEU A N 1
ATOM 1433 C CA . LEU A 1 186 ? -18.531 11.742 12.812 1 52.59 186 LEU A CA 1
ATOM 1434 C C . LEU A 1 186 ? -18.641 11.328 14.273 1 52.59 186 LEU A C 1
ATOM 1436 O O . LEU A 1 186 ? -19.078 10.211 14.578 1 52.59 186 LEU A O 1
ATOM 1440 N N . TRP A 1 187 ? -18.438 12.305 15.094 1 55.66 187 TRP A N 1
ATOM 1441 C CA . TRP A 1 187 ? -18.391 12.023 16.531 1 55.66 187 TRP A CA 1
ATOM 1442 C C . TRP A 1 187 ? -19.641 12.57 17.219 1 55.66 187 TRP A C 1
ATOM 1444 O O . TRP A 1 187 ? -19.828 12.359 18.422 1 55.66 187 TRP A O 1
ATOM 1454 N N . ALA A 1 188 ? -20.375 13.219 16.406 1 57.53 188 ALA A N 1
ATOM 1455 C CA . ALA A 1 188 ? -21.594 13.742 17 1 57.53 188 ALA A CA 1
ATOM 1456 C C . ALA A 1 188 ? -22.516 12.609 17.469 1 57.53 188 ALA A C 1
ATOM 1458 O O . ALA A 1 188 ? -22.469 11.508 16.922 1 57.53 188 ALA A O 1
ATOM 1459 N N . ALA A 1 189 ? -23.109 12.812 18.547 1 58.44 189 ALA A N 1
ATOM 1460 C CA . ALA A 1 189 ? -23.984 11.836 19.188 1 58.44 189 ALA A CA 1
ATOM 1461 C C . ALA A 1 189 ? -24.844 11.109 18.156 1 58.44 189 ALA A C 1
ATOM 1463 O O . ALA A 1 189 ? -25.016 9.891 18.219 1 58.44 189 ALA A O 1
ATOM 1464 N N . ASN A 1 190 ? -25.281 11.766 17.234 1 55.97 190 ASN A N 1
ATOM 1465 C CA . ASN A 1 190 ? -26.172 11.148 16.25 1 55.97 190 ASN A CA 1
ATOM 1466 C C . ASN A 1 190 ? -25.406 10.242 15.289 1 55.97 190 ASN A C 1
ATOM 1468 O O . ASN A 1 190 ? -25.906 9.18 14.906 1 55.97 190 ASN A O 1
ATOM 1472 N N . THR A 1 191 ? -24.281 10.602 14.953 1 59.12 191 THR A N 1
ATOM 1473 C CA . THR A 1 191 ? -23.5 9.781 14.031 1 59.12 191 THR A CA 1
ATOM 1474 C C . THR A 1 191 ? -23.047 8.492 14.703 1 59.12 191 THR A C 1
ATOM 1476 O O . THR A 1 191 ? -23.078 7.422 14.086 1 59.12 191 THR A O 1
ATOM 1479 N N . VAL A 1 192 ? -22.844 8.586 15.945 1 62.66 192 VAL A N 1
ATOM 1480 C CA . VAL A 1 192 ? -22.438 7.41 16.719 1 62.66 192 VAL A CA 1
ATOM 1481 C C . VAL A 1 192 ? -23.609 6.457 16.875 1 62.66 192 VAL A C 1
ATOM 1483 O O . VAL A 1 192 ? -23.453 5.238 16.812 1 62.66 192 VAL A O 1
ATOM 1486 N N . LYS A 1 193 ? -24.734 7.059 16.938 1 70 193 LYS A N 1
ATOM 1487 C CA . LYS A 1 193 ? -25.938 6.258 17.141 1 70 193 LYS A CA 1
ATOM 1488 C C . LYS A 1 193 ? -26.219 5.379 15.922 1 70 193 LYS A C 1
ATOM 1490 O O . LYS A 1 193 ? -26.734 4.266 16.062 1 70 193 LYS A O 1
ATOM 1495 N N . PHE A 1 194 ? -25.812 5.836 14.812 1 78 194 PHE A N 1
ATOM 1496 C CA . PHE A 1 194 ? -26.078 5.047 13.617 1 78 194 PHE A CA 1
ATOM 1497 C C . PHE A 1 194 ? -24.859 4.238 13.219 1 78 194 PHE A C 1
ATOM 1499 O O . PHE A 1 194 ? -24.969 3.172 12.617 1 78 194 PHE A O 1
ATOM 1506 N N . GLY A 1 195 ? -23.719 4.703 13.602 1 76.88 195 GLY A N 1
ATOM 1507 C CA . GLY A 1 195 ? -22.484 4.066 13.188 1 76.88 195 GLY A CA 1
ATOM 1508 C C . GLY A 1 195 ? -22.234 2.734 13.875 1 76.88 195 GLY A C 1
ATOM 1509 O O . GLY A 1 195 ? -21.891 1.747 13.219 1 76.88 195 GLY A O 1
ATOM 1510 N N . LEU A 1 196 ? -22.484 2.678 15.117 1 80.31 196 LEU A N 1
ATOM 1511 C CA . LEU A 1 196 ? -22.203 1.465 15.875 1 80.31 196 LEU A CA 1
ATOM 1512 C C . LEU A 1 196 ? -23.109 0.323 15.43 1 80.31 196 LEU A C 1
ATOM 1514 O O . LEU A 1 196 ? -22.641 -0.772 15.125 1 80.31 196 LEU A O 1
ATOM 1518 N N . PRO A 1 197 ? -24.359 0.599 15.336 1 83 197 PRO A N 1
ATOM 1519 C CA . PRO A 1 197 ? -25.203 -0.483 14.844 1 83 197 PRO A CA 1
ATOM 1520 C C . PRO A 1 197 ? -24.875 -0.892 13.414 1 83 197 PRO A C 1
ATOM 1522 O O . PRO A 1 197 ? -24.969 -2.07 13.062 1 83 197 PRO A O 1
ATOM 1525 N N . TYR A 1 198 ? -24.516 -0.026 12.594 1 85.69 198 TYR A N 1
ATOM 1526 C CA . TYR A 1 198 ? -24.156 -0.336 11.219 1 85.69 198 TYR A CA 1
ATOM 1527 C C . TYR A 1 198 ? -22.953 -1.281 11.172 1 85.69 198 TYR A C 1
ATOM 1529 O O . TYR A 1 198 ? -23 -2.314 10.5 1 85.69 198 TYR A O 1
ATOM 1537 N N . PHE A 1 199 ? -21.906 -0.97 11.883 1 83.81 199 PHE A N 1
ATOM 1538 C CA . PHE A 1 199 ? -20.703 -1.795 11.867 1 83.81 199 PHE A CA 1
ATOM 1539 C C . PHE A 1 199 ? -20.984 -3.164 12.477 1 83.81 199 PHE A C 1
ATOM 1541 O O . PHE A 1 199 ? -20.484 -4.18 11.992 1 83.81 199 PHE A O 1
ATOM 1548 N N . SER A 1 200 ? -21.781 -3.154 13.461 1 84.56 200 SER A N 1
ATOM 1549 C CA . SER A 1 200 ? -22.125 -4.418 14.117 1 84.56 200 SER A CA 1
ATOM 1550 C C . SER A 1 200 ? -22.938 -5.316 13.188 1 84.56 200 SER A C 1
ATOM 1552 O O . SER A 1 200 ? -22.688 -6.52 13.117 1 84.56 200 SER A O 1
ATOM 1554 N N . LEU A 1 201 ? -23.781 -4.715 12.516 1 88.12 201 LEU A N 1
ATOM 1555 C CA . LEU A 1 201 ? -24.656 -5.48 11.625 1 88.12 201 LEU A CA 1
ATOM 1556 C C . LEU A 1 201 ? -23.859 -6.043 10.445 1 88.12 201 LEU A C 1
ATOM 1558 O O . LEU A 1 201 ? -24.047 -7.195 10.055 1 88.12 201 LEU A O 1
ATOM 1562 N N . THR A 1 202 ? -23.062 -5.289 9.883 1 86.94 202 THR A N 1
ATOM 1563 C CA . THR A 1 202 ? -22.266 -5.746 8.75 1 86.94 202 THR A CA 1
ATOM 1564 C C . THR A 1 202 ? -21.312 -6.867 9.172 1 86.94 202 THR A C 1
ATOM 1566 O O . THR A 1 202 ? -21.141 -7.844 8.438 1 86.94 202 THR A O 1
ATOM 1569 N N . MET A 1 203 ? -20.734 -6.707 10.289 1 85.19 203 MET A N 1
ATOM 1570 C CA . MET A 1 203 ? -19.875 -7.762 10.797 1 85.19 203 MET A CA 1
ATOM 1571 C C . MET A 1 203 ? -20.656 -9.047 11.039 1 85.19 203 MET A C 1
ATOM 1573 O O . MET A 1 203 ? -20.203 -10.133 10.656 1 85.19 203 MET A O 1
ATOM 1577 N N . THR A 1 204 ? -21.734 -8.883 11.688 1 86.81 204 THR A N 1
ATOM 1578 C CA . THR A 1 204 ? -22.578 -10.047 11.977 1 86.81 204 THR A CA 1
ATOM 1579 C C . THR A 1 204 ? -23.031 -10.719 10.695 1 86.81 204 THR A C 1
ATOM 1581 O O . THR A 1 204 ? -23.047 -11.945 10.594 1 86.81 204 THR A O 1
ATOM 1584 N N . LEU A 1 205 ? -23.406 -9.922 9.797 1 89.56 205 LEU A N 1
ATOM 1585 C CA . LEU A 1 205 ? -23.828 -10.453 8.508 1 89.56 205 LEU A CA 1
ATOM 1586 C C . LEU A 1 205 ? -22.703 -11.258 7.859 1 89.56 205 LEU A C 1
ATOM 1588 O O . LEU A 1 205 ? -22.922 -12.391 7.414 1 89.56 205 LEU A O 1
ATOM 1592 N N . ASN A 1 206 ? -21.562 -10.758 7.828 1 85.94 206 ASN A N 1
ATOM 1593 C CA . ASN A 1 206 ? -20.406 -11.422 7.223 1 85.94 206 ASN A CA 1
ATOM 1594 C C . ASN A 1 206 ? -20.094 -12.734 7.93 1 85.94 206 ASN A C 1
ATOM 1596 O O . ASN A 1 206 ? -19.906 -13.766 7.277 1 85.94 206 ASN A O 1
ATOM 1600 N N . MET A 1 207 ? -20.125 -12.617 9.156 1 83.62 207 MET A N 1
ATOM 1601 C CA . MET A 1 207 ? -19.812 -13.812 9.938 1 83.62 207 MET A CA 1
ATOM 1602 C C . MET A 1 207 ? -20.906 -14.867 9.797 1 83.62 207 MET A C 1
ATOM 1604 O O . MET A 1 207 ? -20.609 -16.047 9.656 1 83.62 207 MET A O 1
ATOM 1608 N N . LEU A 1 208 ? -22.047 -14.438 9.867 1 87.81 208 LEU A N 1
ATOM 1609 C CA . LEU A 1 208 ? -23.188 -15.352 9.773 1 87.81 208 LEU A CA 1
ATOM 1610 C C . LEU A 1 208 ? -23.203 -16.047 8.422 1 87.81 208 LEU A C 1
ATOM 1612 O O . LEU A 1 208 ? -23.297 -17.281 8.359 1 87.81 208 LEU A O 1
ATOM 1616 N N . VAL A 1 209 ? -23.125 -15.328 7.422 1 88.94 209 VAL A N 1
ATOM 1617 C CA . VAL A 1 209 ? -23.203 -15.898 6.082 1 88.94 209 VAL A CA 1
ATOM 1618 C C . VAL A 1 209 ? -22.016 -16.812 5.836 1 88.94 209 VAL A C 1
ATOM 1620 O O . VAL A 1 209 ? -22.156 -17.891 5.254 1 88.94 209 VAL A O 1
ATOM 1623 N N . THR A 1 210 ? -20.875 -16.391 6.27 1 84.75 210 THR A N 1
ATOM 1624 C CA . THR A 1 210 ? -19.688 -17.234 6.125 1 84.75 210 THR A CA 1
ATOM 1625 C C . THR A 1 210 ? -19.875 -18.562 6.863 1 84.75 210 THR A C 1
ATOM 1627 O O . THR A 1 210 ? -19.547 -19.625 6.328 1 84.75 210 THR A O 1
ATOM 1630 N N . THR A 1 211 ? -20.422 -18.469 8.008 1 85.12 211 THR A N 1
ATOM 1631 C CA . THR A 1 211 ? -20.672 -19.672 8.789 1 85.12 211 THR A CA 1
ATOM 1632 C C . THR A 1 211 ? -21.688 -20.578 8.086 1 85.12 211 THR A C 1
ATOM 1634 O O . THR A 1 211 ? -21.516 -21.797 8.055 1 85.12 211 THR A O 1
ATOM 1637 N N . ILE A 1 212 ? -22.672 -20.031 7.531 1 88.38 212 ILE A N 1
ATOM 1638 C CA . ILE A 1 212 ? -23.688 -20.781 6.812 1 88.38 212 ILE A CA 1
ATOM 1639 C C . ILE A 1 212 ? -23.047 -21.5 5.617 1 88.38 212 ILE A C 1
ATOM 1641 O O . ILE A 1 212 ? -23.328 -22.672 5.363 1 88.38 212 ILE A O 1
ATOM 1645 N N . ILE A 1 213 ? -22.219 -20.828 4.934 1 85.31 213 ILE A N 1
ATOM 1646 C CA . ILE A 1 213 ? -21.562 -21.406 3.758 1 85.31 213 ILE A CA 1
ATOM 1647 C C . ILE A 1 213 ? -20.656 -22.547 4.184 1 85.31 213 ILE A C 1
ATOM 1649 O O . ILE A 1 213 ? -20.688 -23.641 3.6 1 85.31 213 ILE A O 1
ATOM 1653 N N . ILE A 1 214 ? -19.906 -22.312 5.219 1 82 214 ILE A N 1
ATOM 1654 C CA . ILE A 1 214 ? -18.953 -23.312 5.688 1 82 214 ILE A CA 1
ATOM 1655 C C . ILE A 1 214 ? -19.703 -24.547 6.184 1 82 214 ILE A C 1
ATOM 1657 O O . ILE A 1 214 ? -19.266 -25.688 5.945 1 82 214 ILE A O 1
ATOM 1661 N N . THR A 1 215 ? -20.75 -24.328 6.844 1 84.06 215 THR A N 1
ATOM 1662 C CA . THR A 1 215 ? -21.531 -25.438 7.363 1 84.06 215 THR A CA 1
ATOM 1663 C C . THR A 1 215 ? -22.078 -26.281 6.223 1 84.06 215 THR A C 1
ATOM 1665 O O . THR A 1 215 ? -22.047 -27.516 6.293 1 84.06 215 THR A O 1
ATOM 1668 N N . ARG A 1 216 ? -22.5 -25.703 5.215 1 84.31 216 ARG A N 1
ATOM 1669 C CA . ARG A 1 216 ? -23 -26.438 4.059 1 84.31 216 ARG A CA 1
ATOM 1670 C C . ARG A 1 216 ? -21.875 -27.234 3.391 1 84.31 216 ARG A C 1
ATOM 1672 O O . ARG A 1 216 ? -22.094 -28.375 2.969 1 84.31 216 ARG A O 1
ATOM 1679 N N . LEU A 1 217 ? -20.812 -26.641 3.277 1 80.69 217 LEU A N 1
ATOM 1680 C CA . LEU A 1 217 ? -19.688 -27.312 2.645 1 80.69 217 LEU A CA 1
ATOM 1681 C C . LEU A 1 217 ? -19.219 -28.5 3.48 1 80.69 217 LEU A C 1
ATOM 1683 O O . LEU A 1 217 ? -18.891 -29.562 2.934 1 80.69 217 LEU A O 1
ATOM 1687 N N . LEU A 1 218 ? -19.25 -28.266 4.766 1 80.81 218 LEU A N 1
ATOM 1688 C CA . LEU A 1 218 ? -18.844 -29.359 5.648 1 80.81 218 LEU A CA 1
ATOM 1689 C C . LEU A 1 218 ? -19.875 -30.484 5.633 1 80.81 218 LEU A C 1
ATOM 1691 O O . LEU A 1 218 ? -19.516 -31.656 5.703 1 80.81 218 LEU A O 1
ATOM 1695 N N . LEU A 1 219 ? -21.094 -30.156 5.535 1 82.38 219 LEU A N 1
ATOM 1696 C CA . LEU A 1 219 ? -22.141 -31.156 5.434 1 82.38 219 LEU A CA 1
ATOM 1697 C C . LEU A 1 219 ? -22.047 -31.922 4.117 1 82.38 219 LEU A C 1
ATOM 1699 O O . LEU A 1 219 ? -22.234 -33.156 4.086 1 82.38 219 LEU A O 1
ATOM 1703 N N . ALA A 1 220 ? -21.734 -31.234 3.109 1 78.25 220 ALA A N 1
ATOM 1704 C CA . ALA A 1 220 ? -21.547 -31.875 1.812 1 78.25 220 ALA A CA 1
ATOM 1705 C C . ALA A 1 220 ? -20.344 -32.781 1.826 1 78.25 220 ALA A C 1
ATOM 1707 O O . ALA A 1 220 ? -20.359 -33.875 1.225 1 78.25 220 ALA A O 1
ATOM 1708 N N . ARG A 1 221 ? -19.344 -32.344 2.469 1 78.69 221 ARG A N 1
ATOM 1709 C CA . ARG A 1 221 ? -18.156 -33.188 2.615 1 78.69 221 ARG A CA 1
ATOM 1710 C C . ARG A 1 221 ? -18.484 -34.5 3.338 1 78.69 221 ARG A C 1
ATOM 1712 O O . ARG A 1 221 ? -18.031 -35.562 2.932 1 78.69 221 ARG A O 1
ATOM 1719 N N . ARG A 1 222 ? -19.156 -34.375 4.379 1 78.69 222 ARG A N 1
ATOM 1720 C CA . ARG A 1 222 ? -19.531 -35.531 5.164 1 78.69 222 ARG A CA 1
ATOM 1721 C C . ARG A 1 222 ? -20.359 -36.5 4.332 1 78.69 222 ARG A C 1
ATOM 1723 O O . ARG A 1 222 ? -20.156 -37.719 4.414 1 78.69 222 ARG A O 1
ATOM 1730 N N . LYS A 1 223 ? -21.156 -35.969 3.596 1 77.31 223 LYS A N 1
ATOM 1731 C CA . LYS A 1 223 ? -22 -36.812 2.754 1 77.31 223 LYS A CA 1
ATOM 1732 C C . LYS A 1 223 ? -21.172 -37.5 1.679 1 77.31 223 LYS A C 1
ATOM 1734 O O . LYS A 1 223 ? -21.344 -38.719 1.439 1 77.31 223 LYS A O 1
ATOM 1739 N N . ILE A 1 224 ? -20.281 -36.781 1.096 1 73.94 224 ILE A N 1
ATOM 1740 C CA . ILE A 1 224 ? -19.469 -37.344 0.019 1 73.94 224 ILE A CA 1
ATOM 1741 C C . ILE A 1 224 ? -18.469 -38.344 0.591 1 73.94 224 ILE A C 1
ATOM 1743 O O . ILE A 1 224 ? -18.203 -39.375 -0.007 1 73.94 224 ILE A O 1
ATOM 1747 N N . ARG A 1 225 ? -17.922 -37.938 1.677 1 73.25 225 ARG A N 1
ATOM 1748 C CA . ARG A 1 225 ? -16.984 -38.844 2.338 1 73.25 225 ARG A CA 1
ATOM 1749 C C . ARG A 1 225 ? -17.656 -40.156 2.701 1 73.25 225 ARG A C 1
ATOM 1751 O O . ARG A 1 225 ? -17.047 -41.219 2.633 1 73.25 225 ARG A O 1
ATOM 1758 N N . SER A 1 226 ? -18.844 -40.062 3.039 1 73.5 226 SER A N 1
ATOM 1759 C CA . SER A 1 226 ? -19.578 -41.25 3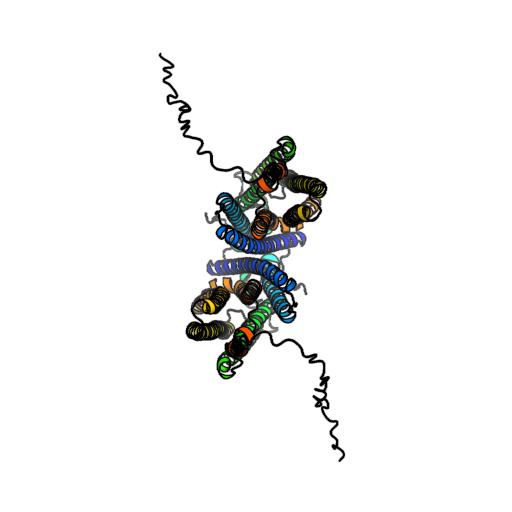.412 1 73.5 226 SER A CA 1
ATOM 1760 C C . SER A 1 226 ? -19.875 -42.125 2.193 1 73.5 226 SER A C 1
ATOM 1762 O O . SER A 1 226 ? -19.938 -43.344 2.301 1 73.5 226 SER A O 1
ATOM 1764 N N . ILE A 1 227 ? -19.891 -41.5 1.043 1 67.38 227 ILE A N 1
ATOM 1765 C CA . ILE A 1 227 ? -20.281 -42.25 -0.149 1 67.38 227 ILE A CA 1
ATOM 1766 C C . ILE A 1 227 ? -19.031 -42.625 -0.948 1 67.38 227 ILE A C 1
ATOM 1768 O O . ILE A 1 227 ? -18.938 -43.75 -1.45 1 67.38 227 ILE A O 1
ATOM 1772 N N . MET A 1 228 ? -18.125 -41.656 -1.173 1 68.5 228 MET A N 1
ATOM 1773 C CA . MET A 1 228 ? -17.062 -41.875 -2.148 1 68.5 228 MET A CA 1
ATOM 1774 C C . MET A 1 228 ? -15.711 -41.969 -1.46 1 68.5 228 MET A C 1
ATOM 1776 O O . MET A 1 228 ? -14.727 -42.375 -2.08 1 68.5 228 MET A O 1
ATOM 1780 N N . GLY A 1 229 ? -15.594 -41.844 -0.226 1 60.59 229 GLY A N 1
ATOM 1781 C CA . GLY A 1 229 ? -14.328 -41.969 0.474 1 60.59 229 GLY A CA 1
ATOM 1782 C C . GLY A 1 229 ? -13.672 -40.625 0.745 1 60.59 229 GLY A C 1
ATOM 1783 O O . GLY A 1 229 ? -14.188 -39.562 0.332 1 60.59 229 GLY A O 1
ATOM 1784 N N . ASP A 1 230 ? -12.555 -40.594 1.382 1 62.53 230 ASP A N 1
ATOM 1785 C CA . ASP A 1 230 ? -11.875 -39.469 1.976 1 62.53 230 ASP A CA 1
ATOM 1786 C C . ASP A 1 230 ? -11.242 -38.562 0.901 1 62.53 230 ASP A C 1
ATOM 1788 O O . ASP A 1 230 ? -11.125 -37.375 1.072 1 62.53 230 ASP A O 1
ATOM 1792 N N . THR A 1 231 ? -10.898 -39.125 -0.271 1 61.12 231 THR A N 1
ATOM 1793 C CA . THR A 1 231 ? -10.109 -38.406 -1.257 1 61.12 231 THR A CA 1
ATOM 1794 C C . THR A 1 231 ? -10.938 -37.312 -1.914 1 61.12 231 THR A C 1
ATOM 1796 O O . THR A 1 231 ? -10.43 -36.219 -2.211 1 61.12 231 THR A O 1
ATOM 1799 N N . HIS A 1 232 ? -12.305 -37.688 -2.113 1 57.72 232 HIS A N 1
ATOM 1800 C CA . HIS A 1 232 ? -13.148 -36.719 -2.818 1 57.72 232 HIS A CA 1
ATOM 1801 C C . HIS A 1 232 ? -13.625 -35.625 -1.882 1 57.72 232 HIS A C 1
ATOM 1803 O O . HIS A 1 232 ? -14 -34.531 -2.334 1 57.72 232 HIS A O 1
ATOM 1809 N N . GLY A 1 233 ? -13.422 -35.844 -0.567 1 62.34 233 GLY A N 1
ATOM 1810 C CA . GLY A 1 233 ? -13.852 -34.875 0.42 1 62.34 233 GLY A CA 1
ATOM 1811 C C . GLY A 1 233 ? -12.844 -33.75 0.642 1 62.34 233 GLY A C 1
ATOM 1812 O O . GLY A 1 233 ? -13.18 -32.688 1.188 1 62.34 233 GLY A O 1
ATOM 1813 N N . ARG A 1 234 ? -11.68 -33.875 0.14 1 67.25 234 ARG A N 1
ATOM 1814 C CA . ARG A 1 234 ? -10.594 -32.938 0.392 1 67.25 234 ARG A CA 1
ATOM 1815 C C . ARG A 1 234 ? -10.828 -31.641 -0.353 1 67.25 234 ARG A C 1
ATOM 1817 O O . ARG A 1 234 ? -10.43 -30.562 0.121 1 67.25 234 ARG A O 1
ATOM 1824 N N . GLU A 1 235 ? -11.523 -31.734 -1.415 1 67.88 235 GLU A N 1
ATOM 1825 C CA . GLU A 1 235 ? -11.805 -30.531 -2.197 1 67.88 235 GLU A CA 1
ATOM 1826 C C . GLU A 1 235 ? -12.742 -29.594 -1.448 1 67.88 235 GLU A C 1
ATOM 1828 O O . GLU A 1 235 ? -12.555 -28.375 -1.466 1 67.88 235 GLU A O 1
ATOM 1833 N N . TYR A 1 236 ? -13.656 -30.172 -0.724 1 71.19 236 TYR A N 1
ATOM 1834 C CA . TYR A 1 236 ? -14.625 -29.344 0.008 1 71.19 236 TYR A CA 1
ATOM 1835 C C . TYR A 1 236 ? -13.969 -28.688 1.217 1 71.19 236 TYR A C 1
ATOM 1837 O O . TYR A 1 236 ? -14.289 -27.547 1.552 1 71.19 236 TYR A O 1
ATOM 1845 N N . THR A 1 237 ? -13.062 -29.328 1.767 1 71.31 237 THR A N 1
ATOM 1846 C CA . THR A 1 237 ? -12.352 -28.75 2.902 1 71.31 237 THR A CA 1
ATOM 1847 C C . THR A 1 237 ? -11.422 -27.625 2.447 1 71.31 237 THR A C 1
ATOM 1849 O O . THR A 1 237 ? -11.266 -26.625 3.143 1 71.31 237 THR A O 1
ATOM 1852 N N . SER A 1 238 ? -10.891 -27.797 1.307 1 72.38 238 SER A N 1
ATOM 1853 C CA . SER A 1 238 ? -10 -26.781 0.773 1 72.38 238 SER A CA 1
ATOM 1854 C C . SER A 1 238 ? -10.758 -25.5 0.449 1 72.38 238 SER A C 1
ATOM 1856 O O . SER A 1 238 ? -10.281 -24.391 0.729 1 72.38 238 SER A O 1
ATOM 1858 N N . VAL A 1 239 ? -11.945 -25.719 0.025 1 70.88 239 VAL A N 1
ATOM 1859 C CA . VAL A 1 239 ? -12.766 -24.562 -0.304 1 70.88 239 VAL A CA 1
ATOM 1860 C C . VAL A 1 239 ? -13.234 -23.875 0.979 1 70.88 239 VAL A C 1
ATOM 1862 O O . VAL A 1 239 ? -13.227 -22.641 1.071 1 70.88 239 VAL A O 1
ATOM 1865 N N . ALA A 1 240 ? -13.602 -24.641 1.871 1 74.19 240 ALA A N 1
ATOM 1866 C CA . ALA A 1 240 ? -14.016 -24.094 3.156 1 74.19 240 ALA A CA 1
ATOM 1867 C C . ALA A 1 240 ? -12.883 -23.297 3.812 1 74.19 240 ALA A C 1
ATOM 1869 O O . ALA A 1 240 ? -13.102 -22.219 4.344 1 74.19 240 ALA A O 1
ATOM 1870 N N . ALA A 1 241 ? -11.766 -23.828 3.752 1 70.56 241 ALA A N 1
ATOM 1871 C CA . ALA A 1 241 ? -10.602 -23.156 4.332 1 70.56 241 ALA A CA 1
ATOM 1872 C C . ALA A 1 241 ? -10.305 -21.844 3.611 1 70.56 241 ALA A C 1
ATOM 1874 O O . ALA A 1 241 ? -9.969 -20.844 4.246 1 70.56 241 ALA A O 1
ATOM 1875 N N . MET A 1 242 ? -10.5 -21.891 2.424 1 72.56 242 MET A N 1
ATOM 1876 C CA . MET A 1 242 ? -10.273 -20.703 1.616 1 72.56 242 MET A CA 1
ATOM 1877 C C . MET A 1 242 ? -11.25 -19.594 1.988 1 72.56 242 MET A C 1
ATOM 1879 O O . MET A 1 242 ? -10.867 -18.422 2.07 1 72.56 242 MET A O 1
ATOM 1883 N N . LEU A 1 243 ? -12.406 -19.984 2.234 1 74.06 243 LEU A N 1
ATOM 1884 C CA . LEU A 1 243 ? -13.43 -19 2.576 1 74.06 243 LEU A CA 1
ATOM 1885 C C . LEU A 1 243 ? -13.164 -18.391 3.949 1 74.06 243 LEU A C 1
ATOM 1887 O O . LEU A 1 243 ? -13.289 -17.188 4.129 1 74.06 243 LEU A O 1
ATOM 1891 N N . VAL A 1 244 ? -12.773 -19.219 4.793 1 73.88 244 VAL A N 1
ATOM 1892 C CA . VAL A 1 244 ? -12.469 -18.75 6.141 1 73.88 244 VAL A CA 1
ATOM 1893 C C . VAL A 1 244 ? -11.258 -17.828 6.102 1 73.88 244 VAL A C 1
ATOM 1895 O O . VAL A 1 244 ? -11.273 -16.75 6.715 1 73.88 244 VAL A O 1
ATOM 1898 N N . GLU A 1 245 ? -10.273 -18.172 5.328 1 70.19 245 GLU A N 1
ATOM 1899 C CA . GLU A 1 245 ? -9.031 -17.406 5.242 1 70.19 245 GLU A CA 1
ATOM 1900 C C . GLU A 1 245 ? -9.273 -16.047 4.578 1 70.19 245 GLU A C 1
ATOM 1902 O O . GLU A 1 245 ? -8.656 -15.047 4.949 1 70.19 245 GLU A O 1
ATOM 1907 N N . SER A 1 246 ? -10.172 -16 3.65 1 74.81 246 SER A N 1
ATOM 1908 C CA . SER A 1 246 ? -10.461 -14.766 2.938 1 74.81 246 SER A CA 1
ATOM 1909 C C . SER A 1 246 ? -11.344 -13.836 3.766 1 74.81 246 SER A C 1
ATOM 1911 O O . SER A 1 246 ? -11.305 -12.617 3.6 1 74.81 246 SER A O 1
ATOM 1913 N N . ALA A 1 247 ? -12.055 -14.453 4.684 1 77.38 247 ALA A N 1
ATOM 1914 C CA . ALA A 1 247 ? -12.992 -13.664 5.48 1 77.38 247 ALA A CA 1
ATOM 1915 C C . ALA A 1 247 ? -12.359 -13.211 6.789 1 77.38 247 ALA A C 1
ATOM 1917 O O . ALA A 1 247 ? -12.852 -12.281 7.434 1 77.38 247 ALA A O 1
ATOM 1918 N N . LEU A 1 248 ? -11.305 -13.836 7.172 1 80.75 248 LEU A N 1
ATOM 1919 C CA . LEU A 1 248 ? -10.711 -13.625 8.492 1 80.75 248 LEU A CA 1
ATOM 1920 C C . LEU A 1 248 ? -10.203 -12.195 8.633 1 80.75 248 LEU A C 1
ATOM 1922 O O . LEU A 1 248 ? -10.477 -11.531 9.641 1 80.75 248 LEU A O 1
ATOM 1926 N N . PRO A 1 249 ? -9.539 -11.711 7.633 1 83.31 249 PRO A N 1
ATOM 1927 C CA . PRO A 1 249 ? -9.031 -10.352 7.812 1 83.31 249 PRO A CA 1
ATOM 1928 C C . PRO A 1 249 ? -10.141 -9.328 8.016 1 83.31 249 PRO A C 1
ATOM 1930 O O . PRO A 1 249 ? -10.039 -8.461 8.891 1 83.31 249 PRO A O 1
ATOM 1933 N N . THR A 1 250 ? -11.219 -9.422 7.328 1 84.81 250 THR A N 1
ATOM 1934 C CA . THR A 1 250 ? -12.32 -8.477 7.457 1 84.81 250 THR A CA 1
ATOM 1935 C C . THR A 1 250 ? -12.992 -8.617 8.82 1 84.81 250 THR A C 1
ATOM 1937 O O . THR A 1 250 ? -13.336 -7.617 9.453 1 84.81 250 THR A O 1
ATOM 1940 N N . ALA A 1 251 ? -13.094 -9.789 9.258 1 83.56 251 ALA A N 1
ATOM 1941 C CA . ALA A 1 251 ? -13.719 -10.047 10.547 1 83.56 251 ALA A CA 1
ATOM 1942 C C . ALA A 1 251 ? -12.867 -9.492 11.688 1 83.56 251 ALA A C 1
ATOM 1944 O O . ALA A 1 251 ? -13.391 -8.875 12.617 1 83.56 251 ALA A O 1
ATOM 1945 N N . LEU A 1 252 ? -11.617 -9.688 11.562 1 85.38 252 LEU A N 1
ATOM 1946 C CA . LEU A 1 252 ? -10.711 -9.234 12.609 1 85.38 252 LEU A CA 1
ATOM 1947 C C . LEU A 1 252 ? -10.695 -7.707 12.688 1 85.38 252 LEU A C 1
ATOM 1949 O O . LEU A 1 252 ? -10.797 -7.137 13.773 1 85.38 252 LEU A O 1
ATOM 1953 N N . VAL A 1 253 ? -10.602 -7.09 11.578 1 89.69 253 VAL A N 1
ATOM 1954 C CA . VAL A 1 253 ? -10.57 -5.633 11.539 1 89.69 253 VAL A CA 1
ATOM 1955 C C . VAL A 1 253 ? -11.898 -5.074 12.055 1 89.69 253 VAL A C 1
ATOM 1957 O O . VAL A 1 253 ? -11.914 -4.109 12.82 1 89.69 253 VAL A O 1
ATOM 1960 N N . SER A 1 254 ? -12.938 -5.68 11.688 1 86.38 254 SER A N 1
ATOM 1961 C CA . SER A 1 254 ? -14.258 -5.223 12.117 1 86.38 254 SER A CA 1
ATOM 1962 C C . SER A 1 254 ? -14.445 -5.418 13.617 1 86.38 254 SER A C 1
ATOM 1964 O O . SER A 1 254 ? -15.016 -4.559 14.289 1 86.38 254 SER A O 1
ATOM 1966 N N . MET A 1 255 ? -13.961 -6.469 14.102 1 86.06 255 MET A N 1
ATOM 1967 C CA . MET A 1 255 ? -14.102 -6.75 15.523 1 86.06 255 MET A CA 1
ATOM 1968 C C . MET A 1 255 ? -13.336 -5.723 16.359 1 86.06 255 MET A C 1
ATOM 1970 O O . MET A 1 255 ? -13.859 -5.203 17.344 1 86.06 255 MET A O 1
ATOM 1974 N N . VAL A 1 256 ? -12.195 -5.445 15.969 1 89.5 256 VAL A N 1
ATOM 1975 C CA . VAL A 1 256 ? -11.383 -4.473 16.688 1 89.5 256 VAL A CA 1
ATOM 1976 C C . VAL A 1 256 ? -12.023 -3.09 16.594 1 89.5 256 VAL A C 1
ATOM 1978 O O . VAL A 1 256 ? -12.086 -2.355 17.578 1 89.5 256 VAL A O 1
ATOM 1981 N N . LEU A 1 257 ? -12.5 -2.762 15.445 1 88.12 257 LEU A N 1
ATOM 1982 C CA . LEU A 1 257 ? -13.148 -1.473 15.242 1 88.12 257 LEU A CA 1
ATOM 1983 C C . LEU A 1 257 ? -14.375 -1.328 16.141 1 88.12 257 LEU A C 1
ATOM 1985 O O . LEU A 1 257 ? -14.547 -0.299 16.797 1 88.12 257 LEU A O 1
ATOM 1989 N N . ILE A 1 258 ? -15.148 -2.328 16.266 1 83.12 258 ILE A N 1
ATOM 1990 C CA . ILE A 1 258 ? -16.375 -2.291 17.062 1 83.12 258 ILE A CA 1
ATOM 1991 C C . ILE A 1 258 ? -16.016 -2.191 18.547 1 83.12 258 ILE A C 1
ATOM 1993 O O . ILE A 1 258 ? -16.656 -1.441 19.297 1 83.12 258 ILE A O 1
ATOM 1997 N N . ALA A 1 259 ? -15.008 -2.922 18.953 1 84.62 259 ALA A N 1
ATOM 1998 C CA . ALA A 1 259 ? -14.578 -2.879 20.344 1 84.62 259 ALA A CA 1
ATOM 1999 C C . ALA A 1 259 ? -14.094 -1.481 20.719 1 84.62 259 ALA A C 1
ATOM 2001 O O . ALA A 1 259 ? -14.469 -0.951 21.766 1 84.62 259 ALA A O 1
ATOM 2002 N N . LEU A 1 260 ? -13.391 -0.902 19.844 1 85.31 260 LEU A N 1
ATOM 2003 C CA . LEU A 1 260 ? -12.859 0.432 20.109 1 85.31 260 LEU A CA 1
ATOM 2004 C C . LEU A 1 260 ? -13.969 1.479 20.047 1 85.31 260 LEU A C 1
ATOM 2006 O O . LEU A 1 260 ? -13.992 2.416 20.844 1 85.31 260 LEU A O 1
ATOM 2010 N N . TYR A 1 261 ? -14.773 1.308 19.125 1 79.31 261 TYR A N 1
ATOM 2011 C CA . TYR A 1 261 ? -15.898 2.225 18.969 1 79.31 261 TYR A CA 1
ATOM 2012 C C . TYR A 1 261 ? -16.797 2.186 20.188 1 79.31 261 TYR A C 1
ATOM 2014 O O . TYR A 1 261 ? -17.25 3.229 20.672 1 79.31 261 TYR A O 1
ATOM 2022 N N . ALA A 1 262 ? -17.062 1.092 20.719 1 77.56 262 ALA A N 1
ATOM 2023 C CA . ALA A 1 262 ? -17.906 0.909 21.891 1 77.56 262 ALA A CA 1
ATOM 2024 C C . ALA A 1 262 ? -17.281 1.544 23.125 1 77.56 262 ALA A C 1
ATOM 2026 O O . ALA A 1 262 ? -17.984 2.031 24.016 1 77.56 262 ALA A O 1
ATOM 2027 N N . GLN A 1 263 ? -15.945 1.651 23.203 1 81.75 263 GLN A N 1
ATOM 2028 C CA . GLN A 1 263 ? -15.234 2.24 24.328 1 81.75 263 GLN A CA 1
ATOM 2029 C C . GLN A 1 263 ? -15.062 3.744 24.141 1 81.75 263 GLN A C 1
ATOM 2031 O O . GLN A 1 263 ? -14.633 4.441 25.062 1 81.75 263 GLN A O 1
ATOM 2036 N N . GLY A 1 264 ? -15.422 4.191 23.016 1 76.25 264 GLY A N 1
ATOM 2037 C CA . GLY A 1 264 ? -15.211 5.602 22.719 1 76.25 264 GLY A CA 1
ATOM 2038 C C . GLY A 1 264 ? -13.75 5.957 22.516 1 76.25 264 GLY A C 1
ATOM 2039 O O . GLY A 1 264 ? -13.344 7.098 22.75 1 76.25 264 GLY A O 1
ATOM 2040 N N . ASN A 1 265 ? -12.992 4.961 22.234 1 82.38 265 ASN A N 1
ATOM 2041 C CA . ASN A 1 265 ? -11.562 5.18 22 1 82.38 265 ASN A CA 1
ATOM 2042 C C . ASN A 1 265 ? -11.312 5.727 20.594 1 82.38 265 ASN A C 1
ATOM 2044 O O . ASN A 1 265 ? -11.742 5.141 19.609 1 82.38 265 ASN A O 1
ATOM 2048 N N . THR A 1 266 ? -10.617 6.82 20.531 1 83.06 266 THR A N 1
ATOM 2049 C CA . THR A 1 266 ? -10.398 7.52 19.281 1 83.06 266 THR A CA 1
ATOM 2050 C C . THR A 1 266 ? -9.484 6.711 18.359 1 83.06 266 THR A C 1
ATOM 2052 O O . THR A 1 266 ? -9.391 6.984 17.172 1 83.06 266 THR A O 1
ATOM 2055 N N . THR A 1 267 ? -8.875 5.664 18.891 1 85.06 267 THR A N 1
ATOM 2056 C CA . THR A 1 267 ? -8.008 4.812 18.094 1 85.06 267 THR A CA 1
ATOM 2057 C C . THR A 1 267 ? -8.805 4.078 17.016 1 85.06 267 THR A C 1
ATOM 2059 O O . THR A 1 267 ? -8.234 3.582 16.047 1 85.06 267 THR A O 1
ATOM 2062 N N . MET A 1 268 ? -10.109 4.176 17.094 1 84.62 268 MET A N 1
ATOM 2063 C CA . MET A 1 268 ? -10.961 3.523 16.109 1 84.62 268 MET A CA 1
ATOM 2064 C C . MET A 1 268 ? -10.781 4.16 14.734 1 84.62 268 MET A C 1
ATOM 2066 O O . MET A 1 268 ? -10.977 3.5 13.711 1 84.62 268 MET A O 1
ATOM 2070 N N . THR A 1 269 ? -10.328 5.402 14.703 1 85.62 269 THR A N 1
ATOM 2071 C CA . THR A 1 269 ? -10.188 6.137 13.453 1 85.62 269 THR A CA 1
ATOM 2072 C C . THR A 1 269 ? -9.086 5.539 12.594 1 85.62 269 THR A C 1
ATOM 2074 O O . THR A 1 269 ? -9.055 5.734 11.375 1 85.62 269 THR A O 1
ATOM 2077 N N . LEU A 1 270 ? -8.258 4.73 13.195 1 89.31 270 LEU A N 1
ATOM 2078 C CA . LEU A 1 270 ? -7.184 4.031 12.492 1 89.31 270 LEU A CA 1
ATOM 2079 C C . LEU A 1 270 ? -7.758 3.037 11.484 1 89.31 270 LEU A C 1
ATOM 2081 O O . LEU A 1 270 ? -7.141 2.766 10.453 1 89.31 270 LEU A O 1
ATOM 2085 N N . PHE A 1 271 ? -8.93 2.639 11.719 1 89.81 271 PHE A N 1
ATOM 2086 C CA . PHE A 1 271 ? -9.453 1.497 10.977 1 89.81 271 PHE A CA 1
ATOM 2087 C C . PHE A 1 271 ? -10.43 1.953 9.906 1 89.81 271 PHE A C 1
ATOM 2089 O O . PHE A 1 271 ? -10.797 1.178 9.016 1 89.81 271 PHE A O 1
ATOM 2096 N N . PHE A 1 272 ? -10.773 3.227 9.859 1 87.38 272 PHE A N 1
ATOM 2097 C CA . PHE A 1 272 ? -11.758 3.713 8.906 1 87.38 272 PHE A CA 1
ATOM 2098 C C . PHE A 1 272 ? -11.219 3.629 7.48 1 87.38 272 PHE A C 1
ATOM 2100 O O . PHE A 1 272 ? -11.875 3.086 6.59 1 87.38 272 PHE A O 1
ATOM 2107 N N . PRO A 1 273 ? -9.992 4.082 7.289 1 92 273 PRO A N 1
ATOM 2108 C CA . PRO A 1 273 ? -9.477 3.961 5.922 1 92 273 PRO A CA 1
ATOM 2109 C C . PRO A 1 273 ? -9.055 2.533 5.574 1 92 273 PRO A C 1
ATOM 2111 O O . PRO A 1 273 ? -8.961 2.184 4.398 1 92 273 PRO A O 1
ATOM 2114 N N . LEU A 1 274 ? -8.828 1.717 6.539 1 93.5 274 LEU A N 1
ATOM 2115 C CA . LEU A 1 274 ? -8.32 0.365 6.344 1 93.5 274 LEU A CA 1
ATOM 2116 C C . LEU A 1 274 ? -9.453 -0.6 6.008 1 93.5 274 LEU A C 1
ATOM 2118 O O . LEU A 1 274 ? -9.297 -1.471 5.148 1 93.5 274 LEU A O 1
ATOM 2122 N N . LEU A 1 275 ? -10.594 -0.443 6.598 1 92.06 275 LEU A N 1
ATOM 2123 C CA . LEU A 1 275 ? -11.672 -1.417 6.547 1 92.06 275 LEU A CA 1
ATOM 2124 C C . LEU A 1 275 ? -12.156 -1.625 5.113 1 92.06 275 LEU A C 1
ATOM 2126 O O . LEU A 1 275 ? -12.227 -2.76 4.637 1 92.06 275 LEU A O 1
ATOM 2130 N N . PRO A 1 276 ? -12.469 -0.553 4.387 1 92.62 276 PRO A N 1
ATOM 2131 C CA . PRO A 1 276 ? -12.945 -0.777 3.02 1 92.62 276 PRO A CA 1
ATOM 2132 C C . PRO A 1 276 ? -11.914 -1.494 2.146 1 92.62 276 PRO A C 1
ATOM 2134 O O . PRO A 1 276 ? -12.289 -2.26 1.254 1 92.62 276 PRO A O 1
ATOM 2137 N N . GLN A 1 277 ? -10.664 -1.274 2.391 1 94.88 277 GLN A N 1
ATOM 2138 C CA . GLN A 1 277 ? -9.625 -1.937 1.607 1 94.88 277 GLN A CA 1
ATOM 2139 C C . GLN A 1 277 ? -9.609 -3.438 1.876 1 94.88 277 GLN A C 1
ATOM 2141 O O . GLN A 1 277 ? -9.547 -4.242 0.943 1 94.88 277 GLN A O 1
ATOM 2146 N N . VAL A 1 278 ? -9.664 -3.793 3.086 1 92.81 278 VAL A N 1
ATOM 2147 C CA . VAL A 1 278 ? -9.617 -5.199 3.475 1 92.81 278 VAL A CA 1
ATOM 2148 C C . VAL A 1 278 ? -10.875 -5.918 2.988 1 92.81 278 VAL A C 1
ATOM 2150 O O . VAL A 1 278 ? -10.805 -7.07 2.555 1 92.81 278 VAL A O 1
ATOM 2153 N N . GLN A 1 279 ? -11.945 -5.207 3.062 1 92.62 279 GLN A N 1
ATOM 2154 C CA . GLN A 1 279 ? -13.195 -5.789 2.592 1 92.62 279 GLN A CA 1
ATOM 2155 C C . GLN A 1 279 ? -13.141 -6.078 1.095 1 92.62 279 GLN A C 1
ATOM 2157 O O . GLN A 1 279 ? -13.609 -7.125 0.643 1 92.62 279 GLN A O 1
ATOM 2162 N N . ALA A 1 280 ? -12.562 -5.191 0.405 1 93.81 280 ALA A N 1
ATOM 2163 C CA . ALA A 1 280 ? -12.5 -5.332 -1.048 1 93.81 280 ALA A CA 1
ATOM 2164 C C . ALA A 1 280 ? -11.539 -6.445 -1.45 1 93.81 280 ALA A C 1
ATOM 2166 O O . ALA A 1 280 ? -11.633 -6.988 -2.555 1 93.81 280 ALA A O 1
ATOM 2167 N N . LEU A 1 281 ? -10.664 -6.805 -0.584 1 92.44 281 LEU A N 1
ATOM 2168 C CA . LEU A 1 281 ? -9.656 -7.824 -0.868 1 92.44 281 LEU A CA 1
ATOM 2169 C C . LEU A 1 281 ? -10.258 -9.219 -0.788 1 92.44 281 LEU A C 1
ATOM 2171 O O . LEU A 1 281 ? -9.891 -10.109 -1.565 1 92.44 281 LEU A O 1
ATOM 2175 N N . ALA A 1 282 ? -11.219 -9.43 -0.01 1 87.31 282 ALA A N 1
ATOM 2176 C CA . ALA A 1 282 ? -11.719 -10.758 0.341 1 87.31 282 ALA A CA 1
ATOM 2177 C C . ALA A 1 282 ? -12.289 -11.469 -0.88 1 87.31 282 ALA A C 1
ATOM 2179 O O . ALA A 1 282 ? -11.898 -12.594 -1.196 1 87.31 282 ALA A O 1
ATOM 2180 N N . PRO A 1 283 ? -13.148 -10.852 -1.588 1 88 283 PRO A N 1
ATOM 2181 C CA . PRO A 1 283 ? -13.688 -11.547 -2.754 1 88 283 PRO A CA 1
ATOM 2182 C C . PRO A 1 283 ? -12.617 -11.852 -3.805 1 88 283 PRO A C 1
ATOM 2184 O O . PRO A 1 283 ? -12.695 -12.883 -4.484 1 88 283 PRO A O 1
ATOM 2187 N N . GLN A 1 284 ? -11.703 -11.031 -3.92 1 90.62 284 GLN A N 1
ATOM 2188 C CA . GLN A 1 284 ? -10.656 -11.242 -4.918 1 90.62 284 GLN A CA 1
ATOM 2189 C C . GLN A 1 284 ? -9.766 -12.422 -4.547 1 90.62 284 GLN A C 1
ATOM 2191 O O . GLN A 1 284 ? -9.352 -13.188 -5.418 1 90.62 284 GLN A O 1
ATOM 2196 N N . LEU A 1 285 ? -9.484 -12.484 -3.328 1 84.69 285 LEU A N 1
ATOM 2197 C CA . LEU A 1 285 ? -8.688 -13.617 -2.871 1 84.69 285 LEU A CA 1
ATOM 2198 C C . LEU A 1 285 ? -9.422 -14.938 -3.111 1 84.69 285 LEU A C 1
ATOM 2200 O O . LEU A 1 285 ? -8.805 -15.938 -3.49 1 84.69 285 LEU A O 1
ATOM 2204 N N . ILE A 1 286 ? -10.68 -14.875 -2.977 1 81.5 286 ILE A N 1
ATOM 2205 C CA . ILE A 1 286 ? -11.492 -16.062 -3.234 1 81.5 286 ILE A CA 1
ATOM 2206 C C . ILE A 1 286 ? -11.461 -16.391 -4.723 1 81.5 286 ILE A C 1
ATOM 2208 O O . ILE A 1 286 ? -11.281 -17.547 -5.105 1 81.5 286 ILE A O 1
ATOM 2212 N N . PHE A 1 287 ? -11.57 -15.414 -5.547 1 84.31 287 PHE A N 1
ATOM 2213 C CA . PHE A 1 287 ? -11.531 -15.625 -6.988 1 84.31 287 PHE A CA 1
ATOM 2214 C C . PHE A 1 287 ? -10.195 -16.234 -7.41 1 84.31 287 PHE A C 1
ATOM 2216 O O . PHE A 1 287 ? -10.164 -17.156 -8.227 1 84.31 287 PHE A O 1
ATOM 2223 N N . ILE A 1 288 ? -9.117 -15.766 -6.867 1 82.69 288 ILE A N 1
ATOM 2224 C CA . ILE A 1 288 ? -7.785 -16.234 -7.23 1 82.69 288 ILE A CA 1
ATOM 2225 C C . ILE A 1 288 ? -7.633 -17.703 -6.848 1 82.69 288 ILE A C 1
ATOM 2227 O O . ILE A 1 288 ? -7.113 -18.516 -7.625 1 82.69 288 ILE A O 1
ATOM 2231 N N . ARG A 1 289 ? -8.117 -18.031 -5.812 1 75 289 ARG A N 1
ATOM 2232 C CA . ARG A 1 289 ? -7.977 -19.406 -5.34 1 75 289 ARG A CA 1
ATOM 2233 C C . ARG A 1 289 ? -8.828 -20.359 -6.172 1 75 289 ARG A C 1
ATOM 2235 O O . ARG A 1 289 ? -8.414 -21.484 -6.449 1 75 289 ARG A O 1
ATOM 2242 N N . VAL A 1 290 ? -9.977 -19.953 -6.473 1 72.81 290 VAL A N 1
ATOM 2243 C CA . VAL A 1 290 ? -10.859 -20.766 -7.297 1 72.81 290 VAL A CA 1
ATOM 2244 C C . VAL A 1 290 ? -10.242 -20.953 -8.68 1 72.81 290 VAL A C 1
ATOM 2246 O O . VAL A 1 290 ? -10.266 -22.062 -9.234 1 72.81 290 VAL A O 1
ATOM 2249 N N . LEU A 1 291 ? -9.625 -19.953 -9.156 1 74.31 291 LEU A N 1
ATOM 2250 C CA . LEU A 1 291 ? -9.047 -20 -10.492 1 74.31 291 LEU A CA 1
ATOM 2251 C C . LEU A 1 291 ? -7.766 -20.828 -10.508 1 74.31 291 LEU A C 1
ATOM 2253 O O . LEU A 1 291 ? -7.453 -21.484 -11.5 1 74.31 291 LEU A O 1
ATOM 2257 N N . ARG A 1 292 ? -6.91 -20.672 -9.445 1 67.88 292 ARG A N 1
ATOM 2258 C CA . ARG A 1 292 ? -5.664 -21.438 -9.352 1 67.88 292 ARG A CA 1
ATOM 2259 C C . ARG A 1 292 ? -5.941 -22.922 -9.117 1 67.88 292 ARG A C 1
ATOM 2261 O O . ARG A 1 292 ? -5.09 -23.766 -9.391 1 67.88 292 ARG A O 1
ATOM 2268 N N . GLY A 1 293 ? -6.922 -23.203 -8.414 1 57.81 293 GLY A N 1
ATOM 2269 C CA . GLY A 1 293 ? -7.277 -24.578 -8.141 1 57.81 293 GLY A CA 1
ATOM 2270 C C . GLY A 1 293 ? -8.281 -25.141 -9.125 1 57.81 293 GLY A C 1
ATOM 2271 O O . GLY A 1 293 ? -9.133 -24.422 -9.641 1 57.81 293 GLY A O 1
ATOM 2272 N N . ARG A 1 294 ? -8.852 -25.547 -10 1 49.62 294 ARG A N 1
ATOM 2273 C CA . ARG A 1 294 ? -9.836 -26.344 -10.734 1 49.62 294 ARG A CA 1
ATOM 2274 C C . ARG A 1 294 ? -11.258 -25.891 -10.398 1 49.62 294 ARG A C 1
ATOM 2276 O O . ARG A 1 294 ? -11.578 -25.672 -9.227 1 49.62 294 ARG A O 1
ATOM 2283 N N . ALA A 1 295 ? -12.055 -25.109 -11.281 1 44.25 295 ALA A N 1
ATOM 2284 C CA . ALA A 1 295 ? -13.375 -24.578 -11.578 1 44.25 295 ALA A CA 1
ATOM 2285 C C . ALA A 1 295 ? -14.469 -25.375 -10.867 1 44.25 295 ALA A C 1
ATOM 2287 O O . ALA A 1 295 ? -14.609 -26.578 -11.078 1 44.25 295 ALA A O 1
ATOM 2288 N N . TRP A 1 296 ? -14.688 -25.109 -9.695 1 38.25 296 TRP A N 1
ATOM 2289 C CA . TRP A 1 296 ? -15.844 -25.812 -9.148 1 38.25 296 TRP A CA 1
ATOM 2290 C C . TRP A 1 296 ? -17.125 -25.359 -9.828 1 38.25 296 TRP A C 1
ATOM 2292 O O . TRP A 1 296 ? -17.406 -24.156 -9.891 1 38.25 296 TRP A O 1
ATOM 2302 N N . SER A 1 297 ? -17.469 -25.953 -10.82 1 39.41 297 SER A N 1
ATOM 2303 C CA . SER A 1 297 ? -18.781 -25.719 -11.414 1 39.41 297 SER A CA 1
ATOM 2304 C C . SER A 1 297 ? -19.891 -26.328 -10.562 1 39.41 297 SER A C 1
ATOM 2306 O O . SER A 1 297 ? -19.641 -27.219 -9.758 1 39.41 297 SER A O 1
ATOM 2308 N N . LYS A 1 298 ? -21.016 -25.641 -10.445 1 43.53 298 LYS A N 1
ATOM 2309 C CA . LYS A 1 298 ? -22.266 -26.172 -9.898 1 43.53 298 LYS A CA 1
ATOM 2310 C C . LYS A 1 298 ? -22.328 -27.688 -10.094 1 43.53 298 LYS A C 1
ATOM 2312 O O . LYS A 1 298 ? -22.828 -28.406 -9.227 1 43.53 298 LYS A O 1
ATOM 2317 N N . GLU A 1 299 ? -22 -28.031 -11.258 1 40.91 299 GLU A N 1
ATOM 2318 C CA . GLU A 1 299 ? -22.156 -29.438 -11.609 1 40.91 299 GLU A CA 1
ATOM 2319 C C . GLU A 1 299 ? -21.281 -30.328 -10.734 1 40.91 299 GLU A C 1
ATOM 2321 O O . GLU A 1 299 ? -21.641 -31.453 -10.406 1 40.91 299 GLU A O 1
ATOM 2326 N N . THR A 1 300 ? -20.219 -29.797 -10.391 1 39.66 300 THR A N 1
ATOM 2327 C CA . THR A 1 300 ? -19.344 -30.672 -9.633 1 39.66 300 THR A CA 1
ATOM 2328 C C . THR A 1 300 ? -19.812 -30.781 -8.188 1 39.66 300 THR A C 1
ATOM 2330 O O . THR A 1 300 ? -19.438 -31.734 -7.488 1 39.66 300 THR A O 1
ATOM 2333 N N . MET A 1 301 ? -20.453 -29.828 -7.809 1 39.53 301 MET A N 1
ATOM 2334 C CA . MET A 1 301 ? -20.906 -29.859 -6.422 1 39.53 301 MET A CA 1
ATOM 2335 C C . MET A 1 301 ? -22.203 -30.656 -6.285 1 39.53 301 MET A C 1
ATOM 2337 O O . MET A 1 301 ? -22.656 -30.922 -5.172 1 39.53 301 MET A O 1
ATOM 2341 N N . ASN A 1 302 ? -22.875 -30.812 -7.461 1 37.28 302 ASN A N 1
ATOM 2342 C CA . ASN A 1 302 ? -24.078 -31.656 -7.375 1 37.28 302 ASN A CA 1
ATOM 2343 C C . ASN A 1 302 ? -23.703 -33.125 -7.246 1 37.28 302 ASN A C 1
ATOM 2345 O O . ASN A 1 302 ? -23.141 -33.719 -8.172 1 37.28 302 ASN A O 1
ATOM 2349 N N . PRO A 1 303 ? -23.609 -33.656 -6.234 1 39.94 303 PRO A N 1
ATOM 2350 C CA . PRO A 1 303 ? -23.391 -35.094 -6.062 1 39.94 303 PRO A CA 1
ATOM 2351 C C . PRO A 1 303 ? -24.203 -35.938 -7.043 1 39.94 303 PRO A C 1
ATOM 2353 O O . PRO A 1 303 ? -23.828 -37.062 -7.344 1 39.94 303 PRO A O 1
ATOM 2356 N N . ASN A 1 304 ? -25.391 -35.531 -7.43 1 38.78 304 ASN A N 1
ATOM 2357 C CA . ASN A 1 304 ? -26.281 -36.406 -8.203 1 38.78 304 ASN A CA 1
ATOM 2358 C C . ASN A 1 304 ? -25.766 -36.625 -9.617 1 38.78 304 ASN A C 1
ATOM 2360 O O . ASN A 1 304 ? -26.25 -37.5 -10.336 1 38.78 304 ASN A O 1
ATOM 2364 N N . VAL A 1 305 ? -24.922 -35.844 -10.102 1 37.31 305 VAL A N 1
ATOM 2365 C CA . VAL A 1 305 ? -24.531 -36.125 -11.484 1 37.31 305 VAL A CA 1
ATOM 2366 C C . VAL A 1 305 ? -23.547 -37.281 -11.531 1 37.31 305 VAL A C 1
ATOM 2368 O O . VAL A 1 305 ? -23.328 -37.875 -12.594 1 37.31 305 VAL A O 1
ATOM 2371 N N . SER A 1 306 ? -22.719 -37.469 -10.594 1 37.16 306 SER A N 1
ATOM 2372 C CA . SER A 1 306 ? -21.875 -38.656 -10.766 1 37.16 306 SER A CA 1
ATOM 2373 C C . SER A 1 306 ? -22.703 -39.906 -10.828 1 37.16 306 SER A C 1
ATOM 2375 O O . SER A 1 306 ? -22.172 -41 -11.016 1 37.16 306 SER A O 1
ATOM 2377 N N . LYS A 1 307 ? -23.922 -40 -10.305 1 36.78 307 LYS A N 1
ATOM 2378 C CA . LYS A 1 307 ? -24.656 -41.25 -10.453 1 36.78 307 LYS A CA 1
ATOM 2379 C C . LYS A 1 307 ? -24.906 -41.562 -11.922 1 36.78 307 LYS A C 1
ATOM 2381 O O . LYS A 1 307 ? -25.016 -42.75 -12.297 1 36.78 307 LYS A O 1
ATOM 2386 N N . ARG A 1 308 ? -25.156 -40.562 -12.852 1 35.41 308 ARG A N 1
ATOM 2387 C CA . ARG A 1 308 ? -25.641 -41.031 -14.148 1 35.41 308 ARG A CA 1
ATOM 2388 C C . ARG A 1 308 ? -24.5 -41.594 -14.977 1 35.41 308 ARG A C 1
ATOM 2390 O O . ARG A 1 308 ? -24.703 -42.531 -15.766 1 35.41 308 ARG A O 1
ATOM 2397 N N . THR A 1 309 ? -23.328 -41.031 -14.93 1 33.47 309 THR A N 1
ATOM 2398 C CA . THR A 1 309 ? -22.516 -41.531 -16.031 1 33.47 309 THR A CA 1
ATOM 2399 C C . THR A 1 309 ? -21.875 -42.875 -15.656 1 33.47 309 THR A C 1
ATOM 2401 O O . THR A 1 309 ? -21.156 -43.469 -16.453 1 33.47 309 THR A O 1
ATOM 2404 N N . LEU A 1 310 ? -21.797 -43.156 -14.359 1 29.92 310 LEU A N 1
ATOM 2405 C CA . LEU A 1 310 ? -21.266 -44.5 -14.172 1 29.92 310 LEU A CA 1
ATOM 2406 C C . LEU A 1 310 ? -22.281 -45.562 -14.602 1 29.92 310 LEU A C 1
ATOM 2408 O O . LEU A 1 310 ? -22.906 -46.188 -13.758 1 29.92 310 LEU A O 1
ATOM 2412 N N . GLN A 1 311 ? -23.281 -45.219 -15.484 1 28.73 311 GLN A N 1
ATOM 2413 C CA . GLN A 1 311 ? -23.953 -46.406 -15.984 1 28.73 311 GLN A CA 1
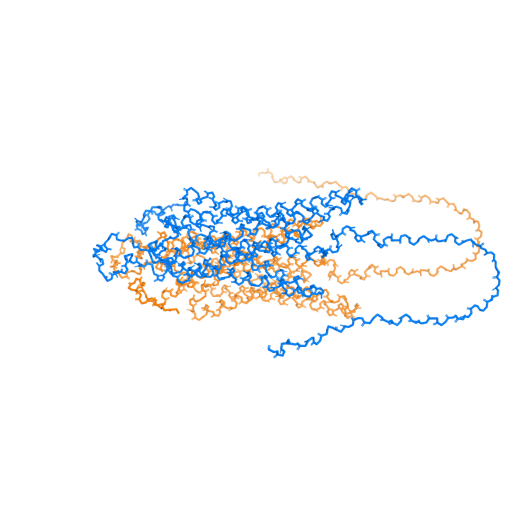ATOM 2414 C C . GLN A 1 311 ? -22.953 -47.469 -16.469 1 28.73 311 GLN A C 1
ATOM 2416 O O . GLN A 1 311 ? -22.156 -47.188 -17.375 1 28.73 311 GLN A O 1
ATOM 2421 N N . PHE A 1 312 ? -22.453 -48.281 -15.547 1 27.81 312 PHE A N 1
ATOM 2422 C CA . PHE A 1 312 ? -21.797 -49.562 -15.82 1 27.81 312 PHE A CA 1
ATOM 2423 C C . PHE A 1 312 ? -22.359 -50.188 -17.078 1 27.81 312 PHE A C 1
ATOM 2425 O O . PHE A 1 312 ? -23.531 -50.531 -17.141 1 27.81 312 PHE A O 1
ATOM 2432 N N . THR A 1 313 ? -21.906 -49.75 -18.266 1 28.31 313 THR A N 1
ATOM 2433 C CA . THR A 1 313 ? -22.219 -50.594 -19.422 1 28.31 313 THR A CA 1
ATOM 2434 C C . THR A 1 313 ? -22.016 -52.062 -19.062 1 28.31 313 THR A C 1
ATOM 2436 O O . THR A 1 313 ? -20.922 -52.469 -18.656 1 28.31 313 THR A O 1
ATOM 2439 N N . GLN A 1 314 ? -22.922 -52.781 -18.438 1 25.77 314 GLN A N 1
ATOM 2440 C CA . GLN A 1 314 ? -23.016 -54.219 -18.328 1 25.77 314 GLN A CA 1
ATOM 2441 C C . GLN A 1 314 ? -22.406 -54.906 -19.547 1 25.77 314 GLN A C 1
ATOM 2443 O O . GLN A 1 314 ? -22.922 -54.781 -20.656 1 25.77 314 GLN A O 1
ATOM 2448 N N . SER A 1 315 ? -21.016 -54.938 -19.625 1 26.97 315 SER A N 1
ATOM 2449 C CA . SER A 1 315 ? -20.375 -55.844 -20.594 1 26.97 315 SER A CA 1
ATOM 2450 C C . SER A 1 315 ? -21.094 -57.188 -20.688 1 26.97 315 SER A C 1
ATOM 2452 O O . SER A 1 315 ? -21.297 -57.844 -19.672 1 26.97 315 SER A O 1
ATOM 2454 N N . SER A 1 316 ? -22.047 -57.375 -21.547 1 27.34 316 SER A N 1
ATOM 2455 C CA . SER A 1 316 ? -22.625 -58.656 -21.969 1 27.34 316 SER A CA 1
ATOM 2456 C C . SER A 1 316 ? -21.547 -59.719 -22.172 1 27.34 316 SER A C 1
ATOM 2458 O O . SER A 1 316 ? -20.484 -59.406 -22.719 1 27.34 316 SER A O 1
ATOM 2460 N N . SER A 1 317 ? -21.375 -60.719 -21.312 1 28.03 317 SER A N 1
ATOM 2461 C CA . SER A 1 317 ? -20.641 -61.969 -21.391 1 28.03 317 SER A CA 1
ATOM 2462 C C . SER A 1 317 ? -20.734 -62.594 -22.797 1 28.03 317 SER A C 1
ATOM 2464 O O . SER A 1 317 ? -21.781 -63.094 -23.188 1 28.03 317 SER A O 1
ATOM 2466 N N . GLY A 1 318 ? -20.203 -61.969 -23.875 1 26.09 318 GLY A N 1
ATOM 2467 C CA . GLY A 1 318 ? -20.156 -62.625 -25.172 1 26.09 318 GLY A CA 1
ATOM 2468 C C . GLY A 1 318 ? -19.516 -64 -25.094 1 26.09 318 GLY A C 1
ATOM 2469 O O . GLY A 1 318 ? -18.422 -64.188 -24.562 1 26.09 318 GLY A O 1
ATOM 2470 N N . THR A 1 319 ? -20.266 -65.125 -25.016 1 28.41 319 THR A N 1
ATOM 2471 C CA . THR A 1 319 ? -20.031 -66.5 -25.297 1 28.41 319 THR A CA 1
ATOM 2472 C C . THR A 1 319 ? -19.172 -66.688 -26.547 1 28.41 319 THR A C 1
ATOM 2474 O O . THR A 1 319 ? -19.469 -66.125 -27.594 1 28.41 319 THR A O 1
ATOM 2477 N N . PHE A 1 320 ? -17.859 -67 -26.359 1 27.17 320 PHE A N 1
ATOM 2478 C CA . PHE A 1 320 ? -16.859 -67.312 -27.375 1 27.17 320 PHE A CA 1
ATOM 2479 C C . PHE A 1 320 ? -17.406 -68.375 -28.359 1 27.17 320 PHE A C 1
ATOM 2481 O O . PHE A 1 320 ? -17.406 -69.562 -28.078 1 27.17 320 PHE A O 1
ATOM 2488 N N . ALA A 1 321 ? -18.641 -68.188 -28.922 1 26.69 321 ALA A N 1
ATOM 2489 C CA . ALA A 1 321 ? -19.062 -69.125 -29.953 1 26.69 321 ALA A CA 1
ATOM 2490 C C . ALA A 1 321 ? -18.031 -69.188 -31.078 1 26.69 321 ALA A C 1
ATOM 2492 O O . ALA A 1 321 ? -17.312 -68.25 -31.344 1 26.69 321 ALA A O 1
ATOM 2493 N N . GLY A 1 322 ? -17.562 -70.438 -31.453 1 27.48 322 GLY A N 1
ATOM 2494 C CA . GLY A 1 322 ? -16.672 -71 -32.469 1 27.48 322 GLY A CA 1
ATOM 2495 C C . GLY A 1 322 ? -16.766 -70.312 -33.812 1 27.48 322 GLY A C 1
ATOM 2496 O O . GLY A 1 322 ? -17.688 -69.5 -34.031 1 27.48 322 GLY A O 1
ATOM 2497 N N . PRO A 1 323 ? -15.898 -70.562 -34.719 1 26.48 323 PRO A N 1
ATOM 2498 C CA . PRO A 1 323 ? -15.578 -69.938 -36.031 1 26.48 323 PRO A CA 1
ATOM 2499 C C . PRO A 1 323 ? -16.781 -69.875 -36.969 1 26.48 323 PRO A C 1
ATOM 2501 O O . PRO A 1 323 ? -16.625 -69.625 -38.156 1 26.48 323 PRO A O 1
ATOM 2504 N N . VAL A 1 324 ? -18.094 -69.688 -36.531 1 25.8 324 VAL A N 1
ATOM 2505 C CA . VAL A 1 324 ? -18.891 -69.875 -37.75 1 25.8 324 VAL A CA 1
ATOM 2506 C C . VAL A 1 324 ? -18.516 -68.75 -38.75 1 25.8 324 VAL A C 1
ATOM 2508 O O . VAL A 1 324 ? -18.297 -67.625 -38.375 1 25.8 324 VAL A O 1
ATOM 2511 N N . THR A 1 325 ? -18.047 -69.062 -40 1 24.64 325 THR A N 1
ATOM 2512 C CA . THR A 1 325 ? -17.531 -68.375 -41.188 1 24.64 325 THR A CA 1
ATOM 2513 C C . THR A 1 325 ? -18.406 -67.188 -41.531 1 24.64 325 THR A C 1
ATOM 2515 O O . THR A 1 325 ? -17.891 -66.062 -41.719 1 24.64 325 THR A O 1
ATOM 2518 N N . ARG A 1 326 ? -19.547 -67.312 -42.344 1 25.53 326 ARG A N 1
ATOM 2519 C CA . ARG A 1 326 ? -19.609 -66.562 -43.594 1 25.53 326 ARG A CA 1
ATOM 2520 C C . ARG A 1 326 ? -20.109 -65.188 -43.375 1 25.53 326 ARG A C 1
ATOM 2522 O O . ARG A 1 326 ? -19.562 -64.188 -43.938 1 25.53 326 ARG A O 1
ATOM 2529 N N . ALA A 1 327 ? -21.406 -64.938 -42.906 1 23.55 327 ALA A N 1
ATOM 2530 C CA . ALA A 1 327 ? -22.391 -64.312 -43.812 1 23.55 327 ALA A CA 1
ATOM 2531 C C . ALA A 1 327 ? -22.312 -62.812 -43.812 1 23.55 327 ALA A C 1
ATOM 2533 O O . ALA A 1 327 ? -21.984 -62.188 -42.781 1 23.55 327 ALA A O 1
ATOM 2534 N N . ARG A 1 328 ? -22.391 -62.062 -45.062 1 23.14 328 ARG A N 1
ATOM 2535 C CA . ARG A 1 328 ? -22.406 -60.719 -45.625 1 23.14 328 ARG A CA 1
ATOM 2536 C C . ARG A 1 328 ? -23.484 -59.875 -44.938 1 23.14 328 ARG A C 1
ATOM 2538 O O . ARG A 1 328 ? -24.672 -60.031 -45.25 1 23.14 328 ARG A O 1
ATOM 2545 N N . LYS A 1 329 ? -23.469 -59.625 -43.594 1 21.88 329 LYS A N 1
ATOM 2546 C CA . LYS A 1 329 ? -24.625 -58.969 -42.969 1 21.88 329 LYS A CA 1
ATOM 2547 C C . LYS A 1 329 ? -24.703 -57.5 -43.375 1 21.88 329 LYS A C 1
ATOM 2549 O O . LYS A 1 329 ? -23.969 -56.656 -42.875 1 21.88 329 LYS A O 1
ATOM 2554 N N . THR A 1 330 ? -24.891 -57.094 -44.594 1 20.48 330 THR A N 1
ATOM 2555 C CA . THR A 1 330 ? -24.781 -55.781 -45.219 1 20.48 330 THR A CA 1
ATOM 2556 C C . THR A 1 330 ? -25.688 -54.781 -44.5 1 20.48 330 THR A C 1
ATOM 2558 O O . THR A 1 330 ? -25.297 -53.625 -44.25 1 20.48 330 THR A O 1
ATOM 2561 N N . GLU A 1 331 ? -27.062 -54.969 -44.219 1 18.67 331 GLU A N 1
ATOM 2562 C CA . GLU A 1 331 ? -27.984 -54 -44.812 1 18.67 331 GLU A CA 1
ATOM 2563 C C . GLU A 1 331 ? -28 -52.719 -44.031 1 18.67 331 GLU A C 1
ATOM 2565 O O . GLU A 1 331 ? -27.828 -51.625 -44.594 1 18.67 331 GLU A O 1
ATOM 2570 N N . THR A 1 332 ? -28.891 -52.469 -42.875 1 19.22 332 THR A N 1
ATOM 2571 C CA . THR A 1 332 ? -30.094 -51.656 -42.969 1 19.22 332 THR A CA 1
ATOM 2572 C C . THR A 1 332 ? -29.844 -50.219 -42.5 1 19.22 332 THR A C 1
ATOM 2574 O O . THR A 1 332 ? -29.078 -50.031 -41.531 1 19.22 332 THR A O 1
ATOM 2577 N N . SER A 1 333 ? -30.375 -48.969 -43.156 1 20 333 SER A N 1
ATOM 2578 C CA . SER A 1 333 ? -30.438 -47.531 -43.438 1 20 333 SER A CA 1
ATOM 2579 C C . SER A 1 333 ? -31.016 -46.781 -42.281 1 20 333 SER A C 1
ATOM 2581 O O . SER A 1 333 ? -31.031 -45.531 -42.281 1 20 333 SER A O 1
ATOM 2583 N N . SER A 1 334 ? -31.562 -47.219 -41.094 1 18.78 334 SER A N 1
ATOM 2584 C CA . SER A 1 334 ? -32.719 -46.469 -40.656 1 18.78 334 SER A CA 1
ATOM 2585 C C . SER A 1 334 ? -32.281 -4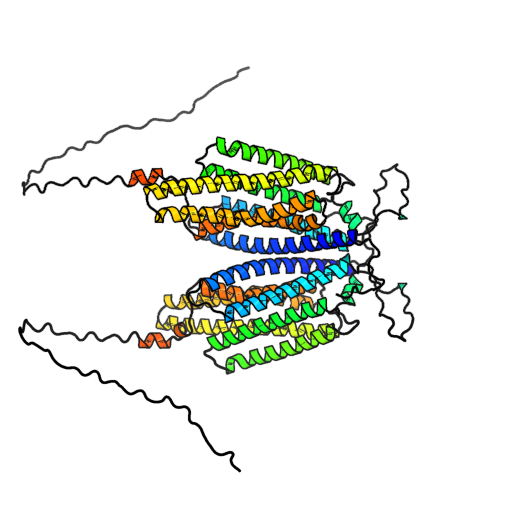5.125 -40.031 1 18.78 334 SER A C 1
ATOM 2587 O O . SER A 1 334 ? -31.594 -45.094 -39.031 1 18.78 334 SER A O 1
ATOM 2589 N N . PHE A 1 335 ? -32.062 -43.906 -40.781 1 18.3 335 PHE A N 1
ATOM 2590 C CA . PHE A 1 335 ? -31.672 -42.531 -40.469 1 18.3 335 PHE A CA 1
ATOM 2591 C C . PHE A 1 335 ? -32.688 -41.875 -39.531 1 18.3 335 PHE A C 1
ATOM 2593 O O . PHE A 1 335 ? -32.406 -40.875 -38.906 1 18.3 335 PHE A O 1
ATOM 2600 N N . ASP A 1 336 ? -34.031 -42.156 -39.25 1 18.23 336 ASP A N 1
ATOM 2601 C CA . ASP A 1 336 ? -35.062 -41.156 -39.344 1 18.23 336 ASP A CA 1
ATOM 2602 C C . ASP A 1 336 ? -35.062 -40.219 -38.156 1 18.23 336 ASP A C 1
ATOM 2604 O O . ASP A 1 336 ? -35.969 -39.375 -38.031 1 18.23 336 ASP A O 1
ATOM 2608 N N . SER A 1 337 ? -34.312 -40.188 -37.125 1 17.7 337 SER A N 1
ATOM 2609 C CA . SER A 1 337 ? -35 -39.562 -36 1 17.7 337 SER A CA 1
ATOM 2610 C C . SER A 1 337 ? -35.125 -38.062 -36.188 1 17.7 337 SER A C 1
ATOM 2612 O O . SER A 1 337 ? -34.125 -37.344 -36.156 1 17.7 337 SER A O 1
ATOM 2614 N N . HIS A 1 338 ? -36.062 -37.344 -37.062 1 18.78 338 HIS A N 1
ATOM 2615 C CA . HIS A 1 338 ? -36.5 -36.031 -37.5 1 18.78 338 HIS A CA 1
ATOM 2616 C C . HIS A 1 338 ? -36.719 -35.094 -36.312 1 18.78 338 HIS A C 1
ATOM 2618 O O . HIS A 1 338 ? -36.219 -33.969 -36.281 1 18.78 338 HIS A O 1
ATOM 2624 N N . GLU A 1 339 ? -37.938 -35.062 -35.531 1 17.36 339 GLU A N 1
ATOM 2625 C CA . GLU A 1 339 ? -39.031 -34.094 -35.438 1 17.36 339 GLU A CA 1
ATOM 2626 C C . GLU A 1 339 ? -38.781 -33.094 -34.281 1 17.36 339 GLU A C 1
ATOM 2628 O O . GLU A 1 339 ? -39.656 -32.281 -33.969 1 17.36 339 GLU A O 1
ATOM 2633 N N . LEU A 1 340 ? -37.812 -32.938 -33.469 1 17.88 340 LEU A N 1
ATOM 2634 C CA . LEU A 1 340 ? -38.312 -32.219 -32.281 1 17.88 340 LEU A CA 1
ATOM 2635 C C . LEU A 1 340 ? -38.656 -30.781 -32.656 1 17.88 340 LEU A C 1
ATOM 2637 O O . LEU A 1 340 ? -37.812 -30.016 -33.094 1 17.88 340 LEU A O 1
ATOM 2641 N N . SER A 1 341 ? -40 -30.266 -32.844 1 17.58 341 SER A N 1
ATOM 2642 C CA . SER A 1 341 ? -40.938 -29.25 -33.344 1 17.58 341 SER A CA 1
ATOM 2643 C C . SER A 1 341 ? -40.812 -27.953 -32.562 1 17.58 341 SER A C 1
ATOM 2645 O O . SER A 1 341 ? -40.875 -26.859 -33.125 1 17.58 341 SER A O 1
ATOM 2647 N N . THR A 1 342 ? -40.938 -27.828 -31.141 1 19.61 342 THR A N 1
ATOM 2648 C CA . THR A 1 342 ? -41.844 -26.844 -30.578 1 19.61 342 THR A CA 1
ATOM 2649 C C . THR A 1 342 ? -41.25 -25.453 -30.594 1 19.61 342 THR A C 1
ATOM 2651 O O . THR A 1 342 ? -40.312 -25.156 -29.844 1 19.61 342 THR A O 1
ATOM 2654 N N . ILE A 1 343 ? -41 -24.734 -31.703 1 19.34 343 ILE A N 1
ATOM 2655 C CA . ILE A 1 343 ? -40.469 -23.375 -31.844 1 19.34 343 ILE A CA 1
ATOM 2656 C C . ILE A 1 343 ? -41.344 -22.391 -31.094 1 19.34 343 ILE A C 1
ATOM 2658 O O . ILE A 1 343 ? -40.875 -21.547 -30.344 1 19.34 343 ILE A O 1
ATOM 2662 N N . ARG A 1 344 ? -42.75 -22.109 -31.359 1 17.8 344 ARG A N 1
ATOM 2663 C CA . ARG A 1 344 ? -43.375 -20.906 -31.906 1 17.8 344 ARG A CA 1
ATOM 2664 C C . ARG A 1 344 ? -43.906 -20 -30.781 1 17.8 344 ARG A C 1
ATOM 2666 O O . ARG A 1 344 ? -44.781 -20.375 -30.031 1 17.8 344 ARG A O 1
ATOM 2673 N N . MET A 1 345 ? -43.25 -19.219 -29.844 1 19.44 345 MET A N 1
ATOM 2674 C CA . MET A 1 345 ? -44.094 -18.391 -29 1 19.44 345 MET A CA 1
ATOM 2675 C C . MET A 1 345 ? -45.062 -17.547 -29.859 1 19.44 345 MET A C 1
ATOM 2677 O O . MET A 1 345 ? -44.625 -16.906 -30.828 1 19.44 345 MET A O 1
ATOM 2681 N N . GLY A 1 346 ? -46.469 -17.609 -29.922 1 17.2 346 GLY A N 1
ATOM 2682 C CA . GLY A 1 346 ? -47.75 -17.156 -30.453 1 17.2 346 GLY A CA 1
ATOM 2683 C C . GLY A 1 346 ? -47.969 -15.68 -30.25 1 17.2 346 GLY A C 1
ATOM 2684 O O . GLY A 1 346 ? -47.406 -15.07 -29.344 1 17.2 346 GLY A O 1
ATOM 2685 N N . ASP A 1 347 ? -48.625 -14.805 -31.297 1 19.78 347 ASP A N 1
ATOM 2686 C CA . ASP A 1 347 ? -49.219 -13.539 -31.734 1 19.78 347 ASP A CA 1
ATOM 2687 C C . ASP A 1 347 ? -50.344 -13.117 -30.797 1 19.78 347 ASP A C 1
ATOM 2689 O O . ASP A 1 347 ? -51.125 -12.203 -31.109 1 19.78 347 ASP A O 1
ATOM 2693 N N . SER A 1 348 ? -50.75 -13.531 -29.641 1 18.45 348 SER A N 1
ATOM 2694 C CA . SER A 1 348 ? -52.156 -13.32 -29.391 1 18.45 348 SER A CA 1
ATOM 2695 C C . SER A 1 348 ? -52.562 -11.867 -29.641 1 18.45 348 SER A C 1
ATOM 2697 O O . SER A 1 348 ? -51.719 -10.969 -29.531 1 18.45 348 SER A O 1
ATOM 2699 N N . SER A 1 349 ? -53.969 -11.539 -29.906 1 18.73 349 SER A N 1
ATOM 2700 C CA . SER A 1 349 ? -55.156 -10.836 -30.391 1 18.73 349 SER A CA 1
ATOM 2701 C C . SER A 1 349 ? -55.312 -9.484 -29.703 1 18.73 349 SER A C 1
ATOM 2703 O O . SER A 1 349 ? -55.406 -8.453 -30.359 1 18.73 349 SER A O 1
ATOM 2705 N N . PHE A 1 350 ? -56.594 -9.32 -28.797 1 18.67 350 PHE A N 1
ATOM 2706 C CA . PHE A 1 350 ? -57.969 -8.805 -28.719 1 18.67 350 PHE A CA 1
ATOM 2707 C C . PHE A 1 350 ? -58 -7.547 -27.859 1 18.67 350 PHE A C 1
ATOM 2709 O O . PHE A 1 350 ? -58.406 -7.602 -26.703 1 18.67 350 PHE A O 1
ATOM 2716 N N . ILE A 1 351 ? -57 -6.656 -27.453 1 20.17 351 ILE A N 1
ATOM 2717 C CA . ILE A 1 351 ? -57.688 -5.48 -26.953 1 20.17 351 ILE A CA 1
ATOM 2718 C C . ILE A 1 351 ? -58.344 -4.719 -28.109 1 20.17 351 ILE A C 1
ATOM 2720 O O . ILE A 1 351 ? -57.625 -4.09 -28.906 1 20.17 351 ILE A O 1
ATOM 2724 N N . GLU A 1 352 ? -59.25 -5.273 -29.047 1 17.45 352 GLU A N 1
ATOM 2725 C CA . GLU A 1 352 ? -60.219 -4.43 -29.75 1 17.45 352 GLU A CA 1
ATOM 2726 C C . GLU A 1 352 ? -60.781 -3.346 -28.828 1 17.45 352 GLU A C 1
ATOM 2728 O O . GLU A 1 352 ? -60.812 -2.168 -29.188 1 17.45 352 GLU A O 1
ATOM 2733 N N . LYS A 1 353 ? -61.906 -3.834 -28.078 1 18 353 LYS A N 1
ATOM 2734 C CA . LYS A 1 353 ? -62.938 -2.885 -27.656 1 18 353 LYS A CA 1
ATOM 2735 C C . LYS A 1 353 ? -62.406 -1.979 -26.531 1 18 353 LYS A C 1
ATOM 2737 O O . LYS A 1 353 ? -61.719 -2.441 -25.625 1 18 353 LYS A O 1
ATOM 2742 N N . MET B 1 1 ? -11.984 22.344 -8.188 1 28.05 1 MET B N 1
ATOM 2743 C CA . MET B 1 1 ? -12.664 22.344 -6.898 1 28.05 1 MET B CA 1
ATOM 2744 C C . MET B 1 1 ? -12.727 23.766 -6.324 1 28.05 1 MET B C 1
ATOM 2746 O O . MET B 1 1 ? -11.789 24.547 -6.484 1 28.05 1 MET B O 1
ATOM 2750 N N . PRO B 1 2 ? -13.773 24.312 -6.07 1 30.44 2 PRO B N 1
ATOM 2751 C CA . PRO B 1 2 ? -13.758 25.672 -5.555 1 30.44 2 PRO B CA 1
ATOM 2752 C C . PRO B 1 2 ? -12.727 25.875 -4.449 1 30.44 2 PRO B C 1
ATOM 2754 O O . PRO B 1 2 ? -12.555 25 -3.596 1 30.44 2 PRO B O 1
ATOM 2757 N N . SER B 1 3 ? -11.625 26.5 -4.727 1 35.25 3 SER B N 1
ATOM 2758 C CA . SER B 1 3 ? -10.773 27.094 -3.693 1 35.25 3 SER B CA 1
ATOM 2759 C C . SER B 1 3 ? -11.609 27.656 -2.551 1 35.25 3 SER B C 1
ATOM 2761 O O . SER B 1 3 ? -12.5 28.484 -2.773 1 35.25 3 SER B O 1
ATOM 2763 N N . LEU B 1 4 ? -12.062 26.906 -1.783 1 36.75 4 LEU B N 1
ATOM 2764 C CA . LEU B 1 4 ? -12.688 27.656 -0.698 1 36.75 4 LEU B CA 1
ATOM 2765 C C . LEU B 1 4 ? -11.992 28.984 -0.475 1 36.75 4 LEU B C 1
ATOM 2767 O O . LEU B 1 4 ? -10.766 29.031 -0.34 1 36.75 4 LEU B O 1
ATOM 2771 N N . PRO B 1 5 ? -12.242 29.969 -1.048 1 39.47 5 PRO B N 1
ATOM 2772 C CA . PRO B 1 5 ? -11.75 31.312 -0.754 1 39.47 5 PRO B CA 1
ATOM 2773 C C . PRO B 1 5 ? -11.391 31.516 0.718 1 39.47 5 PRO B C 1
ATOM 2775 O O . PRO B 1 5 ? -11.383 32.625 1.213 1 39.47 5 PRO B O 1
ATOM 2778 N N . ALA B 1 6 ? -11.578 30.469 1.672 1 43.94 6 ALA B N 1
ATOM 2779 C CA . ALA B 1 6 ? -11.789 30.906 3.051 1 43.94 6 ALA B CA 1
ATOM 2780 C C . ALA B 1 6 ? -10.5 31.438 3.664 1 43.94 6 ALA B C 1
ATOM 2782 O O . ALA B 1 6 ? -9.406 31.047 3.256 1 43.94 6 ALA B O 1
ATOM 2783 N N . SER B 1 7 ? -10.5 32.469 4.301 1 44.53 7 SER B N 1
ATOM 2784 C CA . SER B 1 7 ? -9.633 33.219 5.207 1 44.53 7 SER B CA 1
ATOM 2785 C C . SER B 1 7 ? -8.703 32.281 5.977 1 44.53 7 SER B C 1
ATOM 2787 O O . SER B 1 7 ? -7.746 32.75 6.609 1 44.53 7 SER B O 1
ATOM 2789 N N . TRP B 1 8 ? -8.992 31 5.941 1 44.41 8 TRP B N 1
ATOM 2790 C CA . TRP B 1 8 ? -8.242 30.094 6.809 1 44.41 8 TRP B CA 1
ATOM 2791 C C . TRP B 1 8 ? -7.164 29.359 6.023 1 44.41 8 TRP B C 1
ATOM 2793 O O . TRP B 1 8 ? -6.395 28.578 6.594 1 44.41 8 TRP B O 1
ATOM 2803 N N . ALA B 1 9 ? -7.195 29.672 4.754 1 54.12 9 ALA B N 1
ATOM 2804 C CA . ALA B 1 9 ? -6.062 29.156 3.98 1 54.12 9 ALA B CA 1
ATOM 2805 C C . ALA B 1 9 ? -4.762 29.844 4.398 1 54.12 9 ALA B C 1
ATOM 2807 O O . ALA B 1 9 ? -4.77 31 4.828 1 54.12 9 ALA B O 1
ATOM 2808 N N . THR B 1 10 ? -3.727 28.984 4.504 1 65.88 10 THR B N 1
ATOM 2809 C CA . THR B 1 10 ? -2.438 29.547 4.883 1 65.88 10 THR B CA 1
ATOM 2810 C C . THR B 1 10 ? -1.994 30.609 3.873 1 65.88 10 THR B C 1
ATOM 2812 O O . THR B 1 10 ? -2.314 30.5 2.686 1 65.88 10 THR B O 1
ATOM 2815 N N . ASP B 1 11 ? -1.673 31.766 4.266 1 66.19 11 ASP B N 1
ATOM 2816 C CA . ASP B 1 11 ? -1.182 32.844 3.43 1 66.19 11 ASP B CA 1
ATOM 2817 C C . ASP B 1 11 ? 0.26 32.594 2.992 1 66.19 11 ASP B C 1
ATOM 2819 O O . ASP B 1 11 ? 0.97 33.531 2.615 1 66.19 11 ASP B O 1
ATOM 2823 N N . GLU B 1 12 ? 0.626 31.438 2.947 1 76.06 12 GLU B N 1
ATOM 2824 C CA . GLU B 1 12 ? 1.985 31.125 2.516 1 76.06 12 GLU B CA 1
ATOM 2825 C C . GLU B 1 12 ? 2.074 31.047 0.995 1 76.06 12 GLU B C 1
ATOM 2827 O O . GLU B 1 12 ? 1.064 30.828 0.32 1 76.06 12 GLU B O 1
ATOM 2832 N N . PRO B 1 13 ? 3.262 31.359 0.405 1 77.56 13 PRO B N 1
ATOM 2833 C CA . PRO B 1 13 ? 3.42 31.266 -1.049 1 77.56 13 PRO B CA 1
ATOM 2834 C C . PRO B 1 13 ? 3.012 29.906 -1.603 1 77.56 13 PRO B C 1
ATOM 2836 O O . PRO B 1 13 ? 3.213 28.875 -0.944 1 77.56 13 PRO B O 1
ATOM 2839 N N . GLN B 1 14 ? 2.484 30 -2.803 1 80.56 14 GLN B N 1
ATOM 2840 C CA . GLN B 1 14 ? 1.964 28.797 -3.455 1 80.56 14 GLN B CA 1
ATOM 2841 C C . GLN B 1 14 ? 3.064 27.766 -3.66 1 80.56 14 GLN B C 1
ATOM 2843 O O . GLN B 1 14 ? 2.811 26.562 -3.592 1 80.56 14 GLN B O 1
ATOM 2848 N N . ALA B 1 15 ? 4.258 28.203 -3.885 1 78.94 15 ALA B N 1
ATOM 2849 C CA . ALA B 1 15 ? 5.371 27.297 -4.105 1 78.94 15 ALA B CA 1
ATOM 2850 C C . ALA B 1 15 ? 5.668 26.484 -2.85 1 78.94 15 ALA B C 1
ATOM 2852 O O . ALA B 1 15 ? 5.984 25.281 -2.934 1 78.94 15 ALA B O 1
ATOM 2853 N N . SER B 1 16 ? 5.535 27.109 -1.718 1 82.06 16 SER B N 1
ATOM 2854 C CA . SER B 1 16 ? 5.773 26.422 -0.452 1 82.06 16 SER B CA 1
ATOM 2855 C C . SER B 1 16 ? 4.672 25.406 -0.16 1 82.06 16 SER B C 1
ATOM 2857 O O . SER B 1 16 ? 4.949 24.297 0.303 1 82.06 16 SER B O 1
ATOM 2859 N N . LEU B 1 17 ? 3.541 25.797 -0.524 1 84.75 17 LEU B N 1
ATOM 2860 C CA . LEU B 1 17 ? 2.416 24.891 -0.309 1 84.75 17 LEU B CA 1
ATOM 2861 C C . LEU B 1 17 ? 2.502 23.688 -1.242 1 84.75 17 LEU B C 1
ATOM 2863 O O . LEU B 1 17 ? 2.217 22.562 -0.834 1 84.75 17 LEU B O 1
ATOM 2867 N N . TRP B 1 18 ? 2.861 24 -2.426 1 85.56 18 TRP B N 1
ATOM 2868 C CA . TRP B 1 18 ? 3.016 22.922 -3.396 1 85.56 18 TRP B CA 1
ATOM 2869 C C . TRP B 1 18 ? 4.055 21.922 -2.926 1 85.56 18 TRP B C 1
ATOM 2871 O O . TRP B 1 18 ? 3.836 20.703 -3.021 1 85.56 18 TRP B O 1
ATOM 2881 N N . LEU B 1 19 ? 5.09 22.375 -2.402 1 85.25 19 LEU B N 1
ATOM 2882 C CA . LEU B 1 19 ? 6.133 21.484 -1.906 1 85.25 19 LEU B CA 1
ATOM 2883 C C . LEU B 1 19 ? 5.609 20.625 -0.767 1 85.25 19 LEU B C 1
ATOM 2885 O O . LEU B 1 19 ? 5.879 19.422 -0.723 1 85.25 19 LEU B O 1
ATOM 2889 N N . GLU B 1 20 ? 4.875 21.203 0.086 1 88.5 20 GLU B N 1
ATOM 2890 C CA . GLU B 1 20 ? 4.309 20.438 1.191 1 88.5 20 GLU B CA 1
ATOM 2891 C C . GLU B 1 20 ? 3.326 19.391 0.687 1 88.5 20 GLU B C 1
ATOM 2893 O O . GLU B 1 20 ? 3.307 18.266 1.184 1 88.5 20 GLU B O 1
ATOM 2898 N N . GLN B 1 21 ? 2.578 19.797 -0.305 1 90.94 21 GLN B N 1
ATOM 2899 C CA . GLN B 1 21 ? 1.608 18.875 -0.88 1 90.94 21 GLN B CA 1
ATOM 2900 C C . GLN B 1 21 ? 2.309 17.703 -1.557 1 90.94 21 GLN B C 1
ATOM 2902 O O . GLN B 1 21 ? 1.88 16.547 -1.416 1 90.94 21 GLN B O 1
ATOM 2907 N N . VAL B 1 22 ? 3.324 18 -2.207 1 90.38 22 VAL B N 1
ATOM 2908 C CA . VAL B 1 22 ? 4.043 16.953 -2.939 1 90.38 22 VAL B CA 1
ATOM 2909 C C . VAL B 1 22 ? 4.738 16.016 -1.955 1 90.38 22 VAL B C 1
ATOM 2911 O O . VAL B 1 22 ? 4.785 14.805 -2.174 1 90.38 22 VAL B O 1
ATOM 2914 N N . ILE B 1 23 ? 5.215 16.547 -0.905 1 90.31 23 ILE B N 1
ATOM 2915 C CA . ILE B 1 23 ? 5.863 15.719 0.113 1 90.31 23 ILE B CA 1
ATOM 2916 C C . ILE B 1 23 ? 4.836 14.789 0.753 1 90.31 23 ILE B C 1
ATOM 2918 O O . ILE B 1 23 ? 5.105 13.594 0.94 1 90.31 23 ILE B O 1
ATOM 2922 N N . ASN B 1 24 ? 3.721 15.336 1.074 1 92.44 24 ASN B N 1
ATOM 2923 C CA . ASN B 1 24 ? 2.654 14.516 1.646 1 92.44 24 ASN B CA 1
ATOM 2924 C C . ASN B 1 24 ? 2.193 13.438 0.671 1 92.44 24 ASN B C 1
ATOM 2926 O O . ASN B 1 24 ? 2.023 12.273 1.058 1 92.44 24 ASN B O 1
ATOM 2930 N N . ALA B 1 25 ? 2.035 13.805 -0.56 1 93 25 ALA B N 1
ATOM 2931 C CA . ALA B 1 25 ? 1.638 12.844 -1.586 1 93 25 ALA B CA 1
ATOM 2932 C C . ALA B 1 25 ? 2.697 11.758 -1.761 1 93 25 ALA B C 1
ATOM 2934 O O . ALA B 1 25 ? 2.369 10.586 -1.962 1 93 25 ALA B O 1
ATOM 2935 N N . GLY B 1 26 ? 3.906 12.164 -1.702 1 93.62 26 GLY B N 1
ATOM 2936 C CA . GLY B 1 26 ? 5 11.211 -1.85 1 93.62 26 GLY B CA 1
ATOM 2937 C C . GLY B 1 26 ? 4.996 10.133 -0.788 1 93.62 26 GLY B C 1
ATOM 2938 O O . GLY B 1 26 ? 5.215 8.953 -1.092 1 93.62 26 GLY B O 1
ATOM 2939 N N . VAL B 1 27 ? 4.719 10.5 0.419 1 94.94 27 VAL B N 1
ATOM 2940 C CA . VAL B 1 27 ? 4.719 9.531 1.513 1 94.94 27 VAL B CA 1
ATOM 2941 C C . VAL B 1 27 ? 3.557 8.562 1.338 1 94.94 27 VAL B C 1
ATOM 2943 O O . VAL B 1 27 ? 3.705 7.359 1.576 1 94.94 27 VAL B O 1
ATOM 2946 N N . ASN B 1 28 ? 2.441 9.008 0.884 1 95.38 28 ASN B N 1
ATOM 2947 C CA . ASN B 1 28 ? 1.307 8.117 0.653 1 95.38 28 ASN B CA 1
ATOM 2948 C C . ASN B 1 28 ? 1.566 7.168 -0.512 1 95.38 28 ASN B C 1
ATOM 2950 O O . ASN B 1 28 ? 1.223 5.984 -0.443 1 95.38 28 ASN B O 1
ATOM 2954 N N . ILE B 1 29 ? 2.143 7.691 -1.521 1 94.56 29 ILE B N 1
ATOM 2955 C CA . ILE B 1 29 ? 2.484 6.84 -2.654 1 94.56 29 ILE B CA 1
ATOM 2956 C C . ILE B 1 29 ? 3.52 5.805 -2.227 1 94.56 29 ILE B C 1
ATOM 2958 O O . ILE B 1 29 ? 3.439 4.637 -2.625 1 94.56 29 ILE B O 1
ATOM 2962 N N . GLY B 1 30 ? 4.48 6.273 -1.453 1 95.94 30 GLY B N 1
ATOM 2963 C CA . GLY B 1 30 ? 5.445 5.336 -0.9 1 95.94 30 GLY B CA 1
ATOM 2964 C C . GLY B 1 30 ? 4.805 4.266 -0.036 1 95.94 30 GLY B C 1
ATOM 2965 O O . GLY B 1 30 ? 5.207 3.1 -0.081 1 95.94 30 GLY B O 1
ATOM 2966 N N . SER B 1 31 ? 3.848 4.66 0.706 1 96.44 31 SER B N 1
ATOM 2967 C CA . SER B 1 31 ? 3.129 3.703 1.539 1 96.44 31 SER B CA 1
ATOM 2968 C C . SER B 1 31 ? 2.385 2.68 0.688 1 96.44 31 SER B C 1
ATOM 2970 O O . SER B 1 31 ? 2.365 1.491 1.013 1 96.44 31 SER B O 1
ATOM 2972 N N . MET B 1 32 ? 1.789 3.148 -0.331 1 96.12 32 MET B N 1
ATOM 2973 C CA . MET B 1 32 ? 1.115 2.23 -1.245 1 96.12 32 MET B CA 1
ATOM 2974 C C . MET B 1 32 ? 2.105 1.241 -1.852 1 96.12 32 MET B C 1
ATOM 2976 O O . MET B 1 32 ? 1.809 0.05 -1.964 1 96.12 32 MET B O 1
ATOM 2980 N N . ALA B 1 33 ? 3.221 1.795 -2.24 1 96 33 ALA B N 1
ATOM 2981 C CA . ALA B 1 33 ? 4.246 0.932 -2.818 1 96 33 ALA B CA 1
ATOM 2982 C C . ALA B 1 33 ? 4.719 -0.114 -1.812 1 96 33 ALA B C 1
ATOM 2984 O O . ALA B 1 33 ? 4.996 -1.258 -2.178 1 96 33 ALA B O 1
ATOM 2985 N N . PHE B 1 34 ? 4.828 0.292 -0.595 1 97.12 34 PHE B N 1
ATOM 2986 C CA . PHE B 1 34 ? 5.199 -0.669 0.437 1 97.12 34 PHE B CA 1
ATOM 2987 C C . PHE B 1 34 ? 4.129 -1.743 0.586 1 97.12 34 PHE B C 1
ATOM 2989 O O . PHE B 1 34 ? 4.441 -2.902 0.866 1 97.12 34 PHE B O 1
ATOM 2996 N N . GLY B 1 35 ? 2.9 -1.342 0.439 1 96.19 35 GLY B N 1
ATOM 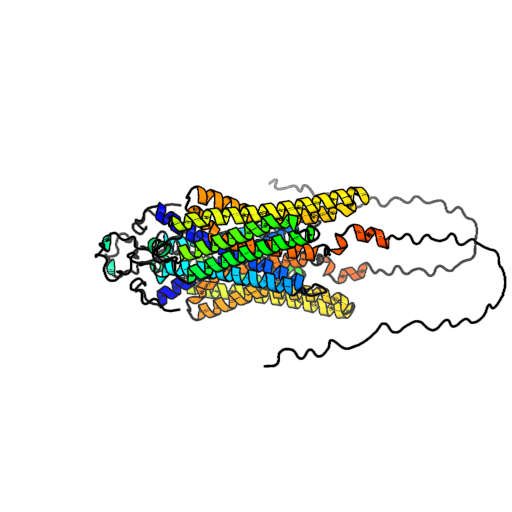2997 C CA . GLY B 1 35 ? 1.845 -2.342 0.425 1 96.19 35 GLY B CA 1
ATOM 2998 C C . GLY B 1 35 ? 2.027 -3.387 -0.66 1 96.19 35 GLY B C 1
ATOM 2999 O O . GLY B 1 35 ? 1.885 -4.586 -0.407 1 96.19 35 GLY B O 1
ATOM 3000 N N . VAL B 1 36 ? 2.326 -2.932 -1.767 1 94.44 36 VAL B N 1
ATOM 3001 C CA . VAL B 1 36 ? 2.607 -3.857 -2.861 1 94.44 36 VAL B CA 1
ATOM 3002 C C . VAL B 1 36 ? 3.779 -4.762 -2.486 1 94.44 36 VAL B C 1
ATOM 3004 O O . VAL B 1 36 ? 3.744 -5.969 -2.734 1 94.44 36 VAL B O 1
ATOM 3007 N N . HIS B 1 37 ? 4.754 -4.152 -1.876 1 95.69 37 HIS B N 1
ATOM 3008 C CA . HIS B 1 37 ? 5.93 -4.902 -1.451 1 95.69 37 HIS B CA 1
ATOM 3009 C C . HIS B 1 37 ? 5.559 -5.988 -0.444 1 95.69 37 HIS B C 1
ATOM 3011 O O . HIS B 1 37 ? 6.09 -7.098 -0.497 1 95.69 37 HIS B O 1
ATOM 3017 N N . MET B 1 38 ? 4.699 -5.652 0.38 1 95 38 MET B N 1
ATOM 3018 C CA . MET B 1 38 ? 4.246 -6.629 1.367 1 95 38 MET B CA 1
ATOM 3019 C C . MET B 1 38 ? 3.611 -7.836 0.686 1 95 38 MET B C 1
ATOM 3021 O O . MET B 1 38 ? 3.883 -8.977 1.057 1 95 38 MET B O 1
ATOM 3025 N N . ALA B 1 39 ? 2.826 -7.605 -0.304 1 92.38 39 ALA B N 1
ATOM 3026 C CA . ALA B 1 39 ? 2.17 -8.68 -1.039 1 92.38 39 ALA B CA 1
ATOM 3027 C C . ALA B 1 39 ? 3.191 -9.531 -1.796 1 92.38 39 ALA B C 1
ATOM 3029 O O . ALA B 1 39 ? 3.115 -10.758 -1.788 1 92.38 39 ALA B O 1
ATOM 3030 N N . VAL B 1 40 ? 4.105 -8.844 -2.383 1 92.06 40 VAL B N 1
ATOM 3031 C CA . VAL B 1 40 ? 5.121 -9.555 -3.156 1 92.06 40 VAL B CA 1
ATOM 3032 C C . VAL B 1 40 ? 6.016 -10.359 -2.219 1 92.06 40 VAL B C 1
ATOM 3034 O O . VAL B 1 40 ? 6.398 -11.492 -2.531 1 92.06 40 VAL B O 1
ATOM 3037 N N . TYR B 1 41 ? 6.344 -9.75 -1.09 1 95 41 TYR B N 1
ATOM 3038 C CA . TYR B 1 41 ? 7.152 -10.445 -0.097 1 95 41 TYR B CA 1
ATOM 3039 C C . TYR B 1 41 ? 6.461 -11.719 0.377 1 95 41 TYR B C 1
ATOM 3041 O O . TYR B 1 41 ? 7.094 -12.773 0.478 1 95 41 TYR B O 1
ATOM 3049 N N . ALA B 1 42 ? 5.172 -11.57 0.631 1 90.31 42 ALA B N 1
ATOM 3050 C CA . ALA B 1 42 ? 4.41 -12.734 1.084 1 90.31 42 ALA B CA 1
ATOM 3051 C C . ALA B 1 42 ? 4.375 -13.82 0.014 1 90.31 42 ALA B C 1
ATOM 3053 O O . ALA B 1 42 ? 4.547 -15 0.316 1 90.31 42 ALA B O 1
ATOM 3054 N N . THR B 1 43 ? 4.152 -13.43 -1.164 1 86.94 43 THR B N 1
ATOM 3055 C CA . THR B 1 43 ? 4.105 -14.383 -2.268 1 86.94 43 THR B CA 1
ATOM 3056 C C . THR B 1 43 ? 5.465 -15.047 -2.471 1 86.94 43 THR B C 1
ATOM 3058 O O . THR B 1 43 ? 5.547 -16.25 -2.691 1 86.94 43 THR B O 1
ATOM 3061 N N . CYS B 1 44 ? 6.457 -14.266 -2.412 1 89.44 44 CYS B N 1
ATOM 3062 C CA . CYS B 1 44 ? 7.801 -14.805 -2.592 1 89.44 44 CYS B CA 1
ATOM 3063 C C . CYS B 1 44 ? 8.141 -15.797 -1.49 1 89.44 44 CYS B C 1
ATOM 3065 O O . CYS B 1 44 ? 8.656 -16.891 -1.766 1 89.44 44 CYS B O 1
ATOM 3067 N N . THR B 1 45 ? 7.879 -15.406 -0.304 1 90.69 45 THR B N 1
ATOM 3068 C CA . THR B 1 45 ? 8.141 -16.281 0.833 1 90.69 45 THR B CA 1
ATOM 3069 C C . THR B 1 45 ? 7.34 -17.578 0.712 1 90.69 45 THR B C 1
ATOM 3071 O O . THR B 1 45 ? 7.84 -18.656 1.045 1 90.69 45 THR B O 1
ATOM 3074 N N . TYR B 1 46 ? 6.164 -17.453 0.189 1 84.56 46 TYR B N 1
ATOM 3075 C CA . TYR B 1 46 ? 5.32 -18.625 -0.007 1 84.56 46 TYR B CA 1
ATOM 3076 C C . TYR B 1 46 ? 5.957 -19.594 -0.997 1 84.56 46 TYR B C 1
ATOM 3078 O O . TYR B 1 46 ? 6.039 -20.797 -0.733 1 84.56 46 TYR B O 1
ATOM 3086 N N . HIS B 1 47 ? 6.391 -19.125 -2.02 1 83.38 47 HIS B N 1
ATOM 3087 C CA . HIS B 1 47 ? 6.992 -19.984 -3.043 1 83.38 47 HIS B CA 1
ATOM 3088 C C . HIS B 1 47 ? 8.336 -20.547 -2.576 1 83.38 47 HIS B C 1
ATOM 3090 O O . HIS B 1 47 ? 8.688 -21.672 -2.916 1 83.38 47 HIS B O 1
ATOM 3096 N N . LEU B 1 48 ? 9.055 -19.766 -1.823 1 86.56 48 LEU B N 1
ATOM 3097 C CA . LEU B 1 48 ? 10.328 -20.234 -1.295 1 86.56 48 LEU B CA 1
ATOM 3098 C C . LEU B 1 48 ? 10.109 -21.359 -0.274 1 86.56 48 LEU B C 1
ATOM 3100 O O . LEU B 1 48 ? 10.867 -22.328 -0.24 1 86.56 48 LEU B O 1
ATOM 3104 N N . TYR B 1 49 ? 9.117 -21.188 0.473 1 84.88 49 TYR B N 1
ATOM 3105 C CA . TYR B 1 49 ? 8.797 -22.172 1.497 1 84.88 49 TYR B CA 1
ATOM 3106 C C . TYR B 1 49 ? 8.328 -23.484 0.868 1 84.88 49 TYR B C 1
ATOM 3108 O O . TYR B 1 49 ? 8.547 -24.562 1.425 1 84.88 49 TYR B O 1
ATOM 3116 N N . ARG B 1 50 ? 7.773 -23.5 -0.28 1 79.69 50 ARG B N 1
ATOM 3117 C CA . ARG B 1 50 ? 7.234 -24.672 -0.954 1 79.69 50 ARG B CA 1
ATOM 3118 C C . ARG B 1 50 ? 8.289 -25.328 -1.837 1 79.69 50 ARG B C 1
ATOM 3120 O O . ARG B 1 50 ? 8.078 -26.422 -2.355 1 79.69 50 ARG B O 1
ATOM 3127 N N . SER B 1 51 ? 9.328 -24.672 -1.848 1 77.62 51 SER B N 1
ATOM 3128 C CA . SER B 1 51 ? 10.398 -25.266 -2.65 1 77.62 51 SER B CA 1
ATOM 3129 C C . SER B 1 51 ? 10.984 -26.5 -1.971 1 77.62 51 SER B C 1
ATOM 3131 O O . SER B 1 51 ? 10.859 -26.656 -0.755 1 77.62 51 SER B O 1
ATOM 3133 N N . LYS B 1 52 ? 11.445 -27.469 -2.783 1 75.69 52 LYS B N 1
ATOM 3134 C CA . LYS B 1 52 ? 11.992 -28.719 -2.285 1 75.69 52 LYS B CA 1
ATOM 3135 C C . LYS B 1 52 ? 13.125 -28.484 -1.29 1 75.69 52 LYS B C 1
ATOM 3137 O O . LYS B 1 52 ? 13.133 -29.062 -0.203 1 75.69 52 LYS B O 1
ATOM 3142 N N . LYS B 1 53 ? 14.125 -27.656 -1.697 1 77.81 53 LYS B N 1
ATOM 3143 C CA . LYS B 1 53 ? 15.18 -27.188 -0.804 1 77.81 53 LYS B CA 1
ATOM 3144 C C . LYS B 1 53 ? 15.008 -25.719 -0.462 1 77.81 53 LYS B C 1
ATOM 3146 O O . LYS B 1 53 ? 15 -24.859 -1.354 1 77.81 53 LYS B O 1
ATOM 3151 N N . PHE B 1 54 ? 14.859 -25.562 0.79 1 80.19 54 PHE B N 1
ATOM 3152 C CA . PHE B 1 54 ? 14.594 -24.188 1.239 1 80.19 54 PHE B CA 1
ATOM 3153 C C . PHE B 1 54 ? 15.82 -23.312 1.039 1 80.19 54 PHE B C 1
ATOM 3155 O O . PHE B 1 54 ? 16.859 -23.531 1.654 1 80.19 54 PHE B O 1
ATOM 3162 N N . PRO B 1 55 ? 15.742 -22.391 0.178 1 86.88 55 PRO B N 1
ATOM 3163 C CA . PRO B 1 55 ? 16.875 -21.484 -0.055 1 86.88 55 PRO B CA 1
ATOM 3164 C C . PRO B 1 55 ? 17 -20.406 1.021 1 86.88 55 PRO B C 1
ATOM 3166 O O . PRO B 1 55 ? 16.547 -19.281 0.824 1 86.88 55 PRO B O 1
ATOM 3169 N N . TRP B 1 56 ? 17.734 -20.594 2.041 1 89.5 56 TRP B N 1
ATOM 3170 C CA . TRP B 1 56 ? 17.828 -19.734 3.211 1 89.5 56 TRP B CA 1
ATOM 3171 C C . TRP B 1 56 ? 18.469 -18.391 2.842 1 89.5 56 TRP B C 1
ATOM 3173 O O . TRP B 1 56 ? 18.062 -17.344 3.367 1 89.5 56 TRP B O 1
ATOM 3183 N N . MET B 1 57 ? 19.469 -18.422 2.02 1 88.75 57 MET B N 1
ATOM 3184 C CA . MET B 1 57 ? 20.172 -17.188 1.66 1 88.75 57 MET B CA 1
ATOM 3185 C C . MET B 1 57 ? 19.234 -16.219 0.935 1 88.75 57 MET B C 1
ATOM 3187 O O . MET B 1 57 ? 19.266 -15.016 1.184 1 88.75 57 MET B O 1
ATOM 3191 N N . GLN B 1 58 ? 18.422 -16.781 0.084 1 91.5 58 GLN B N 1
ATOM 3192 C CA . GLN B 1 58 ? 17.469 -15.938 -0.636 1 91.5 58 GLN B CA 1
ATOM 3193 C C . GLN B 1 58 ? 16.406 -15.375 0.305 1 91.5 58 GLN B C 1
ATOM 3195 O O . GLN B 1 58 ? 16.031 -14.211 0.197 1 91.5 58 GLN B O 1
ATOM 3200 N N . GLN B 1 59 ? 16.016 -16.203 1.238 1 93.69 59 GLN B N 1
ATOM 3201 C CA . GLN B 1 59 ? 15 -15.75 2.186 1 93.69 59 GLN B CA 1
ATOM 3202 C C . GLN B 1 59 ? 15.539 -14.641 3.078 1 93.69 59 GLN B C 1
ATOM 3204 O O . GLN B 1 59 ? 14.844 -13.656 3.344 1 93.69 59 GLN B O 1
ATOM 3209 N N . ILE B 1 60 ? 16.734 -14.82 3.514 1 94 60 ILE B N 1
ATOM 3210 C CA . ILE B 1 60 ? 17.344 -13.805 4.363 1 94 60 ILE B CA 1
ATOM 3211 C C . ILE B 1 60 ? 17.5 -12.5 3.58 1 94 60 ILE B C 1
ATOM 3213 O O . ILE B 1 60 ? 17.219 -11.422 4.105 1 94 60 ILE B O 1
ATOM 3217 N N . TYR B 1 61 ? 17.938 -12.648 2.4 1 95.19 61 TYR B N 1
ATOM 3218 C CA . TYR B 1 61 ? 18.141 -11.484 1.549 1 95.19 61 TYR B CA 1
ATOM 3219 C C . TYR B 1 61 ? 16.859 -10.695 1.386 1 95.19 61 TYR B C 1
ATOM 3221 O O . TYR B 1 61 ? 16.828 -9.477 1.591 1 95.19 61 TYR B O 1
ATOM 3229 N N . ILE B 1 62 ? 15.734 -11.398 1.101 1 95.56 62 ILE B N 1
ATOM 3230 C CA . ILE B 1 62 ? 14.484 -10.688 0.833 1 95.56 62 ILE B CA 1
ATOM 3231 C C . ILE B 1 62 ? 13.914 -10.148 2.139 1 95.56 62 ILE B C 1
ATOM 3233 O O . ILE B 1 62 ? 13.258 -9.102 2.148 1 95.56 62 ILE B O 1
ATOM 3237 N N . THR B 1 63 ? 14.188 -10.773 3.25 1 96.44 63 THR B N 1
ATOM 3238 C CA . THR B 1 63 ? 13.711 -10.289 4.543 1 96.44 63 THR B CA 1
ATOM 3239 C C . THR B 1 63 ? 14.438 -9.008 4.945 1 96.44 63 THR B C 1
ATOM 3241 O O . THR B 1 63 ? 13.828 -8.078 5.473 1 96.44 63 THR B O 1
ATOM 3244 N N . VAL B 1 64 ? 15.68 -9.016 4.668 1 96.88 64 VAL B N 1
ATOM 3245 C CA . VAL B 1 64 ? 16.453 -7.816 4.973 1 96.88 64 VAL B CA 1
ATOM 3246 C C . VAL B 1 64 ? 15.953 -6.645 4.133 1 96.88 64 VAL B C 1
ATOM 3248 O O . VAL B 1 64 ? 15.758 -5.539 4.645 1 96.88 64 VAL B O 1
ATOM 3251 N N . LEU B 1 65 ? 15.719 -6.898 2.891 1 97.19 65 LEU B N 1
ATOM 3252 C CA . LEU B 1 65 ? 15.188 -5.859 2.018 1 97.19 65 LEU B CA 1
ATOM 3253 C C . LEU B 1 65 ? 13.828 -5.375 2.514 1 97.19 65 LEU B C 1
ATOM 3255 O O . LEU B 1 65 ? 13.547 -4.176 2.484 1 97.19 65 LEU B O 1
ATOM 3259 N N . PHE B 1 66 ? 13.062 -6.258 2.996 1 97.5 66 PHE B N 1
ATOM 3260 C CA . PHE B 1 66 ? 11.719 -5.938 3.479 1 97.5 66 PHE B CA 1
ATOM 3261 C C . PHE B 1 66 ? 11.789 -5.07 4.727 1 97.5 66 PHE B C 1
ATOM 3263 O O . PHE B 1 66 ? 11.07 -4.074 4.84 1 97.5 66 PHE B O 1
ATOM 3270 N N . ILE B 1 67 ? 12.641 -5.438 5.586 1 97.06 67 ILE B N 1
ATOM 3271 C CA . ILE B 1 67 ? 12.797 -4.695 6.836 1 97.06 67 ILE B CA 1
ATOM 3272 C C . ILE B 1 67 ? 13.32 -3.293 6.539 1 97.06 67 ILE B C 1
ATOM 3274 O O . ILE B 1 67 ? 12.836 -2.311 7.105 1 97.06 67 ILE B O 1
ATOM 3278 N N . LEU B 1 68 ? 14.266 -3.232 5.703 1 97.25 68 LEU B N 1
ATOM 3279 C CA . LEU B 1 68 ? 14.836 -1.937 5.348 1 97.25 68 LEU B CA 1
ATOM 3280 C C . LEU B 1 68 ? 13.789 -1.053 4.676 1 97.25 68 LEU B C 1
ATOM 3282 O O . LEU B 1 68 ? 13.727 0.15 4.938 1 97.25 68 LEU B O 1
ATOM 3286 N N . ALA B 1 69 ? 12.992 -1.632 3.793 1 97.25 69 ALA B N 1
ATOM 3287 C CA . ALA B 1 69 ? 11.93 -0.881 3.135 1 97.25 69 ALA B CA 1
ATOM 3288 C C . ALA B 1 69 ? 10.898 -0.396 4.148 1 97.25 69 ALA B C 1
ATOM 3290 O O . ALA B 1 69 ? 10.375 0.717 4.031 1 97.25 69 ALA B O 1
ATOM 3291 N N . ALA B 1 70 ? 10.641 -1.208 5.129 1 97.06 70 ALA B N 1
ATOM 3292 C CA . ALA B 1 70 ? 9.711 -0.835 6.191 1 97.06 70 ALA B CA 1
ATOM 3293 C C . ALA B 1 70 ? 10.258 0.331 7.012 1 97.06 70 ALA B C 1
ATOM 3295 O O . ALA B 1 70 ? 9.516 1.245 7.375 1 97.06 70 ALA B O 1
ATOM 3296 N N . VAL B 1 71 ? 11.484 0.243 7.203 1 96.19 71 VAL B N 1
ATOM 3297 C CA . VAL B 1 71 ? 12.125 1.299 7.98 1 96.19 71 VAL B CA 1
ATOM 3298 C C . VAL B 1 71 ? 12.07 2.615 7.207 1 96.19 71 VAL B C 1
ATOM 3300 O O . VAL B 1 71 ? 11.773 3.666 7.781 1 96.19 71 VAL B O 1
ATOM 3303 N N . THR B 1 72 ? 12.312 2.578 5.961 1 96.19 72 THR B N 1
ATOM 3304 C CA . THR B 1 72 ? 12.305 3.789 5.152 1 96.19 72 THR B CA 1
ATOM 3305 C C . THR B 1 72 ? 10.938 4.461 5.199 1 96.19 72 THR B C 1
ATOM 3307 O O . THR B 1 72 ? 10.836 5.664 5.461 1 96.19 72 THR B O 1
ATOM 3310 N N . ILE B 1 73 ? 9.875 3.66 5.004 1 96.44 73 ILE B N 1
ATOM 3311 C CA . ILE B 1 73 ? 8.547 4.254 4.918 1 96.44 73 ILE B CA 1
ATOM 3312 C C . ILE B 1 73 ? 8.07 4.66 6.312 1 96.44 73 ILE B C 1
ATOM 3314 O O . ILE B 1 73 ? 7.41 5.688 6.473 1 96.44 73 ILE B O 1
ATOM 3318 N N . ALA B 1 74 ? 8.43 3.904 7.34 1 95.69 74 ALA B N 1
ATOM 3319 C CA . ALA B 1 74 ? 8.062 4.25 8.711 1 95.69 74 ALA B CA 1
ATOM 3320 C C . ALA B 1 74 ? 8.695 5.566 9.133 1 95.69 74 ALA B C 1
ATOM 3322 O O . ALA B 1 74 ? 8.055 6.398 9.781 1 95.69 74 ALA B O 1
ATOM 3323 N N . CYS B 1 75 ? 9.906 5.719 8.766 1 94.44 75 CYS B N 1
ATOM 3324 C CA . CYS B 1 75 ? 10.609 6.949 9.109 1 94.44 75 CYS B CA 1
ATOM 3325 C C . CYS B 1 75 ? 10.039 8.141 8.352 1 94.44 75 CYS B C 1
ATOM 3327 O O . CYS B 1 75 ? 9.922 9.234 8.898 1 94.44 75 CYS B O 1
ATOM 3329 N N . ASN B 1 76 ? 9.695 7.93 7.125 1 94.25 76 ASN B N 1
ATOM 3330 C CA . ASN B 1 76 ? 9.078 9 6.348 1 94.25 76 ASN B CA 1
ATOM 3331 C C . ASN B 1 76 ? 7.727 9.406 6.926 1 94.25 76 ASN B C 1
ATOM 3333 O O . ASN B 1 76 ? 7.414 10.594 7.008 1 94.25 76 ASN B O 1
ATOM 3337 N N . ILE B 1 77 ? 6.949 8.445 7.305 1 94.69 77 ILE B N 1
ATOM 3338 C CA . ILE B 1 77 ? 5.641 8.711 7.887 1 94.69 77 ILE B CA 1
ATOM 3339 C C . ILE B 1 77 ? 5.805 9.469 9.203 1 94.69 77 ILE B C 1
ATOM 3341 O O . ILE B 1 77 ? 5.086 10.43 9.469 1 94.69 77 ILE B O 1
ATOM 3345 N N . ASN B 1 78 ? 6.758 9.039 9.961 1 93.94 78 ASN B N 1
ATOM 3346 C CA . ASN B 1 78 ? 7 9.695 11.25 1 93.94 78 ASN B CA 1
ATOM 3347 C C . ASN B 1 78 ? 7.484 11.133 11.062 1 93.94 78 ASN B C 1
ATOM 3349 O O . ASN B 1 78 ? 7.098 12.023 11.82 1 93.94 78 ASN B O 1
ATOM 3353 N N . PHE B 1 79 ? 8.336 11.305 10.125 1 90.94 79 PHE B N 1
ATOM 3354 C CA . PHE B 1 79 ? 8.828 12.648 9.852 1 90.94 79 PHE B CA 1
ATOM 3355 C C . PHE B 1 79 ? 7.695 13.57 9.414 1 90.94 79 PHE B C 1
ATOM 3357 O O . PHE B 1 79 ? 7.637 14.734 9.812 1 90.94 79 PHE B O 1
ATOM 3364 N N . ASN B 1 80 ? 6.801 13.062 8.609 1 91.38 80 ASN B N 1
ATOM 3365 C CA . ASN B 1 80 ? 5.621 13.82 8.195 1 91.38 80 ASN B CA 1
ATOM 3366 C C . ASN B 1 80 ? 4.723 14.148 9.391 1 91.38 80 ASN B C 1
ATOM 3368 O O . ASN B 1 80 ? 4.168 15.242 9.469 1 91.38 80 ASN B O 1
ATOM 3372 N N . GLU B 1 81 ? 4.602 13.172 10.219 1 91.25 81 GLU B N 1
ATOM 3373 C CA . GLU B 1 81 ? 3.807 13.398 11.422 1 91.25 81 GLU B CA 1
ATOM 3374 C C . GLU B 1 81 ? 4.402 14.516 12.273 1 91.25 81 GLU B C 1
ATOM 3376 O O . GLU B 1 81 ? 3.678 15.383 12.758 1 91.25 81 GLU B O 1
ATOM 3381 N N . LEU B 1 82 ? 5.664 14.523 12.422 1 88.19 82 LEU B N 1
ATOM 3382 C CA . LEU B 1 82 ? 6.336 15.578 13.172 1 88.19 82 LEU B CA 1
ATOM 3383 C C . LEU B 1 82 ? 6.137 16.938 12.508 1 88.19 82 LEU B C 1
ATOM 3385 O O . LEU B 1 82 ? 5.887 17.938 13.18 1 88.19 82 LEU B O 1
ATOM 3389 N N . ALA B 1 83 ? 6.176 16.953 11.25 1 86.5 83 ALA B N 1
ATOM 3390 C CA . ALA B 1 83 ? 6.117 18.203 10.5 1 86.5 83 ALA B CA 1
ATOM 3391 C C . ALA B 1 83 ? 4.707 18.797 10.523 1 86.5 83 ALA B C 1
ATOM 3393 O O . ALA B 1 83 ? 4.531 19.984 10.758 1 86.5 83 ALA B O 1
ATOM 3394 N N . TRP B 1 84 ? 3.725 17.875 10.32 1 88.44 84 TRP B N 1
ATOM 3395 C CA . TRP B 1 84 ? 2.357 18.359 10.156 1 88.44 84 TRP B CA 1
ATOM 3396 C C . TRP B 1 84 ? 1.654 18.469 11.5 1 88.44 84 TRP B C 1
ATOM 3398 O O . TRP B 1 84 ? 0.753 19.297 11.672 1 88.44 84 TRP B O 1
ATOM 3408 N N . ILE B 1 85 ? 2.053 17.672 12.492 1 88 85 ILE B N 1
ATOM 3409 C CA . ILE B 1 85 ? 1.213 17.547 13.672 1 88 85 ILE B CA 1
ATOM 3410 C C . ILE B 1 85 ? 2 17.969 14.914 1 88 85 ILE B C 1
ATOM 3412 O O . ILE B 1 85 ? 1.699 18.984 15.539 1 88 85 ILE B O 1
ATOM 3416 N N . ASP B 1 86 ? 3.096 17.344 15.195 1 83.75 86 ASP B N 1
ATOM 3417 C CA . ASP B 1 86 ? 3.775 17.516 16.484 1 83.75 86 ASP B CA 1
ATOM 3418 C C . ASP B 1 86 ? 4.523 18.844 16.531 1 83.75 86 ASP B C 1
ATOM 3420 O O . ASP B 1 86 ? 4.547 19.516 17.562 1 83.75 86 ASP B O 1
ATOM 3424 N N . GLU B 1 87 ? 5.164 19.203 15.445 1 82 87 GLU B N 1
ATOM 3425 C CA . GLU B 1 87 ? 6.004 20.406 15.422 1 82 87 GLU B CA 1
ATOM 3426 C C . GLU B 1 87 ? 5.5 21.406 14.406 1 82 87 GLU B C 1
ATOM 3428 O O . GLU B 1 87 ? 6.293 22.062 13.727 1 82 87 GLU B O 1
ATOM 3433 N N . ARG B 1 88 ? 4.188 21.469 14.297 1 83.25 88 ARG B N 1
ATOM 3434 C CA . ARG B 1 88 ? 3.615 22.312 13.258 1 83.25 88 ARG B CA 1
ATOM 3435 C C . ARG B 1 88 ? 3.904 23.797 13.523 1 83.25 88 ARG B C 1
ATOM 3437 O O . ARG B 1 88 ? 3.867 24.609 12.609 1 83.25 88 ARG B O 1
ATOM 3444 N N . ASN B 1 89 ? 4.191 24.203 14.75 1 76.94 89 ASN B N 1
ATOM 3445 C CA . ASN B 1 89 ? 4.48 25.594 15.102 1 76.94 89 ASN B CA 1
ATOM 3446 C C . ASN B 1 89 ? 5.984 25.844 15.195 1 76.94 89 ASN B C 1
ATOM 3448 O O . ASN B 1 89 ? 6.426 26.719 15.938 1 76.94 89 ASN B O 1
ATOM 3452 N N . TYR B 1 90 ? 6.637 25.141 14.422 1 75.06 90 TYR B N 1
ATOM 3453 C CA . TYR B 1 90 ? 8.086 25.281 14.422 1 75.06 90 TYR B CA 1
ATOM 3454 C C . TYR B 1 90 ? 8.492 26.703 14.047 1 75.06 90 TYR B C 1
ATOM 3456 O O . TYR B 1 90 ? 8.008 27.25 13.055 1 75.06 90 TYR B O 1
ATOM 3464 N N . LYS B 1 91 ? 9.078 27.375 14.922 1 63.31 91 LYS B N 1
ATOM 3465 C CA . LYS B 1 91 ? 9.602 28.719 14.656 1 63.31 91 LYS B CA 1
ATOM 3466 C C . LYS B 1 91 ? 11.047 28.656 14.164 1 63.31 91 LYS B C 1
ATOM 3468 O O . LYS B 1 91 ? 11.898 28.047 14.805 1 63.31 91 LYS B O 1
ATOM 3473 N N . GLY B 1 92 ? 11.086 28.594 12.883 1 57.72 92 GLY B N 1
ATOM 3474 C CA . GLY B 1 92 ? 12.383 28.625 12.234 1 57.72 92 GLY B CA 1
ATOM 3475 C C . GLY B 1 92 ? 13.375 29.531 12.938 1 57.72 92 GLY B C 1
ATOM 3476 O O . GLY B 1 92 ? 13 30.328 13.789 1 57.72 92 GLY B O 1
ATOM 3477 N N . GLY B 1 93 ? 14.5 29.453 13.062 1 50.12 93 GLY B N 1
ATOM 3478 C CA . GLY B 1 93 ? 15.648 30.172 13.586 1 50.12 93 GLY B CA 1
ATOM 3479 C C . GLY B 1 93 ? 16.609 29.297 14.352 1 50.12 93 GLY B C 1
ATOM 3480 O O . GLY B 1 93 ? 16.234 28.234 14.852 1 50.12 93 GLY B O 1
ATOM 3481 N N . ARG B 1 94 ? 17.797 29.188 13.836 1 43.44 94 ARG B N 1
ATOM 3482 C CA . ARG B 1 94 ? 18.953 28.547 14.445 1 43.44 94 ARG B CA 1
ATOM 3483 C C . ARG B 1 94 ? 18.844 28.547 15.969 1 43.44 94 ARG B C 1
ATOM 3485 O O . ARG B 1 94 ? 18.438 29.547 16.562 1 43.44 94 ARG B O 1
ATOM 3492 N N . SER B 1 95 ? 18.531 27.5 16.766 1 35.38 95 SER B N 1
ATOM 3493 C CA . SER B 1 95 ? 19.094 27.703 18.094 1 35.38 95 SER B CA 1
ATOM 3494 C C . SER B 1 95 ? 20.109 28.844 18.094 1 35.38 95 SER B C 1
ATOM 3496 O O . SER B 1 95 ? 20.922 28.953 17.156 1 35.38 95 SER B O 1
ATOM 3498 N N . PRO B 1 96 ? 19.984 29.953 18.875 1 30.39 96 PRO B N 1
ATOM 3499 C CA . PRO B 1 96 ? 21.188 30.766 19.031 1 30.39 96 PRO B CA 1
ATOM 3500 C C . PRO B 1 96 ? 22.469 29.922 19.094 1 30.39 96 PRO B C 1
ATOM 3502 O O . PRO B 1 96 ? 22.562 29 19.906 1 30.39 96 PRO B O 1
ATOM 3505 N N . VAL B 1 97 ? 23.172 29.484 18.078 1 29.11 97 VAL B N 1
ATOM 3506 C CA . VAL B 1 97 ? 24.531 29.422 18.609 1 29.11 97 VAL B CA 1
ATOM 3507 C C . VAL B 1 97 ? 24.688 30.453 19.719 1 29.11 97 VAL B C 1
ATOM 3509 O O . VAL B 1 97 ? 24.25 31.594 19.578 1 29.11 97 VAL B O 1
ATOM 3512 N N . LYS B 1 98 ? 25.078 30.141 20.859 1 29.97 98 LYS B N 1
ATOM 3513 C CA . LYS B 1 98 ? 25.812 30.969 21.812 1 29.97 98 LYS B CA 1
ATOM 3514 C C . LYS B 1 98 ? 26.844 31.844 21.109 1 29.97 98 LYS B C 1
ATOM 3516 O O . LYS B 1 98 ? 27.719 31.328 20.422 1 29.97 98 LYS B O 1
ATOM 3521 N N . GLY B 1 99 ? 26.438 33.156 20.531 1 29.88 99 GLY B N 1
ATOM 3522 C CA . GLY B 1 99 ? 27.062 34.375 20.016 1 29.88 99 GLY B CA 1
ATOM 3523 C C . GLY B 1 99 ? 26.281 35 18.875 1 29.88 99 GLY B C 1
ATOM 3524 O O . GLY B 1 99 ? 26.688 36.031 18.344 1 29.88 99 GLY B O 1
ATOM 3525 N N . SER B 1 100 ? 25.812 34.25 17.891 1 30.86 100 SER B N 1
ATOM 3526 C CA . SER B 1 100 ? 25.406 35.125 16.781 1 30.86 100 SER B CA 1
ATOM 3527 C C . SER B 1 100 ? 24.125 35.875 17.125 1 30.86 100 SER B C 1
ATOM 3529 O O . SER B 1 100 ? 23.312 35.406 17.922 1 30.86 100 SER B O 1
ATOM 3531 N N . LYS B 1 101 ? 24.031 37.062 16.688 1 36.09 101 LYS B N 1
ATOM 3532 C CA . LYS B 1 101 ? 23.109 38.188 16.875 1 36.09 101 LYS B CA 1
ATOM 3533 C C . LYS B 1 101 ? 21.672 37.75 16.688 1 36.09 101 LYS B C 1
ATOM 3535 O O . LYS B 1 101 ? 21.406 36.75 16 1 36.09 101 LYS B O 1
ATOM 3540 N N . SER B 1 102 ? 20.656 38.312 17.375 1 31.81 102 SER B N 1
ATOM 3541 C CA . SER B 1 102 ? 19.203 38.344 17.484 1 31.81 102 SER B CA 1
ATOM 3542 C C . SER B 1 102 ? 18.547 38.312 16.109 1 31.81 102 SER B C 1
ATOM 3544 O O . SER B 1 102 ? 18.516 39.312 15.391 1 31.81 102 SER B O 1
ATOM 3546 N N . VAL B 1 103 ? 18.906 37.469 15.234 1 35.06 103 VAL B N 1
ATOM 3547 C CA . VAL B 1 103 ? 18.156 37.656 14 1 35.06 103 VAL B CA 1
ATOM 3548 C C . VAL B 1 103 ? 16.672 37.812 14.32 1 35.06 103 VAL B C 1
ATOM 3550 O O . VAL B 1 103 ? 16.141 37.094 15.195 1 35.06 103 VAL B O 1
ATOM 3553 N N . ASN B 1 104 ? 16.016 38.875 14.062 1 32.66 104 ASN B N 1
ATOM 3554 C CA . ASN B 1 104 ? 14.617 39.25 14.25 1 32.66 104 ASN B CA 1
ATOM 3555 C C . ASN B 1 104 ? 13.68 38.062 14 1 32.66 104 ASN B C 1
ATOM 3557 O O . ASN B 1 104 ? 13.695 37.469 12.922 1 32.66 104 ASN B O 1
ATOM 3561 N N . VAL B 1 105 ? 13.242 37.281 14.875 1 39.22 105 VAL B N 1
ATOM 3562 C CA . VAL B 1 105 ? 12.32 36.188 15.109 1 39.22 105 VAL B CA 1
ATOM 3563 C C . VAL B 1 105 ? 11.141 36.281 14.141 1 39.22 105 VAL B C 1
ATOM 3565 O O . VAL B 1 105 ? 10.508 35.281 13.82 1 39.22 105 VAL B O 1
ATOM 3568 N N . ASP B 1 106 ? 10.805 37.469 13.703 1 42.09 106 ASP B N 1
ATOM 3569 C CA . ASP B 1 106 ? 9.641 37.844 12.906 1 42.09 106 ASP B CA 1
ATOM 3570 C C . ASP B 1 106 ? 9.766 37.344 11.477 1 42.09 106 ASP B C 1
ATOM 3572 O O . ASP B 1 106 ? 8.758 37.125 10.797 1 42.09 106 ASP B O 1
ATOM 3576 N N . ASP B 1 107 ? 10.93 37.25 10.82 1 44.22 107 ASP B N 1
ATOM 3577 C CA . ASP B 1 107 ? 11.141 36.969 9.398 1 44.22 107 ASP B CA 1
ATOM 3578 C C . ASP B 1 107 ? 11.539 35.5 9.18 1 44.22 107 ASP B C 1
ATOM 3580 O O . ASP B 1 107 ? 11.859 35.094 8.062 1 44.22 107 ASP B O 1
ATOM 3584 N N . SER B 1 108 ? 11.727 34.781 10.258 1 50.34 108 SER B N 1
ATOM 3585 C CA . SER B 1 108 ? 12.195 33.406 10.023 1 50.34 108 SER B CA 1
ATOM 3586 C C . SER B 1 108 ? 11.062 32.5 9.57 1 50.34 108 SER B C 1
ATOM 3588 O O . SER B 1 108 ? 9.93 32.625 10.055 1 50.34 108 SER B O 1
ATOM 3590 N N . PRO B 1 109 ? 11.328 31.844 8.461 1 61.22 109 PRO B N 1
ATOM 3591 C CA . PRO B 1 109 ? 10.273 30.953 7.957 1 61.22 109 PRO B CA 1
ATOM 3592 C C . PRO B 1 109 ? 9.727 30.016 9.039 1 61.22 109 PRO B C 1
ATOM 3594 O O . PRO B 1 109 ? 10.484 29.516 9.867 1 61.22 109 PRO B O 1
ATOM 3597 N N . SER B 1 110 ? 8.602 30.188 9.539 1 72.12 110 SER B N 1
ATOM 3598 C CA . SER B 1 110 ? 7.906 29.359 10.516 1 72.12 110 SER B CA 1
ATOM 3599 C C . SER B 1 110 ? 6.914 28.422 9.836 1 72.12 110 SER B C 1
ATOM 3601 O O . SER B 1 110 ? 6.617 28.578 8.648 1 72.12 110 SER B O 1
ATOM 3603 N N . GLY B 1 111 ? 6.773 27.344 10.477 1 77.69 111 GLY B N 1
ATOM 3604 C CA . GLY B 1 111 ? 5.762 26.422 9.977 1 77.69 111 GLY B CA 1
ATOM 3605 C C . GLY B 1 111 ? 6.328 25.078 9.562 1 77.69 111 GLY B C 1
ATOM 3606 O O . GLY B 1 111 ? 7.496 24.781 9.828 1 77.69 111 GLY B O 1
ATOM 3607 N N . PRO B 1 112 ? 5.527 24.344 9.016 1 83.56 112 PRO B N 1
ATOM 3608 C CA . PRO B 1 112 ? 5.934 22.984 8.664 1 83.56 112 PRO B CA 1
ATOM 3609 C C . PRO B 1 112 ? 7.047 22.953 7.621 1 83.56 112 PRO B C 1
ATOM 3611 O O . PRO B 1 112 ? 7.945 22.109 7.699 1 83.56 112 PRO B O 1
ATOM 3614 N N . LEU B 1 113 ? 7.043 23.875 6.703 1 81.44 113 LEU B N 1
ATOM 3615 C CA . LEU B 1 113 ? 8.078 23.859 5.672 1 81.44 113 LEU B CA 1
ATOM 3616 C C . LEU B 1 113 ? 9.438 24.188 6.266 1 81.44 113 LEU B C 1
ATOM 3618 O O . LEU B 1 113 ? 10.453 23.625 5.863 1 81.44 113 LEU B O 1
ATOM 3622 N N . ALA B 1 114 ? 9.453 25.141 7.137 1 77.81 114 ALA B N 1
ATOM 3623 C CA . ALA B 1 114 ? 10.703 25.469 7.824 1 77.81 114 ALA B CA 1
ATOM 3624 C C . ALA B 1 114 ? 11.227 24.266 8.602 1 77.81 114 ALA B C 1
ATOM 3626 O O . ALA B 1 114 ? 12.438 24 8.617 1 77.81 114 ALA B O 1
ATOM 3627 N N . PHE B 1 115 ? 10.328 23.547 9.227 1 80.56 115 PHE B N 1
ATOM 3628 C CA . PHE B 1 115 ? 10.703 22.344 9.953 1 80.56 115 PHE B CA 1
ATOM 3629 C C . PHE B 1 115 ? 11.312 21.312 9 1 80.56 115 PHE B C 1
ATOM 3631 O O . PHE B 1 115 ? 12.367 20.75 9.289 1 80.56 115 PHE B O 1
ATOM 3638 N N . ILE B 1 116 ? 10.703 21.125 7.887 1 81 116 ILE B N 1
ATOM 3639 C CA . ILE B 1 116 ? 11.133 20.109 6.922 1 81 116 ILE B CA 1
ATOM 3640 C C . ILE B 1 116 ? 12.523 20.469 6.395 1 81 116 ILE B C 1
ATOM 3642 O O . ILE B 1 116 ? 13.391 19.609 6.262 1 81 116 ILE B O 1
ATOM 3646 N N . ASN B 1 117 ? 12.758 21.719 6.168 1 75 117 ASN B N 1
ATOM 3647 C CA . ASN B 1 117 ? 14.023 22.156 5.578 1 75 117 ASN B CA 1
ATOM 3648 C C . ASN B 1 117 ? 15.148 22.172 6.609 1 75 117 ASN B C 1
ATOM 3650 O O . ASN B 1 117 ? 16.297 21.859 6.289 1 75 117 ASN B O 1
ATOM 3654 N N . GLU B 1 118 ? 14.781 22.484 7.816 1 73.69 118 GLU B N 1
ATOM 3655 C CA . GLU B 1 118 ? 15.828 22.719 8.805 1 73.69 118 GLU B CA 1
ATOM 3656 C C . GLU B 1 118 ? 16.062 21.469 9.656 1 73.69 118 GLU B C 1
ATOM 3658 O O . GLU B 1 118 ? 17.141 21.297 10.242 1 73.69 118 GLU B O 1
ATOM 3663 N N . GLN B 1 119 ? 15.086 20.609 9.734 1 73.88 119 GLN B N 1
ATOM 3664 C CA . GLN B 1 119 ? 15.219 19.469 10.641 1 73.88 119 GLN B CA 1
ATOM 3665 C C . GLN B 1 119 ? 15.367 18.156 9.875 1 73.88 119 GLN B C 1
ATOM 3667 O O . GLN B 1 119 ? 14.977 17.094 10.367 1 73.88 119 GLN B O 1
ATOM 3672 N N . GLU B 1 120 ? 15.922 18.266 8.773 1 75.25 120 GLU B N 1
ATOM 3673 C CA . GLU B 1 120 ? 16.172 17.047 8 1 75.25 120 GLU B CA 1
ATOM 3674 C C . GLU B 1 120 ? 17.266 16.203 8.648 1 75.25 120 GLU B C 1
ATOM 3676 O O . GLU B 1 120 ? 17.391 15.016 8.359 1 75.25 120 GLU B O 1
ATOM 3681 N N . ALA B 1 121 ? 18 16.828 9.57 1 74.56 121 ALA B N 1
ATOM 3682 C CA . ALA B 1 121 ? 19.125 16.141 10.211 1 74.56 121 ALA B CA 1
ATOM 3683 C C . ALA B 1 121 ? 18.656 15.305 11.398 1 74.56 121 ALA B C 1
ATOM 3685 O O . ALA B 1 121 ? 19.453 14.594 12.016 1 74.56 121 ALA B O 1
ATOM 3686 N N . LEU B 1 122 ? 17.391 15.305 11.648 1 81.19 122 LEU B N 1
ATOM 3687 C CA . LEU B 1 122 ? 16.875 14.469 12.727 1 81.19 122 LEU B CA 1
ATOM 3688 C C . LEU B 1 122 ? 17.156 13 12.453 1 81.19 122 LEU B C 1
ATOM 3690 O O . LEU B 1 122 ? 17.125 12.555 11.305 1 81.19 122 LEU B O 1
ATOM 3694 N N . PRO B 1 123 ? 17.438 12.281 13.484 1 82.38 123 PRO B N 1
ATOM 3695 C CA . PRO B 1 123 ? 17.766 10.859 13.32 1 82.38 123 PRO B CA 1
ATOM 3696 C C . PRO B 1 123 ? 16.703 10.086 12.555 1 82.38 123 PRO B C 1
ATOM 3698 O O . PRO B 1 123 ? 17.016 9.164 11.805 1 82.38 123 PRO B O 1
ATOM 3701 N N . VAL B 1 124 ? 15.492 10.445 12.766 1 87.38 124 VAL B N 1
ATOM 3702 C CA . VAL B 1 124 ? 14.422 9.711 12.102 1 87.38 124 VAL B CA 1
ATOM 3703 C C . VAL B 1 124 ? 14.586 9.828 10.586 1 87.38 124 VAL B C 1
ATOM 3705 O O . VAL B 1 124 ? 14.461 8.836 9.859 1 87.38 124 VAL B O 1
ATOM 3708 N N . ASP B 1 125 ? 14.898 10.961 10.125 1 86.38 125 ASP B N 1
ATOM 3709 C CA . ASP B 1 125 ? 15.07 11.172 8.688 1 86.38 125 ASP B CA 1
ATOM 3710 C C . ASP B 1 125 ? 16.375 10.562 8.203 1 86.38 125 ASP B C 1
ATOM 3712 O O . ASP B 1 125 ? 16.438 9.961 7.125 1 86.38 125 ASP B O 1
ATOM 3716 N N . THR B 1 126 ? 17.406 10.656 8.992 1 84.19 126 THR B N 1
ATOM 3717 C CA . THR B 1 126 ? 18.703 10.109 8.633 1 84.19 126 THR B CA 1
ATOM 3718 C C . THR B 1 126 ? 18.656 8.586 8.547 1 84.19 126 THR B C 1
ATOM 3720 O O . THR B 1 126 ? 19.219 7.992 7.629 1 84.19 126 THR B O 1
ATOM 3723 N N . ILE B 1 127 ? 17.969 8.008 9.453 1 89.31 127 ILE B N 1
ATOM 3724 C CA . ILE B 1 127 ? 17.828 6.555 9.453 1 89.31 127 ILE B CA 1
ATOM 3725 C C . ILE B 1 127 ? 17.047 6.109 8.227 1 89.31 127 ILE B C 1
ATOM 3727 O O . ILE B 1 127 ? 17.406 5.137 7.566 1 89.31 127 ILE B O 1
ATOM 3731 N N . GLY B 1 128 ? 15.945 6.805 7.945 1 91.19 128 GLY B N 1
ATOM 3732 C CA . GLY B 1 128 ? 15.148 6.473 6.773 1 91.19 128 GLY B CA 1
ATOM 3733 C C . GLY B 1 128 ? 15.914 6.594 5.473 1 91.19 128 GLY B C 1
ATOM 3734 O O . GLY B 1 128 ? 15.875 5.691 4.633 1 91.19 128 GLY B O 1
ATOM 3735 N N . ASN B 1 129 ? 16.656 7.598 5.367 1 87.12 129 ASN B N 1
ATOM 3736 C CA . ASN B 1 129 ? 17.469 7.816 4.164 1 87.12 129 ASN B CA 1
ATOM 3737 C C . ASN B 1 129 ? 18.594 6.797 4.051 1 87.12 129 ASN B C 1
ATOM 3739 O O . ASN B 1 129 ? 18.875 6.293 2.961 1 87.12 129 ASN B O 1
ATOM 3743 N N . SER B 1 130 ? 19.203 6.547 5.16 1 89.19 130 SER B N 1
ATOM 3744 C CA . SER B 1 130 ? 20.281 5.566 5.164 1 89.19 130 SER B CA 1
ATOM 3745 C C . SER B 1 130 ? 19.766 4.176 4.793 1 89.19 130 SER B C 1
ATOM 3747 O O . SER B 1 130 ? 20.438 3.436 4.074 1 89.19 130 SER B O 1
ATOM 3749 N N . ALA B 1 131 ? 18.656 3.885 5.293 1 93.88 131 ALA B N 1
ATOM 3750 C CA . ALA B 1 131 ? 18.078 2.594 4.938 1 93.88 131 ALA B CA 1
ATOM 3751 C C . ALA B 1 131 ? 17.828 2.5 3.434 1 93.88 131 ALA B C 1
ATOM 3753 O O . ALA B 1 131 ? 18.047 1.45 2.826 1 93.88 131 ALA B O 1
ATOM 3754 N N . GLY B 1 132 ? 17.375 3.541 2.875 1 92.62 132 GLY B N 1
ATOM 3755 C CA . GLY B 1 132 ? 17.172 3.566 1.435 1 92.62 132 GLY B CA 1
ATOM 3756 C C . GLY B 1 132 ? 18.453 3.365 0.651 1 92.62 132 GLY B C 1
ATOM 3757 O O . GLY B 1 132 ? 18.469 2.664 -0.362 1 92.62 132 GLY B O 1
ATOM 3758 N N . LEU B 1 133 ? 19.484 3.867 1.112 1 91 133 LEU B N 1
ATOM 3759 C CA . LEU B 1 133 ? 20.781 3.734 0.454 1 91 133 LEU B CA 1
ATOM 3760 C C . LEU B 1 133 ? 21.297 2.303 0.56 1 91 133 LEU B C 1
ATOM 3762 O O . LEU B 1 133 ? 21.891 1.785 -0.384 1 91 133 LEU B O 1
ATOM 3766 N N . VAL B 1 134 ? 21.047 1.748 1.676 1 93.12 134 VAL B N 1
ATOM 3767 C CA . VAL B 1 134 ? 21.469 0.364 1.867 1 93.12 134 VAL B CA 1
ATOM 3768 C C . VAL B 1 134 ? 20.688 -0.549 0.929 1 93.12 134 VAL B C 1
ATOM 3770 O O . VAL B 1 134 ? 21.234 -1.506 0.378 1 93.12 134 VAL B O 1
ATOM 3773 N N . ILE B 1 135 ? 19.438 -0.267 0.772 1 95.25 135 ILE B N 1
ATOM 3774 C CA . ILE B 1 135 ? 18.641 -1.043 -0.165 1 95.25 135 ILE B CA 1
ATOM 3775 C C . ILE B 1 135 ? 19.25 -0.965 -1.561 1 95.25 135 ILE B C 1
ATOM 3777 O O . ILE B 1 135 ? 19.422 -1.987 -2.23 1 95.25 135 ILE B O 1
ATOM 3781 N N . THR B 1 136 ? 19.578 0.21 -1.943 1 91.94 136 THR B N 1
ATOM 3782 C CA . THR B 1 136 ? 20.172 0.4 -3.268 1 91.94 136 THR B CA 1
ATOM 3783 C C . THR B 1 136 ? 21.469 -0.382 -3.4 1 91.94 136 THR B C 1
ATOM 3785 O O . THR B 1 136 ? 21.703 -1.035 -4.418 1 91.94 136 THR B O 1
ATOM 3788 N N . PHE B 1 137 ? 22.234 -0.353 -2.391 1 93 137 PHE B N 1
ATOM 3789 C CA . PHE B 1 137 ? 23.5 -1.077 -2.389 1 93 137 PHE B CA 1
ATOM 3790 C C . PHE B 1 137 ? 23.266 -2.578 -2.516 1 93 137 PHE B C 1
ATOM 3792 O O . PHE B 1 137 ? 23.938 -3.252 -3.299 1 93 137 PHE B O 1
ATOM 3799 N N . LEU B 1 138 ? 22.359 -3.057 -1.782 1 93.88 138 LEU B N 1
ATOM 3800 C CA . LEU B 1 138 ? 22.094 -4.488 -1.798 1 93.88 138 LEU B CA 1
ATOM 3801 C C . LEU B 1 138 ? 21.531 -4.918 -3.148 1 93.88 138 LEU B C 1
ATOM 3803 O O . LEU B 1 138 ? 21.906 -5.965 -3.68 1 93.88 138 LEU B O 1
ATOM 3807 N N . VAL B 1 139 ? 20.641 -4.156 -3.666 1 92.06 139 VAL B N 1
ATOM 3808 C CA . VAL B 1 139 ? 20 -4.496 -4.934 1 92.06 139 VAL B CA 1
ATOM 3809 C C . VAL B 1 139 ? 21.031 -4.465 -6.055 1 92.06 139 VAL B C 1
ATOM 3811 O O . VAL B 1 139 ? 21.094 -5.379 -6.879 1 92.06 139 VAL B O 1
ATOM 3814 N N . ASP B 1 140 ? 21.875 -3.477 -6.059 1 90.69 140 ASP B N 1
ATOM 3815 C CA . ASP B 1 140 ? 22.906 -3.363 -7.078 1 90.69 140 ASP B CA 1
ATOM 3816 C C . ASP B 1 140 ? 23.938 -4.477 -6.934 1 90.69 140 ASP B C 1
ATOM 3818 O O . ASP B 1 140 ? 24.422 -5.02 -7.934 1 90.69 140 ASP B O 1
ATOM 3822 N N . SER B 1 141 ? 24.25 -4.742 -5.734 1 92.31 141 SER B N 1
ATOM 3823 C CA . SER B 1 141 ? 25.203 -5.812 -5.496 1 92.31 141 SER B CA 1
ATOM 3824 C C . SER B 1 141 ? 24.688 -7.152 -6.004 1 92.31 141 SER B C 1
ATOM 3826 O O . SER B 1 141 ? 25.438 -7.938 -6.582 1 92.31 141 SER B O 1
ATOM 3828 N N . LEU B 1 142 ? 23.484 -7.418 -5.762 1 89.69 142 LEU B N 1
ATOM 3829 C CA . LEU B 1 142 ? 22.906 -8.664 -6.25 1 89.69 142 LEU B CA 1
ATOM 3830 C C . LEU B 1 142 ? 22.891 -8.695 -7.773 1 89.69 142 LEU B C 1
ATOM 3832 O O . LEU B 1 142 ? 23.125 -9.75 -8.383 1 89.69 142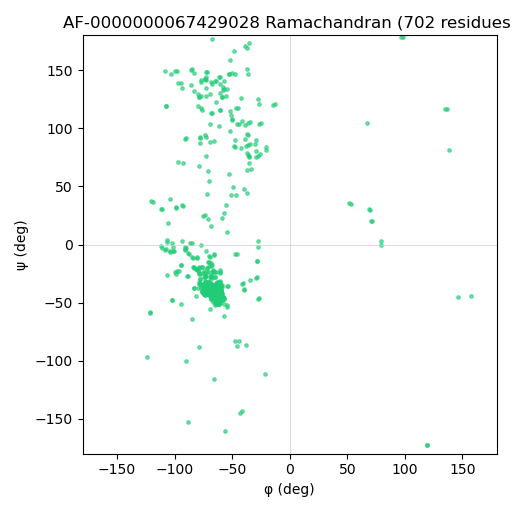 LEU B O 1
ATOM 3836 N N . LEU B 1 143 ? 22.594 -7.613 -8.297 1 88.31 143 LEU B N 1
ATOM 3837 C CA . LEU B 1 143 ? 22.562 -7.527 -9.75 1 88.31 143 LEU B CA 1
ATOM 3838 C C . LEU B 1 143 ? 23.938 -7.832 -10.336 1 88.31 143 LEU B C 1
ATOM 3840 O O . LEU B 1 143 ? 24.047 -8.547 -11.336 1 88.31 143 LEU B O 1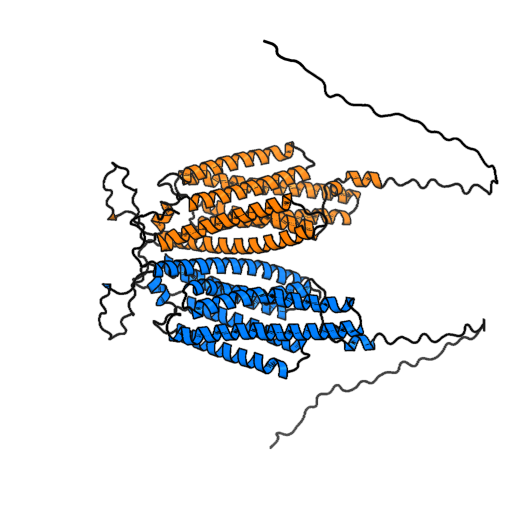
ATOM 3844 N N . ILE B 1 144 ? 24.938 -7.316 -9.766 1 89.75 144 ILE B N 1
ATOM 3845 C CA . ILE B 1 144 ? 26.297 -7.559 -10.219 1 89.75 144 ILE B CA 1
ATOM 3846 C C . ILE B 1 144 ? 26.656 -9.031 -10.023 1 89.75 144 ILE B C 1
ATOM 3848 O O . ILE B 1 144 ? 27.281 -9.641 -10.891 1 89.75 144 ILE B O 1
ATOM 3852 N N . TYR B 1 145 ? 26.234 -9.547 -8.961 1 86.75 145 TYR B N 1
ATOM 3853 C CA . TYR B 1 145 ? 26.484 -10.961 -8.695 1 86.75 145 TYR B CA 1
ATOM 3854 C C . TYR B 1 145 ? 25.828 -11.836 -9.758 1 86.75 145 TYR B C 1
ATOM 3856 O O . TYR B 1 145 ? 26.438 -12.789 -10.25 1 86.75 145 TYR B O 1
ATOM 3864 N N . ARG B 1 146 ? 24.641 -11.547 -10.039 1 81.88 146 ARG B N 1
ATOM 3865 C CA . ARG B 1 146 ? 23.938 -12.297 -11.078 1 81.88 146 ARG B CA 1
ATOM 3866 C C . ARG B 1 146 ? 24.656 -12.18 -12.414 1 81.88 146 ARG B C 1
ATOM 3868 O O . ARG B 1 146 ? 24.719 -13.148 -13.18 1 81.88 146 ARG B O 1
ATOM 3875 N N . CYS B 1 147 ? 25.109 -11.039 -12.672 1 85.5 147 CYS B N 1
ATOM 3876 C CA . CYS B 1 147 ? 25.875 -10.82 -13.898 1 85.5 147 CYS B CA 1
ATOM 3877 C C . CYS B 1 147 ? 27.141 -11.664 -13.906 1 85.5 147 CYS B C 1
ATOM 3879 O O . CYS B 1 147 ? 27.484 -12.273 -14.922 1 85.5 147 CYS B O 1
ATOM 3881 N N . TRP B 1 148 ? 27.719 -11.727 -12.789 1 86.12 148 TRP B N 1
ATOM 3882 C CA . TRP B 1 148 ? 28.938 -12.516 -12.648 1 86.12 148 TRP B CA 1
ATOM 3883 C C . TRP B 1 148 ? 28.656 -14 -12.898 1 86.12 148 TRP B C 1
ATOM 3885 O O . TRP B 1 148 ? 29.422 -14.672 -13.586 1 86.12 148 TRP B O 1
ATOM 3895 N N . VAL B 1 149 ? 27.547 -14.438 -12.469 1 80.19 149 VAL B N 1
ATOM 3896 C CA . VAL B 1 149 ? 27.172 -15.844 -12.602 1 80.19 149 VAL B CA 1
ATOM 3897 C C . VAL B 1 149 ? 26.781 -16.141 -14.047 1 80.19 149 VAL B C 1
ATOM 3899 O O . VAL B 1 149 ? 27.172 -17.172 -14.602 1 80.19 149 VAL B O 1
ATOM 3902 N N . VAL B 1 150 ? 26.094 -15.281 -14.617 1 79.5 150 VAL B N 1
ATOM 3903 C CA . VAL B 1 150 ? 25.578 -15.492 -15.969 1 79.5 150 VAL B CA 1
ATOM 3904 C C . VAL B 1 150 ? 26.75 -15.477 -16.953 1 79.5 150 VAL B C 1
ATOM 3906 O O . VAL B 1 150 ? 26.719 -16.188 -17.969 1 79.5 150 VAL B O 1
ATOM 3909 N N . TRP B 1 151 ? 27.734 -14.656 -16.656 1 84.19 151 TRP B N 1
ATOM 3910 C CA . TRP B 1 151 ? 28.891 -14.578 -17.547 1 84.19 151 TRP B CA 1
ATOM 3911 C C . TRP B 1 151 ? 29.984 -15.531 -17.109 1 84.19 151 TRP B C 1
ATOM 3913 O O . TRP B 1 151 ? 31.172 -15.227 -17.219 1 84.19 151 TRP B O 1
ATOM 3923 N N . ASN B 1 152 ? 29.609 -16.594 -16.594 1 80.56 152 ASN B N 1
ATOM 3924 C CA . ASN B 1 152 ? 30.5 -17.703 -16.25 1 80.56 152 ASN B CA 1
ATOM 3925 C C . ASN B 1 152 ? 31.656 -17.219 -15.375 1 80.56 152 ASN B C 1
ATOM 3927 O O . ASN B 1 152 ? 32.812 -17.578 -15.617 1 80.56 152 ASN B O 1
ATOM 3931 N N . SER B 1 153 ? 31.469 -16.297 -14.523 1 81.38 153 SER B N 1
ATOM 3932 C CA . SER B 1 153 ? 32.406 -15.812 -13.516 1 81.38 153 SER B CA 1
ATOM 3933 C C . SER B 1 153 ? 33.594 -15.078 -14.156 1 81.38 153 SER B C 1
ATOM 3935 O O . SER B 1 153 ? 34.719 -15.242 -13.742 1 81.38 153 SER B O 1
ATOM 3937 N N . ASN B 1 154 ? 33.281 -14.484 -15.273 1 82.81 154 ASN B N 1
ATOM 3938 C CA . ASN B 1 154 ? 34.312 -13.641 -15.898 1 82.81 154 ASN B CA 1
ATOM 3939 C C . ASN B 1 154 ? 34.438 -12.297 -15.188 1 82.81 154 ASN B C 1
ATOM 3941 O O . ASN B 1 154 ? 33.5 -11.477 -15.242 1 82.81 154 ASN B O 1
ATOM 3945 N N . TYR B 1 155 ? 35.562 -12.047 -14.633 1 85.25 155 TYR B N 1
ATOM 3946 C CA . TYR B 1 155 ? 35.781 -10.867 -13.797 1 85.25 155 TYR B CA 1
ATOM 3947 C C . TYR B 1 155 ? 35.875 -9.609 -14.656 1 85.25 155 TYR B C 1
ATOM 3949 O O . TYR B 1 155 ? 35.625 -8.5 -14.18 1 85.25 155 TYR B O 1
ATOM 3957 N N . TYR B 1 156 ? 36.25 -9.805 -15.883 1 85.38 156 TYR B N 1
ATOM 3958 C CA . TYR B 1 156 ? 36.469 -8.648 -16.734 1 85.38 156 TYR B CA 1
ATOM 3959 C C . TYR B 1 156 ? 35.156 -7.934 -17.031 1 85.38 156 TYR B C 1
ATOM 3961 O O . TYR B 1 156 ? 35.125 -6.715 -17.219 1 85.38 156 TYR B O 1
ATOM 3969 N N . VAL B 1 157 ? 34.125 -8.609 -17 1 87.5 157 VAL B N 1
ATOM 3970 C CA . VAL B 1 157 ? 32.844 -8.039 -17.375 1 87.5 157 VAL B CA 1
ATOM 3971 C C . VAL B 1 157 ? 32.281 -7.246 -16.188 1 87.5 157 VAL B C 1
ATOM 3973 O O . VAL B 1 157 ? 31.516 -6.285 -16.391 1 87.5 157 VAL B O 1
ATOM 3976 N N . ILE B 1 158 ? 32.75 -7.539 -14.945 1 89.12 158 ILE B N 1
ATOM 3977 C CA . ILE B 1 158 ? 32.094 -6.953 -13.789 1 89.12 158 ILE B CA 1
ATOM 3978 C C . ILE B 1 158 ? 32.969 -5.852 -13.195 1 89.12 158 ILE B C 1
ATOM 3980 O O . ILE B 1 158 ? 32.562 -5.188 -12.234 1 89.12 158 ILE B O 1
ATOM 3984 N N . ILE B 1 159 ? 34.062 -5.547 -13.789 1 90.88 159 ILE B N 1
ATOM 3985 C CA . ILE B 1 159 ? 34.969 -4.547 -13.25 1 90.88 159 ILE B CA 1
ATOM 3986 C C . ILE B 1 159 ? 34.281 -3.176 -13.266 1 90.88 159 ILE B C 1
ATOM 3988 O O . ILE B 1 159 ? 34.281 -2.463 -12.258 1 90.88 159 ILE B O 1
ATOM 3992 N N . LEU B 1 160 ? 33.781 -2.816 -14.367 1 91.25 160 LEU B N 1
ATOM 3993 C CA . LEU B 1 160 ? 33.156 -1.506 -14.5 1 91.25 160 LEU B CA 1
ATOM 3994 C C . LEU B 1 160 ? 31.953 -1.38 -13.547 1 91.25 160 LEU B C 1
ATOM 3996 O O . LEU B 1 160 ? 31.859 -0.412 -12.789 1 91.25 160 LEU B O 1
ATOM 4000 N N . PRO B 1 161 ? 31.125 -2.371 -13.531 1 92.25 161 PRO B N 1
ATOM 4001 C CA . PRO B 1 161 ? 30 -2.303 -12.594 1 92.25 161 PRO B CA 1
ATOM 4002 C C . PRO B 1 161 ? 30.453 -2.217 -11.133 1 92.25 161 PRO B C 1
ATOM 4004 O O . PRO B 1 161 ? 29.828 -1.516 -10.336 1 92.25 161 PRO B O 1
ATOM 4007 N N . ILE B 1 162 ? 31.469 -2.863 -10.773 1 93.06 162 ILE B N 1
ATOM 4008 C CA . ILE B 1 162 ? 31.953 -2.83 -9.398 1 93.06 162 ILE B CA 1
ATOM 4009 C C . ILE B 1 162 ? 32.5 -1.439 -9.078 1 93.06 162 ILE B C 1
ATOM 4011 O O . ILE B 1 162 ? 32.25 -0.913 -7.984 1 93.06 162 ILE B O 1
ATOM 4015 N N . LEU B 1 163 ? 33.156 -0.877 -9.977 1 93.5 163 LEU B N 1
ATOM 4016 C CA . LEU B 1 163 ? 33.656 0.476 -9.781 1 93.5 163 LEU B CA 1
ATOM 4017 C C . LEU B 1 163 ? 32.531 1.472 -9.625 1 93.5 163 LEU B C 1
ATOM 4019 O O . LEU B 1 163 ? 32.594 2.375 -8.789 1 93.5 163 LEU B O 1
ATOM 4023 N N . MET B 1 164 ? 31.578 1.326 -10.414 1 93.75 164 MET B N 1
ATOM 4024 C CA . MET B 1 164 ? 30.422 2.199 -10.328 1 93.75 164 MET B CA 1
ATOM 4025 C C . MET B 1 164 ? 29.703 2.021 -9 1 93.75 164 MET B C 1
ATOM 4027 O O . MET B 1 164 ? 29.203 2.99 -8.422 1 93.75 164 MET B O 1
ATOM 4031 N N . LEU B 1 165 ? 29.656 0.814 -8.539 1 93.81 165 LEU B N 1
ATOM 4032 C CA . LEU B 1 165 ? 29.031 0.536 -7.25 1 93.81 165 LEU B CA 1
ATOM 4033 C C . LEU B 1 165 ? 29.797 1.225 -6.121 1 93.81 165 LEU B C 1
ATOM 4035 O O . LEU B 1 165 ? 29.188 1.82 -5.23 1 93.81 165 LEU B O 1
ATOM 4039 N N . ILE B 1 166 ? 31.047 1.139 -6.211 1 93.44 166 ILE B N 1
ATOM 4040 C CA . ILE B 1 166 ? 31.875 1.776 -5.191 1 93.44 166 ILE B CA 1
ATOM 4041 C C . ILE B 1 166 ? 31.688 3.291 -5.246 1 93.44 166 ILE B C 1
ATOM 4043 O O . ILE B 1 166 ? 31.5 3.936 -4.211 1 93.44 166 ILE B O 1
ATOM 4047 N N . ALA B 1 167 ? 31.719 3.82 -6.375 1 91.69 167 ALA B N 1
ATOM 4048 C CA . ALA B 1 167 ? 31.531 5.258 -6.543 1 91.69 167 ALA B CA 1
ATOM 4049 C C . ALA B 1 167 ? 30.172 5.699 -6.02 1 91.69 167 ALA B C 1
ATOM 4051 O O . ALA B 1 167 ? 30.062 6.707 -5.316 1 91.69 167 ALA B O 1
ATOM 4052 N N . SER B 1 168 ? 29.188 4.953 -6.363 1 90.81 168 SER B N 1
ATOM 4053 C CA . SER B 1 168 ? 27.844 5.293 -5.914 1 90.81 168 SER B CA 1
ATOM 4054 C C . SER B 1 168 ? 27.719 5.176 -4.398 1 90.81 168 SER B C 1
ATOM 4056 O O . SER B 1 168 ? 27.031 5.977 -3.762 1 90.81 168 SER B O 1
ATOM 4058 N N . THR B 1 169 ? 28.391 4.246 -3.844 1 90.56 169 THR B N 1
ATOM 4059 C CA . THR B 1 169 ? 28.344 4.062 -2.398 1 90.56 169 THR B CA 1
ATOM 4060 C C . THR B 1 169 ? 29.047 5.219 -1.688 1 90.56 169 THR B C 1
ATOM 4062 O O . THR B 1 169 ? 28.547 5.738 -0.693 1 90.56 169 THR B O 1
ATOM 4065 N N . VAL B 1 170 ? 30.109 5.59 -2.232 1 89.75 170 VAL B N 1
ATOM 4066 C CA . VAL B 1 170 ? 30.859 6.699 -1.643 1 89.75 170 VAL B CA 1
ATOM 4067 C C . VAL B 1 170 ? 30.031 7.98 -1.739 1 89.75 170 VAL B C 1
ATOM 4069 O O . VAL B 1 170 ? 29.922 8.727 -0.766 1 89.75 170 VAL B O 1
ATOM 4072 N N . LEU B 1 171 ? 29.5 8.203 -2.842 1 87.94 171 LEU B N 1
ATOM 4073 C CA . LEU B 1 171 ? 28.688 9.398 -3.045 1 87.94 171 LEU B CA 1
ATOM 4074 C C . LEU B 1 171 ? 27.484 9.391 -2.121 1 87.94 171 LEU B C 1
ATOM 4076 O O . LEU B 1 171 ? 27.078 10.438 -1.617 1 87.94 171 LEU B O 1
ATOM 4080 N N . SER B 1 172 ? 26.891 8.227 -1.936 1 86.94 172 SER B N 1
ATOM 4081 C CA . SER B 1 172 ? 25.75 8.117 -1.038 1 86.94 172 SER B CA 1
ATOM 4082 C C . SER B 1 172 ? 26.141 8.422 0.403 1 86.94 172 SER B C 1
ATOM 4084 O O . SER B 1 172 ? 25.391 9.07 1.136 1 86.94 172 SER B O 1
ATOM 4086 N N . CYS B 1 173 ? 27.281 7.988 0.788 1 85.44 173 CYS B N 1
ATOM 4087 C CA . CYS B 1 173 ? 27.766 8.273 2.131 1 85.44 173 CYS B CA 1
ATOM 4088 C C . CYS B 1 173 ? 28.047 9.758 2.309 1 85.44 173 CYS B C 1
ATOM 4090 O O . CYS B 1 173 ? 27.703 10.336 3.34 1 85.44 173 CYS B O 1
ATOM 4092 N N . LEU B 1 174 ? 28.609 10.344 1.317 1 82.94 174 LEU B N 1
ATOM 4093 C CA . LEU B 1 174 ? 28.906 11.773 1.377 1 82.94 174 LEU B CA 1
ATOM 4094 C C . LEU B 1 174 ? 27.609 12.586 1.418 1 82.94 174 LEU B C 1
ATOM 4096 O O . LEU B 1 174 ? 27.531 13.586 2.137 1 82.94 174 LEU B O 1
ATOM 4100 N N . GLN B 1 175 ? 26.656 12.172 0.718 1 80.06 175 GLN B N 1
ATOM 4101 C CA . GLN B 1 175 ? 25.359 12.844 0.722 1 80.06 175 GLN B CA 1
ATOM 4102 C C . GLN B 1 175 ? 24.703 12.766 2.096 1 80.06 175 GLN B C 1
ATOM 4104 O O . GLN B 1 175 ? 24.109 13.734 2.568 1 80.06 175 GLN B O 1
ATOM 4109 N N . THR B 1 176 ? 24.828 11.664 2.721 1 78.62 176 THR B N 1
ATOM 4110 C CA . THR B 1 176 ? 24.234 11.477 4.043 1 78.62 176 THR B CA 1
ATOM 4111 C C . THR B 1 176 ? 24.938 12.344 5.078 1 78.62 176 THR B C 1
ATOM 4113 O O . THR B 1 176 ? 24.297 12.922 5.957 1 78.62 176 THR B O 1
ATOM 4116 N N . ILE B 1 177 ? 26.219 12.438 4.922 1 77.75 177 ILE B N 1
ATOM 4117 C CA . ILE B 1 177 ? 26.984 13.258 5.855 1 77.75 177 ILE B CA 1
ATOM 4118 C C . ILE B 1 177 ? 26.625 14.727 5.656 1 77.75 177 ILE B C 1
ATOM 4120 O O . ILE B 1 177 ? 26.453 15.469 6.629 1 77.75 177 ILE B O 1
ATOM 4124 N N . ALA B 1 178 ? 26.469 15.102 4.461 1 74.56 178 ALA B N 1
ATOM 4125 C CA . ALA B 1 178 ? 26.109 16.484 4.16 1 74.56 178 ALA B CA 1
ATOM 4126 C C . ALA B 1 178 ? 24.703 16.812 4.641 1 74.56 178 ALA B C 1
ATOM 4128 O O . ALA B 1 178 ? 24.438 17.922 5.113 1 74.56 178 ALA B O 1
ATOM 4129 N N . ALA B 1 179 ? 23.844 15.883 4.578 1 71.12 179 ALA B N 1
ATOM 4130 C CA . ALA B 1 179 ? 22.453 16.094 4.961 1 71.12 179 ALA B CA 1
ATOM 4131 C C . ALA B 1 179 ? 22.297 16.062 6.477 1 71.12 179 ALA B C 1
ATOM 4133 O O . ALA B 1 179 ? 21.328 16.609 7.012 1 71.12 179 ALA B O 1
ATOM 4134 N N . SER B 1 180 ? 23.219 15.508 7.133 1 71.5 180 SER B N 1
ATOM 4135 C CA . SER B 1 180 ? 23.109 15.375 8.586 1 71.5 180 SER B CA 1
ATOM 4136 C C . SER B 1 180 ? 23.734 16.578 9.297 1 71.5 180 SER B C 1
ATOM 4138 O O . SER B 1 180 ? 23.641 16.688 10.516 1 71.5 180 SER B O 1
ATOM 4140 N N . GLN B 1 181 ? 24.266 17.453 8.484 1 67.62 181 GLN B N 1
ATOM 4141 C CA . GLN B 1 181 ? 24.812 18.656 9.117 1 67.62 181 GLN B CA 1
ATOM 4142 C C . GLN B 1 181 ? 23.703 19.625 9.516 1 67.62 181 GLN B C 1
ATOM 4144 O O . GLN B 1 181 ? 22.703 19.734 8.82 1 67.62 181 GLN B O 1
ATOM 4149 N N . PRO B 1 182 ? 23.953 20.188 10.703 1 61.56 182 PRO B N 1
ATOM 4150 C CA . PRO B 1 182 ? 22.938 21.109 11.203 1 61.56 182 PRO B CA 1
ATOM 4151 C C . PRO B 1 182 ? 22.656 22.266 10.242 1 61.56 182 PRO B C 1
ATOM 4153 O O . PRO B 1 182 ? 23.578 22.766 9.594 1 61.56 182 PRO B O 1
ATOM 4156 N N . ALA B 1 183 ? 21.453 22.625 9.953 1 55.47 183 ALA B N 1
ATOM 4157 C CA . ALA B 1 183 ? 20.969 23.719 9.117 1 55.47 183 ALA B CA 1
ATOM 4158 C C . ALA B 1 183 ? 21.062 23.359 7.637 1 55.47 183 ALA B C 1
ATOM 4160 O O . ALA B 1 183 ? 20.922 24.234 6.773 1 55.47 183 ALA B O 1
ATOM 4161 N N . SER B 1 184 ? 21.547 22.172 7.449 1 53.25 184 SER B N 1
ATOM 4162 C CA . SER B 1 184 ? 21.625 21.844 6.031 1 53.25 184 SER B CA 1
ATOM 4163 C C . SER B 1 184 ? 20.391 21.094 5.574 1 53.25 184 SER B C 1
ATOM 4165 O O . SER B 1 184 ? 19.656 20.516 6.395 1 53.25 184 SER B O 1
ATOM 4167 N N . SER B 1 185 ? 19.844 21.531 4.395 1 55.81 185 SER B N 1
ATOM 4168 C CA . SER B 1 185 ? 18.672 20.891 3.803 1 55.81 185 SER B CA 1
ATOM 4169 C C . SER B 1 185 ? 19.062 20 2.629 1 55.81 185 SER B C 1
ATOM 4171 O O . SER B 1 185 ? 20.172 20.094 2.111 1 55.81 185 SER B O 1
ATOM 4173 N N . LEU B 1 186 ? 18.328 18.922 2.457 1 52.91 186 LEU B N 1
ATOM 4174 C CA . LEU B 1 186 ? 18.5 18.094 1.266 1 52.91 186 LEU B CA 1
ATOM 4175 C C . LEU B 1 186 ? 18.578 18.969 0.013 1 52.91 186 LEU B C 1
ATOM 4177 O O . LEU B 1 186 ? 19.062 18.516 -1.029 1 52.91 186 LEU B O 1
ATOM 4181 N N . TRP B 1 187 ? 18.312 20.203 0.248 1 55.41 187 TRP B N 1
ATOM 4182 C CA . TRP B 1 187 ? 18.25 21.141 -0.877 1 55.41 187 TRP B CA 1
ATOM 4183 C C . TRP B 1 187 ? 19.453 22.062 -0.884 1 55.41 187 TRP B C 1
ATOM 4185 O O . TRP B 1 187 ? 19.625 22.875 -1.805 1 55.41 187 TRP B O 1
ATOM 4195 N N . ALA B 1 188 ? 20.203 21.859 0.138 1 57.75 188 ALA B N 1
ATOM 4196 C CA . ALA B 1 188 ? 21.406 22.703 0.178 1 57.75 188 ALA B CA 1
ATOM 4197 C C . ALA B 1 188 ? 22.344 22.375 -0.98 1 57.75 188 ALA B C 1
ATOM 4199 O O . ALA B 1 188 ? 22.344 21.25 -1.488 1 57.75 188 ALA B O 1
ATOM 4200 N N . ALA B 1 189 ? 22.906 23.375 -1.506 1 58.31 189 ALA B N 1
ATOM 4201 C CA . ALA B 1 189 ? 23.797 23.281 -2.66 1 58.31 189 ALA B CA 1
ATOM 4202 C C . ALA B 1 189 ? 24.703 22.062 -2.557 1 58.31 189 ALA B C 1
ATOM 4204 O O . ALA B 1 189 ? 24.906 21.344 -3.539 1 58.31 189 ALA B O 1
ATOM 4205 N N . ASN B 1 190 ? 25.125 21.781 -1.457 1 55.84 190 ASN B N 1
ATOM 4206 C CA . ASN B 1 190 ? 26.062 20.672 -1.306 1 55.84 190 ASN B CA 1
ATOM 4207 C C . ASN B 1 190 ? 25.359 19.312 -1.394 1 55.84 190 ASN B C 1
ATOM 4209 O O . ASN B 1 190 ? 25.906 18.359 -1.964 1 55.84 190 ASN B O 1
ATOM 4213 N N . THR B 1 191 ? 24.234 19.234 -0.915 1 59.03 191 THR B N 1
ATOM 4214 C CA . THR B 1 191 ? 23.5 17.969 -0.967 1 59.03 191 THR B CA 1
ATOM 4215 C C . THR B 1 191 ? 23.078 17.641 -2.398 1 59.03 191 THR B C 1
ATOM 4217 O O . THR B 1 191 ? 23.141 16.5 -2.828 1 59.03 191 THR B O 1
ATOM 4220 N N . VAL B 1 192 ? 22.828 18.656 -3.119 1 62.25 192 VAL B N 1
ATOM 4221 C CA . VAL B 1 192 ? 22.438 18.5 -4.516 1 62.25 192 VAL B CA 1
ATOM 4222 C C . VAL B 1 192 ? 23.656 18.062 -5.34 1 62.25 192 VAL B C 1
ATOM 4224 O O . VAL B 1 192 ? 23.531 17.234 -6.25 1 62.25 192 VAL B O 1
ATOM 4227 N N . LYS B 1 193 ? 24.766 18.516 -4.906 1 69.31 193 LYS B N 1
ATOM 4228 C CA . LYS B 1 193 ? 25.984 18.203 -5.641 1 69.31 193 LYS B CA 1
ATOM 4229 C C . LYS B 1 193 ? 26.328 16.719 -5.547 1 69.31 193 LYS B C 1
ATOM 4231 O O . LYS B 1 193 ? 26.875 16.141 -6.488 1 69.31 193 LYS B O 1
ATOM 4236 N N . PHE B 1 194 ? 25.922 16.125 -4.492 1 77.69 194 PHE B N 1
ATOM 4237 C CA . PHE B 1 194 ? 26.25 14.711 -4.344 1 77.69 194 PHE B CA 1
ATOM 4238 C C . PHE B 1 194 ? 25.047 13.844 -4.734 1 77.69 194 PHE B C 1
ATOM 4240 O O . PHE B 1 194 ? 25.219 12.711 -5.172 1 77.69 194 PHE B O 1
ATOM 4247 N N . GLY B 1 195 ? 23.891 14.414 -4.652 1 76.69 195 GLY B N 1
ATOM 4248 C CA . GLY B 1 195 ? 22.688 13.648 -4.906 1 76.69 195 GLY B CA 1
ATOM 4249 C C . GLY B 1 195 ? 22.484 13.32 -6.375 1 76.69 195 GLY B C 1
ATOM 4250 O O . GLY B 1 195 ? 22.188 12.18 -6.73 1 76.69 195 GLY B O 1
ATOM 4251 N N . LEU B 1 196 ? 22.734 14.258 -7.199 1 80.12 196 LEU B N 1
ATOM 4252 C CA . LEU B 1 196 ? 22.5 14.062 -8.625 1 80.12 196 LEU B CA 1
ATOM 4253 C C . LEU B 1 196 ? 23.453 13.023 -9.203 1 80.12 196 LEU B C 1
ATOM 4255 O O . LEU B 1 196 ? 23.016 12.078 -9.867 1 80.12 196 LEU B O 1
ATOM 4259 N N . PRO B 1 197 ? 24.672 13.18 -8.922 1 82.81 197 PRO B N 1
ATOM 4260 C CA . PRO B 1 197 ? 25.578 12.141 -9.43 1 82.81 197 PRO B CA 1
ATOM 4261 C C . PRO B 1 197 ? 25.281 10.766 -8.836 1 82.81 197 PRO B C 1
ATOM 4263 O O . PRO B 1 197 ? 25.422 9.75 -9.523 1 82.81 197 PRO B O 1
ATOM 4266 N N . TYR B 1 198 ? 24.906 10.664 -7.664 1 85.44 198 TYR B N 1
ATOM 4267 C CA . TYR B 1 198 ? 24.562 9.391 -7.035 1 85.44 198 TYR B CA 1
ATOM 4268 C C . TYR B 1 198 ? 23.406 8.711 -7.762 1 85.44 198 TYR B C 1
ATOM 4270 O O . TYR B 1 198 ? 23.5 7.543 -8.133 1 85.44 198 TYR B O 1
ATOM 4278 N N . PHE B 1 199 ? 22.344 9.414 -7.988 1 83.75 199 PHE B N 1
ATOM 4279 C CA . PHE B 1 199 ? 21.172 8.844 -8.641 1 83.75 199 PHE B CA 1
ATOM 4280 C C . PHE B 1 199 ? 21.484 8.453 -10.078 1 83.75 199 PHE B C 1
ATOM 4282 O O . PHE B 1 199 ? 21.031 7.414 -10.562 1 83.75 199 PHE B O 1
ATOM 4289 N N . SER B 1 200 ? 22.266 9.25 -10.688 1 84.56 200 SER B N 1
ATOM 4290 C CA . SER B 1 200 ? 22.641 8.961 -12.07 1 84.56 200 SER B CA 1
ATOM 4291 C C . SER B 1 200 ? 23.5 7.707 -12.164 1 84.56 200 SER B C 1
ATOM 4293 O O . SER B 1 200 ? 23.297 6.875 -13.055 1 84.56 200 SER B O 1
ATOM 4295 N N . LEU B 1 201 ? 24.359 7.594 -11.258 1 87.88 201 LEU B N 1
ATOM 4296 C CA . LEU B 1 201 ? 25.266 6.449 -11.273 1 87.88 201 LEU B CA 1
ATOM 4297 C C . LEU B 1 201 ? 24.516 5.156 -10.977 1 87.88 201 LEU B C 1
ATOM 4299 O O . LEU B 1 201 ? 24.75 4.129 -11.617 1 87.88 201 LEU B O 1
ATOM 4303 N N . THR B 1 202 ? 23.688 5.164 -10.047 1 86.69 202 THR B N 1
ATOM 4304 C CA . THR B 1 202 ? 22.922 3.971 -9.695 1 86.69 202 THR B CA 1
ATOM 4305 C C . THR B 1 202 ? 22.016 3.553 -10.844 1 86.69 202 THR B C 1
ATOM 4307 O O . THR B 1 202 ? 21.875 2.363 -11.141 1 86.69 202 THR B O 1
ATOM 4310 N N . MET B 1 203 ? 21.406 4.504 -11.438 1 84.94 203 MET B N 1
ATOM 4311 C CA . MET B 1 203 ? 20.562 4.199 -12.594 1 84.94 203 MET B CA 1
ATOM 4312 C C . MET B 1 203 ? 21.391 3.6 -13.727 1 84.94 203 MET B C 1
ATOM 4314 O O . MET B 1 203 ? 20.984 2.604 -14.328 1 84.94 203 MET B O 1
ATOM 4318 N N . THR B 1 204 ? 22.453 4.242 -14 1 86.81 204 THR B N 1
ATOM 4319 C CA . THR B 1 204 ? 23.328 3.762 -15.07 1 86.81 204 THR B CA 1
ATOM 4320 C C . THR B 1 204 ? 23.828 2.357 -14.766 1 86.81 204 THR B C 1
ATOM 4322 O 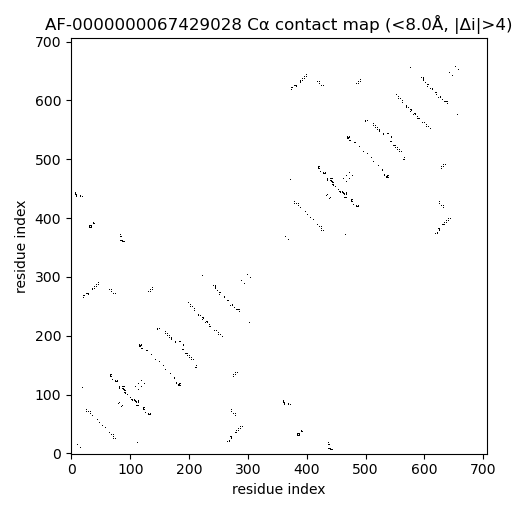O . THR B 1 204 ? 23.891 1.504 -15.656 1 86.81 204 THR B O 1
ATOM 4325 N N . LEU B 1 205 ? 24.188 2.17 -13.57 1 89.38 205 LEU B N 1
ATOM 4326 C CA . LEU B 1 205 ? 24.641 0.849 -13.156 1 89.38 205 LEU B CA 1
ATOM 4327 C C . LEU B 1 205 ? 23.562 -0.202 -13.383 1 89.38 205 LEU B C 1
ATOM 4329 O O . LEU B 1 205 ? 23.828 -1.253 -13.977 1 89.38 205 LEU B O 1
ATOM 4333 N N . ASN B 1 206 ? 22.406 0.043 -12.992 1 86 206 ASN B N 1
ATOM 4334 C CA . ASN B 1 206 ? 21.281 -0.883 -13.141 1 86 206 ASN B CA 1
ATOM 4335 C C . ASN B 1 206 ? 21 -1.18 -14.609 1 86 206 ASN B C 1
ATOM 4337 O O . ASN B 1 206 ? 20.859 -2.342 -15 1 86 206 ASN B O 1
ATOM 4341 N N . MET B 1 207 ? 21.016 -0.144 -15.297 1 83.56 207 MET B N 1
ATOM 4342 C CA . MET B 1 207 ? 20.719 -0.302 -16.719 1 83.56 207 MET B CA 1
ATOM 4343 C C . MET B 1 207 ? 21.859 -1.042 -17.422 1 83.56 207 MET B C 1
ATOM 4345 O O . MET B 1 207 ? 21.609 -1.916 -18.25 1 83.56 207 MET B O 1
ATOM 4349 N N . LEU B 1 208 ? 22.984 -0.668 -17.125 1 87.69 208 LEU B N 1
ATOM 4350 C CA . LEU B 1 208 ? 24.156 -1.277 -17.75 1 87.69 208 LEU B CA 1
ATOM 4351 C C . LEU B 1 208 ? 24.219 -2.766 -17.438 1 87.69 208 LEU B C 1
ATOM 4353 O O . LEU B 1 208 ? 24.359 -3.594 -18.344 1 87.69 208 LEU B O 1
ATOM 4357 N N . VAL B 1 209 ? 24.125 -3.094 -16.25 1 88.94 209 VAL B N 1
ATOM 4358 C CA . VAL B 1 209 ? 24.25 -4.488 -15.836 1 88.94 209 VAL B CA 1
ATOM 4359 C C . VAL B 1 209 ? 23.094 -5.305 -16.406 1 88.94 209 VAL B C 1
ATOM 4361 O O . VAL B 1 209 ? 23.297 -6.434 -16.859 1 88.94 209 VAL B O 1
ATOM 4364 N N . THR B 1 210 ? 21.953 -4.734 -16.359 1 84.62 210 THR B N 1
ATOM 4365 C CA . THR B 1 210 ? 20.797 -5.422 -16.938 1 84.62 210 THR B CA 1
ATOM 4366 C C . THR B 1 210 ? 21.016 -5.688 -18.422 1 84.62 210 THR B C 1
ATOM 4368 O O . THR B 1 210 ? 20.75 -6.785 -18.922 1 84.62 210 THR B O 1
ATOM 4371 N N . THR B 1 211 ? 21.547 -4.723 -19.078 1 85.19 211 THR B N 1
ATOM 4372 C CA . THR B 1 211 ? 21.812 -4.875 -20.5 1 85.19 211 THR B CA 1
ATOM 4373 C C . THR B 1 211 ? 22.875 -5.945 -20.75 1 85.19 211 THR B C 1
ATOM 4375 O O . THR B 1 211 ? 22.766 -6.746 -21.672 1 85.19 211 THR B O 1
ATOM 4378 N N . ILE B 1 212 ? 23.844 -6.004 -19.953 1 88.31 212 ILE B N 1
ATOM 4379 C CA . ILE B 1 212 ? 24.906 -7 -20.062 1 88.31 212 ILE B CA 1
ATOM 4380 C C . ILE B 1 212 ? 24.328 -8.398 -19.859 1 88.31 212 ILE B C 1
ATOM 4382 O O . ILE B 1 212 ? 24.656 -9.328 -20.594 1 88.31 212 ILE B O 1
ATOM 4386 N N . ILE B 1 213 ? 23.484 -8.531 -18.906 1 85.19 213 ILE B N 1
ATOM 4387 C CA . ILE B 1 213 ? 22.875 -9.828 -18.625 1 85.19 213 ILE B CA 1
ATOM 4388 C C . ILE B 1 213 ? 22 -10.258 -19.797 1 85.19 213 ILE B C 1
ATOM 4390 O O . ILE B 1 213 ? 22.078 -11.398 -20.25 1 85.19 213 ILE B O 1
ATOM 4394 N N . ILE B 1 214 ? 21.219 -9.336 -20.281 1 82.06 214 ILE B N 1
ATOM 4395 C CA . ILE B 1 214 ? 20.297 -9.648 -21.375 1 82.06 214 ILE B CA 1
ATOM 4396 C C . ILE B 1 214 ? 21.078 -10.016 -22.625 1 82.06 214 ILE B C 1
ATOM 4398 O O . ILE B 1 214 ? 20.703 -10.93 -23.359 1 82.06 214 ILE B O 1
ATOM 4402 N N . THR B 1 215 ? 22.109 -9.32 -22.859 1 83.88 215 THR B N 1
ATOM 4403 C CA . THR B 1 215 ? 22.922 -9.594 -24.031 1 83.88 215 THR B CA 1
ATOM 4404 C C . THR B 1 215 ? 23.531 -10.992 -23.969 1 83.88 215 THR B C 1
ATOM 4406 O O . THR B 1 215 ? 23.547 -11.719 -24.953 1 83.88 215 THR B O 1
ATOM 4409 N N . ARG B 1 216 ? 23.922 -11.383 -22.844 1 84.12 216 ARG B N 1
ATOM 4410 C CA . ARG B 1 216 ? 24.484 -12.727 -22.672 1 84.12 216 ARG B CA 1
ATOM 4411 C C . ARG B 1 216 ? 23.406 -13.789 -22.891 1 84.12 216 ARG B C 1
ATOM 4413 O O . ARG B 1 216 ? 23.672 -14.828 -23.484 1 84.12 216 ARG B O 1
ATOM 4420 N N . LEU B 1 217 ? 22.328 -13.547 -22.375 1 80.5 217 LEU B N 1
ATOM 4421 C CA . LEU B 1 217 ? 21.234 -14.5 -22.516 1 80.5 217 LEU B CA 1
ATOM 4422 C C . LEU B 1 217 ? 20.812 -14.625 -23.969 1 80.5 217 LEU B C 1
ATOM 4424 O O . LEU B 1 217 ? 20.516 -15.719 -24.453 1 80.5 217 LEU B O 1
ATOM 4428 N N . LEU B 1 218 ? 20.812 -13.469 -24.625 1 80.56 218 LEU B N 1
ATOM 4429 C CA . LEU B 1 218 ? 20.438 -13.492 -26.031 1 80.56 218 LEU B CA 1
ATOM 4430 C C . LEU B 1 218 ? 21.5 -14.172 -26.875 1 80.56 218 LEU B C 1
ATOM 4432 O O . LEU B 1 218 ? 21.188 -14.875 -27.828 1 80.56 218 LEU B O 1
ATOM 4436 N N . LEU B 1 219 ? 22.703 -14 -26.531 1 82 219 LEU B N 1
ATOM 4437 C CA . LEU B 1 219 ? 23.797 -14.688 -27.219 1 82 219 LEU B CA 1
ATOM 4438 C C . LEU B 1 219 ? 23.734 -16.188 -26.984 1 82 219 LEU B C 1
ATOM 4440 O O . LEU B 1 219 ? 23.984 -16.984 -27.891 1 82 219 LEU B O 1
ATOM 4444 N N . ALA B 1 220 ? 23.422 -16.531 -25.797 1 78.06 220 ALA B N 1
ATOM 4445 C CA . ALA B 1 220 ? 23.281 -17.953 -25.484 1 78.06 220 ALA B CA 1
ATOM 4446 C C . ALA B 1 220 ? 22.094 -18.562 -26.234 1 78.06 220 ALA B C 1
ATOM 4448 O O . ALA B 1 220 ? 22.172 -19.719 -26.672 1 78.06 220 ALA B O 1
ATOM 4449 N N . ARG B 1 221 ? 21.094 -17.812 -26.312 1 78.56 221 ARG B N 1
ATOM 4450 C CA . ARG B 1 221 ? 19.938 -18.266 -27.078 1 78.56 221 ARG B CA 1
ATOM 4451 C C . ARG B 1 221 ? 20.297 -18.516 -28.531 1 78.56 221 ARG B C 1
ATOM 4453 O O . ARG B 1 221 ? 19.891 -19.531 -29.125 1 78.56 221 ARG B O 1
ATOM 4460 N N . ARG B 1 222 ? 20.953 -17.625 -29.078 1 78.31 222 ARG B N 1
ATOM 4461 C CA . ARG B 1 222 ? 21.344 -17.75 -30.484 1 78.31 222 ARG B CA 1
ATOM 4462 C C . ARG B 1 222 ? 22.219 -18.984 -30.688 1 78.31 222 ARG B C 1
ATOM 4464 O O . ARG B 1 222 ? 22.078 -19.688 -31.688 1 78.31 222 ARG B O 1
ATOM 4471 N N . LYS B 1 223 ? 23.016 -19.172 -29.797 1 77.31 223 LYS B N 1
ATOM 4472 C CA . LYS B 1 223 ? 23.906 -20.328 -29.906 1 77.31 223 LYS B CA 1
ATOM 4473 C C . LYS B 1 223 ? 23.125 -21.625 -29.797 1 77.31 223 LYS B C 1
ATOM 4475 O O . LYS B 1 223 ? 23.344 -22.562 -30.562 1 77.31 223 LYS B O 1
ATOM 4480 N N . ILE B 1 224 ? 22.219 -21.672 -28.875 1 74.31 224 ILE B N 1
ATOM 4481 C CA . ILE B 1 224 ? 21.438 -22.875 -28.641 1 74.31 224 ILE B CA 1
ATOM 4482 C C . ILE B 1 224 ? 20.469 -23.094 -29.797 1 74.31 224 ILE B C 1
ATOM 4484 O O . ILE B 1 224 ? 20.25 -24.234 -30.234 1 74.31 224 ILE B O 1
ATOM 4488 N N . ARG B 1 225 ? 19.891 -22 -30.172 1 73.31 225 ARG B N 1
ATOM 4489 C CA . ARG B 1 225 ? 18.984 -22.094 -31.312 1 73.31 225 ARG B CA 1
ATOM 4490 C C . ARG B 1 225 ? 19.719 -22.625 -32.531 1 73.31 225 ARG B C 1
ATOM 4492 O O . ARG B 1 225 ? 19.125 -23.375 -33.344 1 73.31 225 ARG B O 1
ATOM 4499 N N . SER B 1 226 ? 20.875 -22.25 -32.656 1 73.94 226 SER B N 1
ATOM 4500 C CA . SER B 1 226 ? 21.656 -22.688 -33.812 1 73.94 226 SER B CA 1
ATOM 4501 C C . SER B 1 226 ? 22 -24.172 -33.719 1 73.94 226 SER B C 1
ATOM 4503 O O . SER B 1 226 ? 22.141 -24.859 -34.719 1 73.94 226 SER B O 1
ATOM 4505 N N . ILE B 1 227 ? 22 -24.672 -32.469 1 67.5 227 ILE B N 1
ATOM 4506 C CA . ILE B 1 227 ? 22.438 -26.062 -32.281 1 67.5 227 ILE B CA 1
ATOM 4507 C C . ILE B 1 227 ? 21.219 -26.953 -32.094 1 67.5 227 ILE B C 1
ATOM 4509 O O . ILE B 1 227 ? 21.172 -28.062 -32.656 1 67.5 227 ILE B O 1
ATOM 4513 N N . MET B 1 228 ? 20.281 -26.562 -31.234 1 68.44 228 MET B N 1
ATOM 4514 C CA . MET B 1 228 ? 19.234 -27.484 -30.812 1 68.44 228 MET B CA 1
ATOM 4515 C C . MET B 1 228 ? 17.875 -27.062 -31.375 1 68.44 228 MET B C 1
ATOM 4517 O O . MET B 1 228 ? 16.906 -27.828 -31.312 1 68.44 228 MET B O 1
ATOM 4521 N N . GLY B 1 229 ? 17.75 -26.031 -32.031 1 60.03 229 GLY B N 1
ATOM 4522 C CA . GLY B 1 229 ? 16.469 -25.609 -32.594 1 60.03 229 GLY B CA 1
ATOM 4523 C C . GLY B 1 229 ? 15.758 -24.578 -31.75 1 60.03 229 GLY B C 1
ATOM 4524 O O . GLY B 1 229 ? 16.219 -24.234 -30.656 1 60.03 229 GLY B O 1
ATOM 4525 N N . ASP B 1 230 ? 14.617 -24.109 -32.156 1 62.25 230 ASP B N 1
ATOM 4526 C CA . ASP B 1 230 ? 13.891 -22.953 -31.656 1 62.25 230 ASP B CA 1
ATOM 4527 C C . ASP B 1 230 ? 13.227 -23.266 -30.312 1 62.25 230 ASP B C 1
ATOM 4529 O O . ASP B 1 230 ? 13.047 -22.375 -29.484 1 62.25 230 ASP B O 1
ATOM 4533 N N . THR B 1 231 ? 12.945 -24.531 -30 1 61 231 THR B N 1
ATOM 4534 C CA . THR B 1 231 ? 12.133 -24.875 -28.844 1 61 231 THR B CA 1
ATOM 4535 C C . THR B 1 231 ? 12.922 -24.641 -27.547 1 61 231 THR B C 1
ATOM 4537 O O . THR B 1 231 ? 12.359 -24.219 -26.547 1 61 231 THR B O 1
ATOM 4540 N N . HIS B 1 232 ? 14.312 -25 -27.688 1 57.28 232 HIS B N 1
ATOM 4541 C CA . HIS B 1 232 ? 15.117 -24.891 -26.469 1 57.28 232 HIS B CA 1
ATOM 4542 C C . HIS B 1 232 ? 15.539 -23.453 -26.203 1 57.28 232 HIS B C 1
ATOM 4544 O O . HIS B 1 232 ? 15.867 -23.094 -25.062 1 57.28 232 HIS B O 1
ATOM 4550 N N . GLY B 1 233 ? 15.32 -22.594 -27.203 1 61.81 233 GLY B N 1
ATOM 4551 C CA . GLY B 1 233 ? 15.695 -21.188 -27.078 1 61.81 233 GLY B CA 1
ATOM 4552 C C . GLY B 1 233 ? 14.641 -20.359 -26.391 1 61.81 233 GLY B C 1
ATOM 4553 O O . GLY B 1 233 ? 14.922 -19.25 -25.906 1 61.81 233 GLY B O 1
ATOM 4554 N N . ARG B 1 234 ? 13.484 -20.875 -26.188 1 67.25 234 ARG B N 1
ATOM 4555 C CA . ARG B 1 234 ? 12.359 -20.125 -25.641 1 67.25 234 ARG B CA 1
ATOM 4556 C C . ARG B 1 234 ? 12.555 -19.859 -24.156 1 67.25 234 ARG B C 1
ATOM 4558 O O . ARG B 1 234 ? 12.102 -18.828 -23.641 1 67.25 234 ARG B O 1
ATOM 4565 N N . GLU B 1 235 ? 13.281 -20.703 -23.531 1 67.75 235 GLU B N 1
ATOM 4566 C CA . GLU B 1 235 ? 13.531 -20.547 -22.109 1 67.75 235 GLU B CA 1
ATOM 4567 C C . GLU B 1 235 ? 14.422 -19.328 -21.828 1 67.75 235 GLU B C 1
ATOM 4569 O O . GLU B 1 235 ? 14.188 -18.578 -20.891 1 67.75 235 GLU B O 1
ATOM 4574 N N . TYR B 1 236 ? 15.359 -19.125 -22.734 1 71.5 236 TYR B N 1
ATOM 4575 C CA . TYR B 1 236 ? 16.281 -18.016 -22.547 1 71.5 236 TYR B CA 1
ATOM 4576 C C . TYR B 1 236 ? 15.594 -16.688 -22.828 1 71.5 236 TYR B C 1
ATOM 4578 O O . TYR B 1 236 ? 15.859 -15.688 -22.156 1 71.5 236 TYR B O 1
ATOM 4586 N N . THR B 1 237 ? 14.703 -16.703 -23.672 1 71.12 237 THR B N 1
ATOM 4587 C CA . THR B 1 237 ? 13.953 -15.484 -23.953 1 71.12 237 THR B CA 1
ATOM 4588 C C . THR B 1 237 ? 12.992 -15.156 -22.812 1 71.12 237 THR B C 1
ATOM 4590 O O . THR B 1 237 ? 12.797 -13.984 -22.484 1 71.12 237 THR B O 1
ATOM 4593 N N . SER B 1 238 ? 12.492 -16.156 -22.234 1 72.75 238 SER B N 1
ATOM 4594 C CA . SER B 1 238 ? 11.57 -15.953 -21.125 1 72.75 238 SER B CA 1
ATOM 4595 C C . SER B 1 238 ? 12.297 -15.367 -19.922 1 72.75 238 SER B C 1
ATOM 4597 O O . SER B 1 238 ? 11.773 -14.469 -19.25 1 72.75 238 SER B O 1
ATOM 4599 N N . VAL B 1 239 ? 13.477 -15.805 -19.812 1 71.38 239 VAL B N 1
ATOM 4600 C CA . VAL B 1 239 ? 14.266 -15.297 -18.688 1 71.38 239 VAL B CA 1
ATOM 4601 C C . VAL B 1 239 ? 14.688 -13.852 -18.969 1 71.38 239 VAL B C 1
ATOM 4603 O O . VAL B 1 239 ? 14.641 -13.008 -18.062 1 71.38 239 VAL B O 1
ATOM 4606 N N . ALA B 1 240 ? 15.078 -13.633 -20.094 1 74.56 240 ALA B N 1
ATOM 4607 C CA . ALA B 1 240 ? 15.461 -12.273 -20.484 1 74.56 240 ALA B CA 1
ATOM 4608 C C . ALA B 1 240 ? 14.297 -11.312 -20.312 1 74.56 240 ALA B C 1
ATOM 4610 O O . ALA B 1 240 ? 14.461 -10.203 -19.797 1 74.56 240 ALA B O 1
ATOM 4611 N N . ALA B 1 241 ? 13.188 -11.727 -20.688 1 71 241 ALA B N 1
ATOM 4612 C CA . ALA B 1 241 ? 11.992 -10.898 -20.562 1 71 241 ALA B CA 1
ATOM 4613 C C . ALA B 1 241 ? 11.648 -10.641 -19.109 1 71 241 ALA B C 1
ATOM 4615 O O . ALA B 1 241 ? 11.273 -9.523 -18.734 1 71 241 ALA B O 1
ATOM 4616 N N . MET B 1 242 ? 11.875 -11.57 -18.391 1 72.94 242 MET B N 1
ATOM 4617 C CA . MET B 1 242 ? 11.609 -11.453 -16.953 1 72.94 242 MET B CA 1
ATOM 4618 C C . MET B 1 242 ? 12.539 -10.43 -16.312 1 72.94 242 MET B C 1
ATOM 4620 O O . MET B 1 242 ? 12.109 -9.641 -15.469 1 72.94 242 MET B O 1
ATOM 4624 N N . LEU B 1 243 ? 13.711 -10.453 -16.734 1 73.94 243 LEU B N 1
ATOM 4625 C CA . LEU B 1 243 ? 14.695 -9.531 -16.172 1 73.94 243 LEU B CA 1
ATOM 4626 C C . LEU B 1 243 ? 14.383 -8.094 -16.578 1 73.94 243 LEU B C 1
ATOM 4628 O O . LEU B 1 243 ? 14.461 -7.18 -15.75 1 73.94 243 LEU B O 1
ATOM 4632 N N . VAL B 1 244 ? 14 -7.973 -17.766 1 74.19 244 VAL B N 1
ATOM 4633 C CA . VAL B 1 244 ? 13.656 -6.645 -18.266 1 74.19 244 VAL B CA 1
ATOM 4634 C C . VAL B 1 244 ? 12.414 -6.125 -17.547 1 74.19 244 VAL B C 1
ATOM 4636 O O . VAL B 1 244 ? 12.383 -4.977 -17.094 1 74.19 244 VAL B O 1
ATOM 4639 N N . GLU B 1 245 ? 11.453 -6.984 -17.328 1 70.38 245 GLU B N 1
ATOM 4640 C CA . GLU B 1 245 ? 10.188 -6.609 -16.703 1 70.38 245 GLU B CA 1
ATOM 4641 C C . GLU B 1 245 ? 10.391 -6.258 -15.227 1 70.38 245 GLU B C 1
ATOM 4643 O O . GLU B 1 245 ? 9.734 -5.359 -14.695 1 70.38 245 GLU B O 1
ATOM 4648 N N . SER B 1 246 ? 11.305 -6.91 -14.609 1 75.31 246 SER B N 1
ATOM 4649 C CA . SER B 1 246 ? 11.555 -6.672 -13.188 1 75.31 246 SER B CA 1
ATOM 4650 C C . SER B 1 246 ? 12.391 -5.41 -12.984 1 75.31 246 SER B C 1
ATOM 4652 O O . SER B 1 246 ? 12.312 -4.777 -11.93 1 75.31 246 SER B O 1
ATOM 4654 N N . ALA B 1 247 ? 13.109 -5.055 -14.031 1 77.62 247 ALA B N 1
ATOM 4655 C CA . ALA B 1 247 ? 14 -3.904 -13.906 1 77.62 247 ALA B CA 1
ATOM 4656 C C . ALA B 1 247 ? 13.32 -2.629 -14.398 1 77.62 247 ALA B C 1
ATOM 4658 O O . ALA B 1 247 ? 13.766 -1.521 -14.086 1 77.62 247 ALA B O 1
ATOM 4659 N N . LEU B 1 248 ? 12.273 -2.766 -15.141 1 81.12 248 LEU B N 1
ATOM 4660 C CA . LEU B 1 248 ? 11.656 -1.638 -15.828 1 81.12 248 LEU B CA 1
ATOM 4661 C C . LEU B 1 248 ? 11.086 -0.636 -14.828 1 81.12 248 LEU B C 1
ATOM 4663 O O . LEU B 1 248 ? 11.328 0.568 -14.945 1 81.12 248 LEU B O 1
ATOM 4667 N N . PRO B 1 249 ? 10.43 -1.131 -13.828 1 83.06 249 PRO B N 1
ATOM 4668 C CA . PRO B 1 249 ? 9.875 -0.146 -12.898 1 83.06 249 PRO B CA 1
ATOM 4669 C C . PRO B 1 249 ? 10.945 0.699 -12.219 1 83.06 249 PRO B C 1
ATOM 4671 O O . PRO B 1 249 ? 10.797 1.918 -12.102 1 83.06 249 PRO B O 1
ATOM 4674 N N . THR B 1 250 ? 12.039 0.132 -11.836 1 84.62 250 THR B N 1
ATOM 4675 C CA . THR B 1 250 ? 13.109 0.867 -11.172 1 84.62 250 THR B CA 1
ATOM 4676 C C . THR B 1 250 ? 13.766 1.856 -12.133 1 84.62 250 THR B C 1
ATOM 4678 O O . THR B 1 250 ? 14.062 2.992 -11.758 1 84.62 250 THR B O 1
ATOM 4681 N N . ALA B 1 251 ? 13.883 1.458 -13.32 1 83.44 251 ALA B N 1
ATOM 4682 C CA . ALA B 1 251 ? 14.5 2.32 -14.328 1 83.44 251 ALA B CA 1
ATOM 4683 C C . ALA B 1 251 ? 13.609 3.52 -14.641 1 83.44 251 ALA B C 1
ATOM 4685 O O . ALA B 1 251 ? 14.094 4.648 -14.742 1 83.44 251 ALA B O 1
ATOM 4686 N N . LEU B 1 252 ? 12.367 3.258 -14.719 1 85.31 252 LEU B N 1
ATOM 4687 C CA . LEU B 1 252 ? 11.43 4.324 -15.047 1 85.31 252 LEU B CA 1
ATOM 4688 C C . LEU B 1 252 ? 11.359 5.352 -13.922 1 85.31 252 LEU B C 1
ATOM 4690 O O . LEU B 1 252 ? 11.422 6.559 -14.172 1 85.31 252 LEU B O 1
ATOM 4694 N N . VAL B 1 253 ? 11.258 4.891 -12.758 1 89.62 253 VAL B N 1
ATOM 4695 C CA . VAL B 1 253 ? 11.172 5.781 -11.609 1 89.62 253 VAL B CA 1
ATOM 4696 C C . VAL B 1 253 ? 12.477 6.574 -11.477 1 89.62 253 VAL B C 1
ATOM 4698 O O . VAL B 1 253 ? 12.445 7.781 -11.219 1 89.62 253 VAL B O 1
ATOM 4701 N N . SER B 1 254 ? 13.539 5.941 -11.688 1 86.12 254 SER B N 1
ATOM 4702 C CA . SER B 1 254 ? 14.828 6.605 -11.586 1 86.12 254 SER B CA 1
ATOM 4703 C C . SER B 1 254 ? 15.008 7.652 -12.68 1 86.12 254 SER B C 1
ATOM 4705 O O . SER B 1 254 ? 15.539 8.734 -12.438 1 86.12 254 SER B O 1
ATOM 4707 N N . MET B 1 255 ? 14.547 7.344 -13.805 1 85.81 255 MET B N 1
ATOM 4708 C CA . MET B 1 255 ? 14.672 8.273 -14.922 1 85.81 255 MET B CA 1
ATOM 4709 C C . MET B 1 255 ? 13.867 9.539 -14.664 1 85.81 255 MET B C 1
ATOM 4711 O O . MET B 1 255 ? 14.359 10.648 -14.883 1 85.81 255 MET B O 1
ATOM 4715 N N . VAL B 1 256 ? 12.719 9.383 -14.219 1 89.38 256 VAL B N 1
ATOM 4716 C CA . VAL B 1 256 ? 11.859 10.523 -13.938 1 89.38 256 VAL B CA 1
ATOM 4717 C C . VAL B 1 256 ? 12.461 11.352 -12.797 1 89.38 256 VAL B C 1
ATOM 4719 O O . VAL B 1 256 ? 12.484 12.578 -12.859 1 89.38 256 VAL B O 1
ATOM 4722 N N . LEU B 1 257 ? 12.938 10.695 -11.82 1 88 257 LEU B N 1
ATOM 4723 C CA . LEU B 1 257 ? 13.547 11.367 -10.68 1 88 257 LEU B CA 1
ATOM 4724 C C . LEU B 1 257 ? 14.75 12.195 -11.109 1 88 257 LEU B C 1
ATOM 4726 O O . LEU B 1 257 ? 14.883 13.359 -10.727 1 88 257 LEU B O 1
ATOM 4730 N N . ILE B 1 258 ? 15.555 11.688 -11.953 1 82.81 258 ILE B N 1
ATOM 4731 C CA . ILE B 1 258 ? 16.766 12.375 -12.406 1 82.81 258 ILE B CA 1
ATOM 4732 C C . ILE B 1 258 ? 16.375 13.57 -13.273 1 82.81 258 ILE B C 1
ATOM 4734 O O . ILE B 1 258 ? 16.969 14.641 -13.164 1 82.81 258 ILE B O 1
ATOM 4738 N N . ALA B 1 259 ? 15.406 13.375 -14.102 1 84.69 259 ALA B N 1
ATOM 4739 C CA . ALA B 1 259 ? 14.945 14.469 -14.969 1 84.69 259 ALA B CA 1
ATOM 4740 C C . ALA B 1 259 ? 14.406 15.625 -14.141 1 84.69 259 ALA B C 1
ATOM 4742 O O . ALA B 1 259 ? 14.75 16.781 -14.391 1 84.69 259 ALA B O 1
ATOM 4743 N N . LEU B 1 260 ? 13.688 15.297 -13.156 1 85.19 260 LEU B N 1
ATOM 4744 C CA . LEU B 1 260 ? 13.109 16.328 -12.305 1 85.19 260 LEU B CA 1
ATOM 4745 C C . LEU B 1 260 ? 14.18 16.984 -11.438 1 85.19 260 LEU B C 1
ATOM 4747 O O . LEU B 1 260 ? 14.156 18.203 -11.219 1 85.19 260 LEU B O 1
ATOM 4751 N N . TYR B 1 261 ? 15 16.188 -10.961 1 79 261 TYR B N 1
ATOM 4752 C CA . TYR B 1 261 ? 16.094 16.688 -10.133 1 79 261 TYR B CA 1
ATOM 4753 C C . TYR B 1 261 ? 16.984 17.641 -10.93 1 79 261 TYR B C 1
ATOM 4755 O O . TYR B 1 261 ? 17.375 18.703 -10.422 1 79 261 TYR B O 1
ATOM 4763 N N . ALA B 1 262 ? 17.281 17.344 -12.102 1 77.25 262 ALA B N 1
ATOM 4764 C CA . ALA B 1 262 ? 18.109 18.172 -12.969 1 77.25 262 ALA B CA 1
ATOM 4765 C C . ALA B 1 262 ? 17.438 19.5 -13.273 1 77.25 262 ALA B C 1
ATOM 4767 O O . ALA B 1 262 ? 18.109 20.516 -13.445 1 77.25 262 ALA B O 1
ATOM 4768 N N . GLN B 1 263 ? 16.109 19.578 -13.273 1 81.19 263 GLN B N 1
ATOM 4769 C CA . GLN B 1 263 ? 15.359 20.797 -13.547 1 81.19 263 GLN B CA 1
ATOM 4770 C C . GLN B 1 263 ? 15.141 21.609 -12.273 1 81.19 263 GLN B C 1
ATOM 4772 O O . GLN B 1 263 ? 14.672 22.75 -12.336 1 81.19 263 GLN B O 1
ATOM 4777 N N . GLY B 1 264 ? 15.484 21.047 -11.203 1 75.81 264 GLY B N 1
ATOM 4778 C CA . GLY B 1 264 ? 15.227 21.703 -9.938 1 75.81 264 GLY B CA 1
ATOM 4779 C C . GLY B 1 264 ? 13.766 21.734 -9.555 1 75.81 264 GLY B C 1
ATOM 4780 O O . GLY B 1 264 ? 13.312 22.625 -8.836 1 75.81 264 GLY B O 1
ATOM 4781 N N . ASN B 1 265 ? 13.047 20.859 -10.148 1 82.19 265 ASN B N 1
ATOM 4782 C CA . ASN B 1 265 ? 11.617 20.766 -9.859 1 82.19 265 ASN B CA 1
ATOM 4783 C C . ASN B 1 265 ? 11.367 20.031 -8.547 1 82.19 265 ASN B C 1
ATOM 4785 O O . ASN B 1 265 ? 11.844 18.906 -8.359 1 82.19 265 ASN B O 1
ATOM 4789 N N . THR B 1 266 ? 10.633 20.641 -7.695 1 82.81 266 THR B N 1
ATOM 4790 C CA . THR B 1 266 ? 10.406 20.094 -6.359 1 82.81 266 THR B CA 1
ATOM 4791 C C . THR B 1 266 ? 9.531 18.844 -6.422 1 82.81 266 THR B C 1
ATOM 4793 O O . THR B 1 266 ? 9.445 18.094 -5.453 1 82.81 266 THR B O 1
ATOM 4796 N N . THR B 1 267 ? 8.961 18.578 -7.574 1 84.62 267 THR B N 1
ATOM 4797 C CA . THR B 1 267 ? 8.133 17.391 -7.738 1 84.62 267 THR B CA 1
ATOM 4798 C C . THR B 1 267 ? 8.969 16.125 -7.613 1 84.62 267 THR B C 1
ATOM 4800 O O . THR B 1 267 ? 8.438 15.031 -7.383 1 84.62 267 THR B O 1
ATOM 4803 N N . MET B 1 268 ? 10.273 16.281 -7.555 1 84.19 268 MET B N 1
ATOM 4804 C CA . MET B 1 268 ? 11.164 15.133 -7.41 1 84.19 268 MET B CA 1
ATOM 4805 C C . MET B 1 268 ? 10.977 14.469 -6.051 1 84.19 268 MET B C 1
ATOM 4807 O O . MET B 1 268 ? 11.211 13.266 -5.906 1 84.19 268 MET B O 1
ATOM 4811 N N . THR B 1 269 ? 10.484 15.219 -5.09 1 85 269 THR B N 1
ATOM 4812 C CA . THR B 1 269 ? 10.336 14.719 -3.73 1 85 269 THR B CA 1
ATOM 4813 C C . THR B 1 269 ? 9.266 13.633 -3.668 1 85 269 THR B C 1
ATOM 4815 O O . THR B 1 269 ? 9.25 12.82 -2.746 1 85 269 THR B O 1
ATOM 4818 N N . LEU B 1 270 ? 8.445 13.57 -4.676 1 89.12 270 LEU B N 1
ATOM 4819 C CA . LEU B 1 270 ? 7.414 12.539 -4.789 1 89.12 270 LEU B CA 1
ATOM 4820 C C . LEU B 1 270 ? 8.031 11.156 -4.914 1 89.12 270 LEU B C 1
ATOM 4822 O O . LEU B 1 270 ? 7.445 10.164 -4.473 1 89.12 270 LEU B O 1
ATOM 4826 N N . PHE B 1 271 ? 9.219 11.117 -5.359 1 89.56 271 PHE B N 1
ATOM 4827 C CA . PHE B 1 271 ? 9.789 9.836 -5.758 1 89.56 271 PHE B CA 1
ATOM 4828 C C . PHE B 1 271 ? 10.773 9.328 -4.711 1 89.56 271 PHE B C 1
ATOM 4830 O O . PHE B 1 271 ? 11.188 8.172 -4.746 1 89.56 271 PHE B O 1
ATOM 4837 N N . PHE B 1 272 ? 11.062 10.117 -3.686 1 87 272 PHE B N 1
ATOM 4838 C CA . PHE B 1 272 ? 12.047 9.719 -2.686 1 87 272 PHE B CA 1
ATOM 4839 C C . PHE B 1 272 ? 11.531 8.547 -1.861 1 87 272 PHE B C 1
ATOM 4841 O O . PHE B 1 272 ? 12.227 7.539 -1.704 1 87 272 PHE B O 1
ATOM 4848 N N . PRO B 1 273 ? 10.297 8.625 -1.399 1 91.81 273 PRO B N 1
ATOM 4849 C CA . PRO B 1 273 ? 9.812 7.473 -0.64 1 91.81 273 PRO B CA 1
ATOM 4850 C C . PRO B 1 273 ? 9.453 6.289 -1.532 1 91.81 273 PRO B C 1
ATOM 4852 O O . PRO B 1 273 ? 9.391 5.152 -1.06 1 91.81 273 PRO B O 1
ATOM 4855 N N . LEU B 1 274 ? 9.242 6.516 -2.775 1 93.19 274 LEU B N 1
ATOM 4856 C CA . LEU B 1 274 ? 8.781 5.492 -3.707 1 93.19 274 LEU B CA 1
ATOM 4857 C C . LEU B 1 274 ? 9.961 4.664 -4.223 1 93.19 274 LEU B C 1
ATOM 4859 O O . LEU B 1 274 ? 9.852 3.443 -4.359 1 93.19 274 LEU B O 1
ATOM 4863 N N . LEU B 1 275 ? 11.086 5.262 -4.457 1 91.75 275 LEU B N 1
ATOM 4864 C CA . LEU B 1 275 ? 12.211 4.645 -5.156 1 91.75 275 LEU B CA 1
ATOM 4865 C C . LEU B 1 275 ? 12.711 3.422 -4.398 1 91.75 275 LEU B C 1
ATOM 4867 O O . LEU B 1 275 ? 12.836 2.338 -4.973 1 91.75 275 LEU B O 1
ATOM 4871 N N . PRO B 1 276 ? 12.984 3.545 -3.102 1 92.38 276 PRO B N 1
ATOM 4872 C CA . PRO B 1 276 ? 13.492 2.363 -2.396 1 92.38 276 PRO B CA 1
ATOM 4873 C C . PRO B 1 276 ? 12.508 1.197 -2.42 1 92.38 276 PRO B C 1
ATOM 4875 O O . PRO B 1 276 ? 12.922 0.035 -2.439 1 92.38 276 PRO B O 1
ATOM 4878 N N . GLN B 1 277 ? 11.25 1.479 -2.43 1 94.81 277 GLN B N 1
ATOM 4879 C CA . GLN B 1 277 ? 10.25 0.416 -2.467 1 94.81 277 GLN B CA 1
ATOM 4880 C C . GLN B 1 277 ? 10.281 -0.325 -3.801 1 94.81 277 GLN B C 1
ATOM 4882 O O . GLN B 1 277 ? 10.266 -1.557 -3.834 1 94.81 277 GLN B O 1
ATOM 4887 N N . VAL B 1 278 ? 10.344 0.39 -4.848 1 92.69 278 VAL B N 1
ATOM 4888 C CA . VAL B 1 278 ? 10.336 -0.202 -6.184 1 92.69 278 VAL B CA 1
ATOM 4889 C C . VAL B 1 278 ? 11.625 -0.986 -6.406 1 92.69 278 VAL B C 1
ATOM 4891 O O . VAL B 1 278 ? 11.617 -2.055 -7.023 1 92.69 278 VAL B O 1
ATOM 4894 N N . GLN B 1 279 ? 12.672 -0.443 -5.879 1 92.5 279 GLN B N 1
ATOM 4895 C CA . GLN B 1 279 ? 13.953 -1.133 -6.004 1 92.5 279 GLN B CA 1
ATOM 4896 C C . GLN B 1 279 ? 13.922 -2.475 -5.277 1 92.5 279 GLN B C 1
ATOM 4898 O O . GLN B 1 279 ? 14.438 -3.473 -5.789 1 92.5 279 GLN B O 1
ATOM 4903 N N . ALA B 1 280 ? 13.32 -2.471 -4.168 1 93.75 280 ALA B N 1
ATOM 4904 C CA . ALA B 1 280 ? 13.281 -3.682 -3.354 1 93.75 280 ALA B CA 1
ATOM 4905 C C . ALA B 1 280 ? 12.367 -4.734 -3.98 1 93.75 280 ALA B C 1
ATOM 4907 O O . ALA B 1 280 ? 12.508 -5.93 -3.703 1 93.75 280 ALA B O 1
ATOM 4908 N N . LEU B 1 281 ? 11.5 -4.316 -4.824 1 92.5 281 LEU B N 1
ATOM 4909 C CA . LEU B 1 281 ? 10.531 -5.215 -5.449 1 92.5 281 LEU B CA 1
ATOM 4910 C C . LEU B 1 281 ? 11.188 -6.012 -6.574 1 92.5 281 LEU B C 1
ATOM 4912 O O . LEU B 1 281 ? 10.867 -7.188 -6.773 1 92.5 281 LEU B O 1
ATOM 4916 N N . ALA B 1 282 ? 12.148 -5.512 -7.207 1 87.38 282 ALA B N 1
ATOM 4917 C CA . ALA B 1 282 ? 12.688 -6.059 -8.453 1 87.38 282 ALA B CA 1
ATOM 4918 C C . ALA B 1 282 ? 13.305 -7.434 -8.219 1 87.38 282 ALA B C 1
ATOM 4920 O O . ALA B 1 282 ? 12.953 -8.398 -8.898 1 87.38 282 ALA B O 1
ATOM 4921 N N . PRO B 1 283 ? 14.141 -7.562 -7.27 1 88.12 283 PRO B N 1
ATOM 4922 C CA . PRO B 1 283 ? 14.727 -8.891 -7.066 1 88.12 283 PRO B CA 1
ATOM 4923 C C . PRO B 1 283 ? 13.688 -9.938 -6.66 1 88.12 283 PRO B C 1
ATOM 4925 O O . PRO B 1 283 ? 13.812 -11.109 -7.023 1 88.12 283 PRO B O 1
ATOM 4928 N N . GLN B 1 284 ? 12.75 -9.539 -5.965 1 90.69 284 GLN B N 1
ATOM 4929 C CA . GLN B 1 284 ? 11.727 -10.477 -5.512 1 90.69 284 GLN B CA 1
ATOM 4930 C C . GLN B 1 284 ? 10.875 -10.969 -6.68 1 90.69 284 GLN B C 1
ATOM 4932 O O . GLN B 1 284 ? 10.5 -12.141 -6.734 1 90.69 284 GLN B O 1
ATOM 4937 N N . LEU B 1 285 ? 10.57 -10.07 -7.508 1 84.94 285 LEU B N 1
ATOM 4938 C CA . LEU B 1 285 ? 9.812 -10.461 -8.695 1 84.94 285 LEU B CA 1
ATOM 4939 C C . LEU B 1 285 ? 10.602 -11.453 -9.539 1 84.94 285 LEU B C 1
ATOM 4941 O O . LEU B 1 285 ? 10.031 -12.398 -10.086 1 84.94 285 LEU B O 1
ATOM 4945 N N . ILE B 1 286 ? 11.852 -11.266 -9.562 1 81.94 286 ILE B N 1
ATOM 4946 C CA . ILE B 1 286 ? 12.711 -12.18 -10.297 1 81.94 286 ILE B CA 1
ATOM 4947 C C . ILE B 1 286 ? 12.719 -13.547 -9.617 1 81.94 286 ILE B C 1
ATOM 4949 O O . ILE B 1 286 ? 12.586 -14.578 -10.273 1 81.94 286 ILE B O 1
ATOM 4953 N N . PHE B 1 287 ? 12.797 -13.57 -8.336 1 84.5 287 PHE B N 1
ATOM 4954 C CA . PHE B 1 287 ? 12.781 -14.82 -7.582 1 84.5 287 PHE B CA 1
ATOM 4955 C C . PHE B 1 287 ? 11.484 -15.578 -7.816 1 84.5 287 PHE B C 1
ATOM 4957 O O . PHE B 1 287 ? 11.492 -16.797 -8.016 1 84.5 287 PHE B O 1
ATOM 4964 N N . ILE B 1 288 ? 10.383 -14.914 -7.828 1 83.06 288 ILE B N 1
ATOM 4965 C CA . ILE B 1 288 ? 9.078 -15.539 -7.992 1 83.06 288 ILE B CA 1
ATOM 4966 C C . ILE B 1 288 ? 8.977 -16.172 -9.375 1 83.06 288 ILE B C 1
ATOM 4968 O O . ILE B 1 288 ? 8.5 -17.297 -9.516 1 83.06 288 ILE B O 1
ATOM 4972 N N . ARG B 1 289 ? 9.453 -15.555 -10.258 1 75.38 289 ARG B N 1
ATOM 4973 C CA . ARG B 1 289 ? 9.367 -16.062 -11.625 1 75.38 289 ARG B CA 1
ATOM 4974 C C . ARG B 1 289 ? 10.266 -17.281 -11.812 1 75.38 289 ARG B C 1
ATOM 4976 O O . ARG B 1 289 ? 9.898 -18.219 -12.523 1 75.38 289 ARG B O 1
ATOM 4983 N N . VAL B 1 290 ? 11.406 -17.219 -11.281 1 72.81 290 VAL B N 1
ATOM 4984 C CA . VAL B 1 290 ? 12.328 -18.359 -11.375 1 72.81 290 VAL B CA 1
ATOM 4985 C C . VAL B 1 290 ? 11.734 -19.562 -10.664 1 72.81 290 VAL B C 1
ATOM 4987 O O . VAL B 1 290 ? 11.805 -20.688 -11.172 1 72.81 290 VAL B O 1
ATOM 4990 N N . LEU B 1 291 ? 11.062 -19.328 -9.602 1 74.69 291 LEU B N 1
ATOM 4991 C CA . LEU B 1 291 ? 10.5 -20.422 -8.812 1 74.69 291 LEU B CA 1
ATOM 4992 C C . LEU B 1 291 ? 9.258 -21 -9.484 1 74.69 291 LEU B C 1
ATOM 4994 O O . LEU B 1 291 ? 8.977 -22.188 -9.367 1 74.69 291 LEU B O 1
ATOM 4998 N N . ARG B 1 292 ? 8.375 -20.156 -10.078 1 68.25 292 ARG B N 1
ATOM 4999 C CA . ARG B 1 292 ? 7.16 -20.594 -10.75 1 68.25 292 ARG B CA 1
ATOM 5000 C C . ARG B 1 292 ? 7.492 -21.328 -12.047 1 68.25 292 ARG B C 1
ATOM 5002 O O . ARG B 1 292 ? 6.676 -22.094 -12.57 1 68.25 292 ARG B O 1
ATOM 5009 N N . GLY B 1 293 ? 8.406 -20.953 -12.766 1 57.97 293 GLY B N 1
ATOM 5010 C CA . GLY B 1 293 ? 8.797 -21.594 -14.016 1 57.97 293 GLY B CA 1
ATOM 5011 C C . GLY B 1 293 ? 9.844 -22.672 -13.836 1 57.97 293 GLY B C 1
ATOM 5012 O O . GLY B 1 293 ? 9.867 -23.656 -14.578 1 57.97 293 GLY B O 1
ATOM 5013 N N . ARG B 1 294 ? 10.82 -23.25 -13.797 1 49.22 294 ARG B N 1
ATOM 5014 C CA . ARG B 1 294 ? 11.961 -24.047 -14.234 1 49.22 294 ARG B CA 1
ATOM 5015 C C . ARG B 1 294 ? 13.258 -23.531 -13.609 1 49.22 294 ARG B C 1
ATOM 5017 O O . ARG B 1 294 ? 13.594 -22.359 -13.734 1 49.22 294 ARG B O 1
ATOM 5024 N N . ALA B 1 295 ? 13.617 -23.828 -12.453 1 43.78 295 ALA B N 1
ATOM 5025 C CA . ALA B 1 295 ? 14.898 -23.734 -11.758 1 43.78 295 ALA B CA 1
ATOM 5026 C C . ALA B 1 295 ? 16.047 -23.641 -12.758 1 43.78 295 ALA B C 1
ATOM 5028 O O . ALA B 1 295 ? 16.25 -24.547 -13.57 1 43.78 295 ALA B O 1
ATOM 5029 N N . TRP B 1 296 ? 16.344 -22.547 -13.242 1 38.78 296 TRP B N 1
ATOM 5030 C CA . TRP B 1 296 ? 17.547 -22.531 -14.086 1 38.78 296 TRP B CA 1
ATOM 5031 C C . TRP B 1 296 ? 18.797 -22.75 -13.258 1 38.78 296 TRP B C 1
ATOM 5033 O O . TRP B 1 296 ? 19.031 -22.047 -12.273 1 38.78 296 TRP B O 1
ATOM 5043 N N . SER B 1 297 ? 19.156 -23.891 -13.062 1 39.88 297 SER B N 1
ATOM 5044 C CA . SER B 1 297 ? 20.438 -24.141 -12.445 1 39.88 297 SER B CA 1
ATOM 5045 C C . SER B 1 297 ? 21.594 -23.859 -13.414 1 39.88 297 SER B C 1
ATOM 5047 O O . SER B 1 297 ? 21.375 -23.797 -14.625 1 39.88 297 SER B O 1
ATOM 5049 N N . LYS B 1 298 ? 22.734 -23.297 -12.93 1 44.19 298 LYS B N 1
ATOM 5050 C CA . LYS B 1 298 ? 24 -23.203 -13.656 1 44.19 298 LYS B CA 1
ATOM 5051 C C . LYS B 1 298 ? 24.141 -24.328 -14.664 1 44.19 298 LYS B C 1
ATOM 5053 O O . LYS B 1 298 ? 24.672 -24.141 -15.758 1 44.19 298 LYS B O 1
ATOM 5058 N N . GLU B 1 299 ? 23.844 -25.438 -14.18 1 41.22 299 GLU B N 1
ATOM 5059 C CA . GLU B 1 299 ? 24.078 -26.609 -15.023 1 41.22 299 GLU B CA 1
ATOM 5060 C C . GLU B 1 299 ? 23.203 -26.547 -16.281 1 41.22 299 GLU B C 1
ATOM 5062 O O . GLU B 1 299 ? 23.625 -27 -17.344 1 41.22 299 GLU B O 1
ATOM 5067 N N . THR B 1 300 ? 22.125 -26 -16.109 1 39.75 300 THR B N 1
ATOM 5068 C CA . THR B 1 300 ? 21.281 -26.016 -17.281 1 39.75 300 THR B CA 1
ATOM 5069 C C . THR B 1 300 ? 21.719 -24.938 -18.281 1 39.75 300 THR B C 1
ATOM 5071 O O . THR B 1 300 ? 21.375 -25.016 -19.469 1 39.75 300 THR B O 1
ATOM 5074 N N . MET B 1 301 ? 22.312 -24 -17.766 1 39.88 301 MET B N 1
ATOM 5075 C CA . MET B 1 301 ? 22.734 -22.922 -18.656 1 39.88 301 MET B CA 1
ATOM 5076 C C . MET B 1 301 ? 24.062 -23.25 -19.328 1 39.88 301 MET B C 1
ATOM 5078 O O . MET B 1 301 ? 24.5 -22.531 -20.234 1 39.88 301 MET B O 1
ATOM 5082 N N . ASN B 1 302 ? 24.781 -24.203 -18.703 1 37.5 302 ASN B N 1
ATOM 5083 C CA . ASN B 1 302 ? 26.016 -24.594 -19.375 1 37.5 302 ASN B CA 1
ATOM 5084 C C . ASN B 1 302 ? 25.719 -25.422 -20.625 1 37.5 302 ASN B C 1
ATOM 5086 O O . ASN B 1 302 ? 25.219 -26.547 -20.516 1 37.5 302 ASN B O 1
ATOM 5090 N N . PRO B 1 303 ? 25.609 -24.938 -21.672 1 39.81 303 PRO B N 1
ATOM 5091 C CA . PRO B 1 303 ? 25.453 -25.703 -22.906 1 39.81 303 PRO B CA 1
ATOM 5092 C C . PRO B 1 303 ? 26.375 -26.938 -22.969 1 39.81 303 PRO B C 1
ATOM 5094 O O . PRO B 1 303 ? 26.078 -27.891 -23.688 1 39.81 303 PRO B O 1
ATOM 5097 N N . ASN B 1 304 ? 27.562 -26.891 -22.422 1 38.81 304 ASN B N 1
ATOM 5098 C CA . ASN B 1 304 ? 28.531 -27.969 -22.594 1 38.81 304 ASN B CA 1
ATOM 5099 C C . ASN B 1 304 ? 28.094 -29.234 -21.875 1 38.81 304 ASN B C 1
ATOM 5101 O O . ASN B 1 304 ? 28.672 -30.312 -22.078 1 38.81 304 ASN B O 1
ATOM 5105 N N . VAL B 1 305 ? 27.234 -29.188 -20.969 1 37.66 305 VAL B N 1
ATOM 5106 C CA . VAL B 1 305 ? 26.922 -30.453 -20.312 1 37.66 305 VAL B CA 1
ATOM 5107 C C . VAL B 1 305 ? 25.984 -31.266 -21.203 1 37.66 305 VAL B C 1
ATOM 5109 O O . VAL B 1 305 ? 25.859 -32.469 -21.031 1 37.66 305 VAL B O 1
ATOM 5112 N N . SER B 1 306 ? 25.125 -30.688 -21.953 1 37.16 306 SER B N 1
ATOM 5113 C CA . SER B 1 306 ? 24.359 -31.609 -22.781 1 37.16 306 SER B CA 1
ATOM 5114 C C . SER B 1 306 ? 25.266 -32.406 -23.719 1 37.16 306 SER B C 1
ATOM 5116 O O . SER B 1 306 ? 24.797 -33.25 -24.469 1 37.16 306 SER B O 1
ATOM 5118 N N . LYS B 1 307 ? 26.469 -31.922 -24.094 1 37.09 307 LYS B N 1
ATOM 5119 C CA . LYS B 1 307 ? 27.266 -32.781 -24.969 1 37.09 307 LYS B CA 1
ATOM 5120 C C . LYS B 1 307 ? 27.625 -34.094 -24.266 1 37.09 307 LYS B C 1
ATOM 5122 O O . LYS B 1 307 ? 27.859 -35.094 -24.938 1 37.09 307 LYS B O 1
ATOM 5127 N N . ARG B 1 308 ? 27.891 -34.094 -22.906 1 35.38 308 ARG B N 1
ATOM 5128 C CA . ARG B 1 308 ? 28.453 -35.375 -22.422 1 35.38 308 ARG B CA 1
ATOM 5129 C C . ARG B 1 308 ? 27.391 -36.438 -22.328 1 35.38 308 ARG B C 1
ATOM 5131 O O . ARG B 1 308 ? 27.688 -37.625 -22.531 1 35.38 308 ARG B O 1
ATOM 5138 N N . THR B 1 309 ? 26.219 -36.062 -21.922 1 33.66 309 THR B N 1
ATOM 5139 C CA . THR B 1 309 ? 25.469 -37.281 -21.641 1 33.66 309 THR B CA 1
ATOM 5140 C C . THR B 1 309 ? 24.891 -37.875 -22.922 1 33.66 309 THR B C 1
ATOM 5142 O O . THR B 1 309 ? 24.219 -38.906 -22.906 1 33.66 309 THR B O 1
ATOM 5145 N N . LEU B 1 310 ? 24.781 -37 -23.938 1 29.98 310 LEU B N 1
ATOM 5146 C CA . LEU B 1 310 ? 24.359 -37.719 -25.125 1 29.98 310 LEU B CA 1
ATOM 5147 C C . LEU B 1 310 ? 25.453 -38.656 -25.625 1 29.98 310 LEU B C 1
ATOM 5149 O O . LEU B 1 310 ? 26.047 -38.438 -26.672 1 29.98 310 LEU B O 1
ATOM 5153 N N . GLN B 1 311 ? 26.5 -38.969 -24.781 1 28.78 311 GLN B N 1
ATOM 5154 C CA . GLN B 1 311 ? 27.281 -40.062 -25.359 1 28.78 311 GLN B CA 1
ATOM 5155 C C . GLN B 1 311 ? 26.375 -41.188 -25.828 1 28.78 311 GLN B C 1
ATOM 5157 O O . GLN B 1 311 ? 25.609 -41.75 -25.047 1 28.78 311 GLN B O 1
ATOM 5162 N N . PHE B 1 312 ? 25.875 -41 -27.047 1 27.45 312 PHE B N 1
ATOM 5163 C CA . PHE B 1 312 ? 25.344 -42.094 -27.859 1 27.45 312 PHE B CA 1
ATOM 5164 C C . PHE B 1 312 ? 26.016 -43.438 -27.5 1 27.45 312 PHE B C 1
ATOM 5166 O O . PHE B 1 312 ? 27.219 -43.594 -27.672 1 27.45 312 PHE B O 1
ATOM 5173 N N . THR B 1 313 ? 25.625 -44.031 -26.375 1 28.03 313 THR B N 1
ATOM 5174 C CA . THR B 1 313 ? 26.031 -45.406 -26.281 1 28.03 313 THR B CA 1
ATOM 5175 C C . THR B 1 313 ? 25.953 -46.094 -27.641 1 28.03 313 THR B C 1
ATOM 5177 O O . THR B 1 313 ? 24.891 -46.125 -28.266 1 28.03 313 THR B O 1
ATOM 5180 N N . GLN B 1 314 ? 26.922 -45.906 -28.547 1 25.3 314 GLN B N 1
ATOM 5181 C CA . GLN B 1 314 ? 27.156 -46.719 -29.719 1 25.3 314 GLN B CA 1
ATOM 5182 C C . GLN B 1 314 ? 26.625 -48.125 -29.5 1 25.3 314 GLN B C 1
ATOM 5184 O O . GLN B 1 314 ? 27.109 -48.844 -28.625 1 25.3 314 GLN B O 1
ATOM 5189 N N . SER B 1 315 ? 25.25 -48.281 -29.625 1 26.81 315 SER B N 1
ATOM 5190 C CA . SER B 1 315 ? 24.75 -49.625 -29.75 1 26.81 315 SER B CA 1
ATOM 5191 C C . SER B 1 315 ? 25.688 -50.5 -30.578 1 26.81 315 SER B C 1
ATOM 5193 O O . SER B 1 315 ? 25.969 -50.188 -31.734 1 26.81 315 SER B O 1
ATOM 5195 N N . SER B 1 316 ? 26.797 -50.969 -30.062 1 27.17 316 SER B N 1
ATOM 5196 C CA . SER B 1 316 ? 27.562 -52.031 -30.688 1 27.17 316 SER B CA 1
ATOM 5197 C C . SER B 1 316 ? 26.625 -53.062 -31.359 1 27.17 316 SER B C 1
ATOM 5199 O O . SER B 1 316 ? 25.609 -53.438 -30.797 1 27.17 316 SER B O 1
ATOM 5201 N N . SER B 1 317 ? 26.5 -53.062 -32.688 1 27.64 317 SER B N 1
ATOM 5202 C CA . SER B 1 317 ? 25.969 -54.031 -33.625 1 27.64 317 SER B CA 1
ATOM 5203 C C . SER B 1 317 ? 26.234 -55.469 -33.156 1 27.64 317 SER B C 1
ATOM 5205 O O . SER B 1 317 ? 27.375 -55.906 -33.125 1 27.64 317 SER B O 1
ATOM 5207 N N . GLY B 1 318 ? 25.641 -55.906 -32.031 1 26.05 318 GLY B N 1
ATOM 5208 C CA . GLY B 1 318 ? 25.75 -57.312 -31.688 1 26.05 318 GLY B CA 1
ATOM 5209 C C . GLY B 1 318 ? 25.453 -58.219 -32.844 1 26.05 318 GLY B C 1
ATOM 5210 O O . GLY B 1 318 ? 24.406 -58.094 -33.5 1 26.05 318 GLY B O 1
ATOM 5211 N N . THR B 1 319 ? 26.469 -58.594 -33.656 1 27.69 319 THR B N 1
ATOM 5212 C CA . THR B 1 319 ? 26.531 -59.719 -34.594 1 27.69 319 THR B CA 1
ATOM 5213 C C . THR B 1 319 ? 25.75 -60.906 -34.062 1 27.69 319 THR B C 1
ATOM 5215 O O . THR B 1 319 ? 25.922 -61.344 -32.906 1 27.69 319 THR B O 1
ATOM 5218 N N . PHE B 1 320 ? 24.547 -61.156 -34.656 1 26.86 320 PHE B N 1
ATOM 5219 C CA . PHE B 1 320 ? 23.734 -62.375 -34.469 1 26.86 320 PHE B CA 1
ATOM 5220 C C . PHE B 1 320 ? 24.594 -63.625 -34.594 1 26.86 320 PHE B C 1
ATOM 5222 O O . PHE B 1 320 ? 24.734 -64.188 -35.656 1 26.86 320 PHE B O 1
ATOM 5229 N N . ALA B 1 321 ? 25.844 -63.656 -34 1 26.92 321 ALA B N 1
ATOM 5230 C CA . ALA B 1 321 ? 26.531 -64.938 -34.125 1 26.92 321 ALA B CA 1
ATOM 5231 C C . ALA B 1 321 ? 25.672 -66.062 -33.594 1 26.92 321 ALA B C 1
ATOM 5233 O O . ALA B 1 321 ? 24.812 -65.875 -32.75 1 26.92 321 ALA B O 1
ATOM 5234 N N . GLY B 1 322 ? 25.562 -67.25 -34.406 1 26.08 322 GLY B N 1
ATOM 5235 C CA . GLY B 1 322 ? 25 -68.562 -34.312 1 26.08 322 GLY B CA 1
ATOM 5236 C C . GLY B 1 322 ? 25.156 -69.188 -32.938 1 26.08 322 GLY B C 1
ATOM 5237 O O . GLY B 1 322 ? 25.922 -68.688 -32.094 1 26.08 322 GLY B O 1
ATOM 5238 N N . PRO B 1 323 ? 24.484 -70.375 -32.656 1 25.97 323 PRO B N 1
ATOM 5239 C CA . PRO B 1 323 ? 24.203 -71.062 -31.422 1 25.97 323 PRO B CA 1
ATOM 5240 C C . PRO B 1 323 ? 25.484 -71.438 -30.656 1 25.97 323 PRO B C 1
ATOM 5242 O O . PRO B 1 323 ? 25.422 -72.188 -29.656 1 25.97 323 PRO B O 1
ATOM 5245 N N . VAL B 1 324 ? 26.672 -70.812 -30.828 1 24.73 324 VAL B N 1
ATOM 5246 C CA . VAL B 1 324 ? 27.688 -71.688 -30.344 1 24.73 324 VAL B CA 1
ATOM 5247 C C . VAL B 1 324 ? 27.438 -72 -28.859 1 24.73 324 VAL B C 1
ATOM 5249 O O . VAL B 1 324 ? 27 -71.188 -28.109 1 24.73 324 VAL B O 1
ATOM 5252 N N . THR B 1 325 ? 27.406 -73.375 -28.531 1 23.47 325 THR B N 1
ATOM 5253 C CA . THR B 1 325 ? 27.219 -74.188 -27.344 1 23.47 325 THR B CA 1
ATOM 5254 C C . THR B 1 325 ? 27.938 -73.625 -26.141 1 23.47 325 THR B C 1
ATOM 5256 O O . THR B 1 325 ? 28.797 -72.75 -26.297 1 23.47 325 THR B O 1
ATOM 5259 N N . ARG B 1 326 ? 28.531 -74.5 -25.219 1 22.59 326 ARG B N 1
ATOM 5260 C CA . ARG B 1 326 ? 28.625 -74.75 -23.781 1 22.59 326 ARG B CA 1
ATOM 5261 C C . ARG B 1 326 ? 29.688 -73.812 -23.156 1 22.59 326 ARG B C 1
ATOM 5263 O O . ARG B 1 326 ? 29.562 -73.438 -21.984 1 22.59 326 ARG B O 1
ATOM 5270 N N . ALA B 1 327 ? 30.922 -73.562 -23.688 1 22.62 327 ALA B N 1
ATOM 5271 C CA . ALA B 1 327 ? 31.969 -74 -22.766 1 22.62 327 ALA B CA 1
ATOM 5272 C C . ALA B 1 327 ? 32.062 -73.062 -21.562 1 22.62 327 ALA B C 1
ATOM 5274 O O . ALA B 1 327 ? 31.922 -71.875 -21.688 1 22.62 327 ALA B O 1
ATOM 5275 N N . ARG B 1 328 ? 32 -73.688 -20.219 1 20.39 328 ARG B N 1
ATOM 5276 C CA . ARG B 1 328 ? 32.062 -73.25 -18.812 1 20.39 328 ARG B CA 1
ATOM 5277 C C . ARG B 1 328 ? 33.25 -72.375 -18.531 1 20.39 328 ARG B C 1
ATOM 5279 O O . ARG B 1 328 ? 34.312 -72.812 -18.109 1 20.39 328 ARG B O 1
ATOM 5286 N N . LYS B 1 329 ? 33.594 -71.438 -19.359 1 19.34 329 LYS B N 1
ATOM 5287 C CA . LYS B 1 329 ? 34.906 -70.938 -18.953 1 19.34 329 LYS B CA 1
ATOM 5288 C C . LYS B 1 329 ? 34.844 -70.375 -17.547 1 19.34 329 LYS B C 1
ATOM 5290 O O . LYS B 1 329 ? 33.906 -69.625 -17.203 1 19.34 329 LYS B O 1
ATOM 5295 N N . THR B 1 330 ? 35.844 -70.625 -16.672 1 19.34 330 THR B N 1
ATOM 5296 C CA . THR B 1 330 ? 36.375 -70.562 -15.305 1 19.34 330 THR B CA 1
ATOM 5297 C C . THR B 1 330 ? 36.406 -69.188 -14.742 1 19.34 330 THR B C 1
ATOM 5299 O O . THR B 1 330 ? 36.375 -68.188 -15.492 1 19.34 330 THR B O 1
ATOM 5302 N N . GLU B 1 331 ? 37.25 -68.812 -13.594 1 18.42 331 GLU B N 1
ATOM 5303 C CA . GLU B 1 331 ? 37.25 -68.375 -12.195 1 18.42 331 GLU B CA 1
ATOM 5304 C C . GLU B 1 331 ? 37.625 -66.938 -12.078 1 18.42 331 GLU B C 1
ATOM 5306 O O . GLU B 1 331 ? 37.156 -66.25 -11.164 1 18.42 331 GLU B O 1
ATOM 5311 N N . THR B 1 332 ? 38.406 -66.125 -12.93 1 18 332 THR B N 1
ATOM 5312 C CA . THR B 1 332 ? 39.5 -65.5 -12.227 1 18 332 THR B CA 1
ATOM 5313 C C . THR B 1 332 ? 39.062 -64.312 -11.461 1 18 332 THR B C 1
ATOM 5315 O O . THR B 1 332 ? 38.344 -63.438 -12.016 1 18 332 THR B O 1
ATOM 5318 N N . SER B 1 333 ? 39.188 -64.188 -9.977 1 18.52 333 SER B N 1
ATOM 5319 C CA . SER B 1 333 ? 39 -63.375 -8.781 1 18.52 333 SER B CA 1
ATOM 5320 C C . SER B 1 333 ? 39.75 -62.031 -8.875 1 18.52 333 SER B C 1
ATOM 5322 O O . SER B 1 333 ? 39.875 -61.312 -7.895 1 18.52 333 SER B O 1
ATOM 5324 N N . SER B 1 334 ? 40.031 -61.438 -9.867 1 17.11 334 SER B N 1
ATOM 5325 C CA . SER B 1 334 ? 41.094 -60.438 -9.664 1 17.11 334 SER B CA 1
ATOM 5326 C C . SER B 1 334 ? 40.656 -59.375 -8.672 1 17.11 334 SER B C 1
ATOM 5328 O O . SER B 1 334 ? 39.656 -58.688 -8.867 1 17.11 334 SER B O 1
ATOM 5330 N N . PHE B 1 335 ? 41.125 -59.375 -7.211 1 16.81 335 PHE B N 1
ATOM 5331 C CA . PHE B 1 335 ? 41.125 -58.688 -5.922 1 16.81 335 PHE B CA 1
ATOM 5332 C C . PHE B 1 335 ? 41.375 -57.188 -6.098 1 16.81 335 PHE B C 1
ATOM 5334 O O . PHE B 1 335 ? 40.625 -56.375 -5.574 1 16.81 335 PHE B O 1
ATOM 5341 N N . ASP B 1 336 ? 42.688 -56.594 -6.234 1 16.58 336 ASP B N 1
ATOM 5342 C CA . ASP B 1 336 ? 43.531 -56.094 -5.16 1 16.58 336 ASP B CA 1
ATOM 5343 C C . ASP B 1 336 ? 43.312 -54.562 -4.984 1 16.58 336 ASP B C 1
ATOM 5345 O O . ASP B 1 336 ? 43.469 -54.062 -3.879 1 16.58 336 ASP B O 1
ATOM 5349 N N . SER B 1 337 ? 43.375 -53.719 -5.988 1 17.09 337 SER B N 1
ATOM 5350 C CA . SER B 1 337 ? 44.406 -52.688 -5.816 1 17.09 337 SER B CA 1
ATOM 5351 C C . SER B 1 337 ? 44.031 -51.75 -4.672 1 17.09 337 SER B C 1
ATOM 5353 O O . SER B 1 337 ? 42.875 -51.656 -4.27 1 17.09 337 SER B O 1
ATOM 5355 N N . HIS B 1 338 ? 45 -50.656 -4.285 1 17.47 338 HIS B N 1
ATOM 5356 C CA . HIS B 1 338 ? 45.812 -49.844 -3.365 1 17.47 338 HIS B CA 1
ATOM 5357 C C . HIS B 1 338 ? 45 -48.75 -2.74 1 17.47 338 HIS B C 1
ATOM 5359 O O . HIS B 1 338 ? 44 -48.281 -3.33 1 17.47 338 HIS B O 1
ATOM 5365 N N . GLU B 1 339 ? 45.281 -48.281 -1.384 1 16.97 339 GLU B N 1
ATOM 5366 C CA . GLU B 1 339 ? 45.125 -47.625 -0.095 1 16.97 339 GLU B CA 1
ATOM 5367 C C . GLU B 1 339 ? 45.219 -46.094 -0.245 1 16.97 339 GLU B C 1
ATOM 5369 O O . GLU B 1 339 ? 46.312 -45.562 -0.465 1 16.97 339 GLU B O 1
ATOM 5374 N N . LEU B 1 340 ? 44.688 -45.375 -1.117 1 16.89 340 LEU B N 1
ATOM 5375 C CA . LEU B 1 340 ? 45.188 -44 -1.142 1 16.89 340 LEU B CA 1
ATOM 5376 C C . LEU B 1 340 ? 45.344 -43.469 0.272 1 16.89 340 LEU B C 1
ATOM 5378 O O . LEU B 1 340 ? 44.406 -43.531 1.073 1 16.89 340 LEU B O 1
ATOM 5382 N N . SER B 1 341 ? 46.531 -42.938 0.727 1 16.27 341 SER B N 1
ATOM 5383 C CA . SER B 1 341 ? 47.5 -42.438 1.722 1 16.27 341 SER B CA 1
ATOM 5384 C C . SER B 1 341 ? 46.812 -41.438 2.668 1 16.27 341 SER B C 1
ATOM 5386 O O . SER B 1 341 ? 45.812 -40.844 2.328 1 16.27 341 SER B O 1
ATOM 5388 N N . THR B 1 342 ? 47.469 -41.062 3.84 1 18.3 342 THR B N 1
ATOM 5389 C CA . THR B 1 342 ? 47.594 -40.875 5.281 1 18.3 342 THR B CA 1
ATOM 5390 C C . THR B 1 342 ? 47.062 -39.5 5.676 1 18.3 342 THR B C 1
ATOM 5392 O O . THR B 1 342 ? 46.844 -38.625 4.812 1 18.3 342 THR B O 1
ATOM 5395 N N . ILE B 1 343 ? 47.688 -38.781 7.035 1 17.5 343 ILE B N 1
ATOM 5396 C CA . ILE B 1 343 ? 47.688 -38.406 8.445 1 17.5 343 ILE B CA 1
ATOM 5397 C C . ILE B 1 343 ? 47.812 -36.875 8.562 1 17.5 343 ILE B C 1
ATOM 5399 O O . ILE B 1 343 ? 47 -36.25 9.203 1 17.5 343 ILE B O 1
ATOM 5403 N N . ARG B 1 344 ? 49.156 -36.25 8.797 1 15.56 344 ARG B N 1
ATOM 5404 C CA . ARG B 1 344 ? 49.969 -35.625 9.859 1 15.56 344 ARG B CA 1
ATOM 5405 C C . ARG B 1 344 ? 50 -34.125 9.695 1 15.56 344 ARG B C 1
ATOM 5407 O O . ARG B 1 344 ? 50.656 -33.594 8.781 1 15.56 344 ARG B O 1
ATOM 5414 N N . MET B 1 345 ? 49.125 -33.125 9.336 1 17.97 345 MET B N 1
ATOM 5415 C CA . MET B 1 345 ? 49.812 -31.844 9.328 1 17.97 345 MET B CA 1
ATOM 5416 C C . MET B 1 345 ? 50.562 -31.609 10.648 1 17.97 345 MET B C 1
ATOM 5418 O O . MET B 1 345 ? 49.969 -31.797 11.719 1 17.97 345 MET B O 1
ATOM 5422 N N . GLY B 1 346 ? 51.969 -31.578 10.852 1 16.38 346 GLY B N 1
ATOM 5423 C CA . GLY B 1 346 ? 53.219 -31.406 11.555 1 16.38 346 GLY B CA 1
ATOM 5424 C C . GLY B 1 346 ? 53.188 -30.281 12.586 1 16.38 346 GLY B C 1
ATOM 5425 O O . GLY B 1 346 ? 52.281 -29.453 12.562 1 16.38 346 GLY B O 1
ATOM 5426 N N . ASP B 1 347 ? 54.375 -30.062 13.523 1 17.47 347 ASP B N 1
ATOM 5427 C CA . ASP B 1 347 ? 55.125 -29.688 14.719 1 17.47 347 ASP B CA 1
ATOM 5428 C C . ASP B 1 347 ? 55.344 -28.172 14.781 1 17.47 347 ASP B C 1
ATOM 5430 O O . ASP B 1 347 ? 55.812 -27.656 15.797 1 17.47 347 ASP B O 1
ATOM 5434 N N . SER B 1 348 ? 55.594 -27.344 13.727 1 17.12 348 SER B N 1
ATOM 5435 C CA . SER B 1 348 ? 56.812 -26.531 13.93 1 17.12 348 SER B CA 1
ATOM 5436 C C . SER B 1 348 ? 56.688 -25.703 15.211 1 17.12 348 SER B C 1
ATOM 5438 O O . SER B 1 348 ? 55.594 -25.25 15.57 1 17.12 348 SER B O 1
ATOM 5440 N N . SER B 1 349 ? 57.875 -25.656 16.109 1 17.2 349 SER B N 1
ATOM 5441 C CA . SER B 1 349 ? 58.75 -25.094 17.125 1 17.2 349 SER B CA 1
ATOM 5442 C C . SER B 1 349 ? 58.781 -23.562 17.016 1 17.2 349 SER B C 1
ATOM 5444 O O . SER B 1 349 ? 59.531 -22.922 17.766 1 17.2 349 SER B O 1
ATOM 5446 N N . PHE B 1 350 ? 58.625 -22.922 15.852 1 16.23 350 PHE B N 1
ATOM 5447 C CA . PHE B 1 350 ? 59.5 -21.781 15.945 1 16.23 350 PHE B CA 1
ATOM 5448 C C . PHE B 1 350 ? 59.406 -21.109 17.297 1 16.23 350 PHE B C 1
ATOM 5450 O O . PHE B 1 350 ? 58.375 -21.25 17.984 1 16.23 350 PHE B O 1
ATOM 5457 N N . ILE B 1 351 ? 59.531 -19.734 17.375 1 16.39 351 ILE B N 1
ATOM 5458 C CA . ILE B 1 351 ? 60.719 -18.969 17.781 1 16.39 351 ILE B CA 1
ATOM 5459 C C . ILE B 1 351 ? 60.781 -18.891 19.297 1 16.39 351 ILE B C 1
ATOM 5461 O O . ILE B 1 351 ? 59.75 -18.75 19.969 1 16.39 351 ILE B O 1
ATOM 5465 N N . GLU B 1 352 ? 62.062 -19.203 19.906 1 16.19 352 GLU B N 1
ATOM 5466 C CA . GLU B 1 352 ? 63 -19.312 21.016 1 16.19 352 GLU B CA 1
ATOM 5467 C C . GLU B 1 352 ? 62.562 -18.391 22.156 1 16.19 352 GLU B C 1
ATOM 5469 O O . GLU B 1 352 ? 62.469 -18.812 23.312 1 16.19 352 GLU B O 1
ATOM 5474 N N . LYS B 1 353 ? 63.562 -17.5 22.078 1 15.62 353 LYS B N 1
ATOM 5475 C CA . LYS B 1 353 ? 64.188 -16.422 22.844 1 15.62 353 LYS B CA 1
ATOM 5476 C C . LYS B 1 353 ? 63.25 -15.25 23.031 1 15.62 353 LYS B C 1
ATOM 5478 O O . LYS B 1 353 ? 62.562 -14.852 22.094 1 15.62 353 LYS B O 1
#

Solvent-accessible surface area (backbone atoms only — not comparable to full-atom values): 38882 Å² total; per-residue (Å²): 123,83,70,70,81,55,87,24,42,57,88,62,58,68,69,60,50,49,46,52,50,34,45,55,50,8,47,41,50,16,26,18,44,43,16,30,41,51,48,51,50,51,52,35,51,50,56,42,67,68,36,93,70,66,55,59,69,60,52,50,52,53,49,51,44,49,51,34,44,49,43,25,50,52,22,49,52,49,50,49,43,36,26,52,57,50,29,30,53,21,64,40,64,73,70,69,57,97,76,65,75,83,68,68,75,85,75,39,56,52,21,35,66,34,36,55,42,46,50,40,37,37,63,55,47,46,49,16,52,49,31,36,51,50,46,51,51,51,51,50,49,50,51,52,50,51,40,28,59,74,52,71,65,42,64,78,76,46,47,63,56,50,50,49,50,51,51,30,50,51,31,49,50,51,27,50,57,49,25,50,33,85,72,23,23,76,74,32,72,67,22,45,64,28,43,53,58,25,55,51,42,51,49,48,45,53,51,50,51,50,48,54,44,40,50,51,38,52,52,51,23,54,53,40,30,72,72,73,32,68,78,72,24,50,59,38,52,53,51,41,48,46,52,50,62,35,43,43,61,42,50,51,54,47,49,54,36,51,55,27,51,75,70,67,40,69,68,31,50,34,42,62,50,31,48,44,34,47,48,57,39,23,63,48,52,47,52,41,50,44,68,75,46,78,75,77,44,73,67,69,70,39,70,70,57,65,60,61,71,63,58,72,74,75,77,73,82,76,74,85,70,72,79,84,77,81,82,86,81,75,82,91,77,89,74,73,90,77,71,97,70,94,72,77,89,82,79,90,89,78,84,75,129,122,83,68,72,82,54,88,24,41,58,89,63,57,67,70,61,48,49,47,52,50,36,44,54,49,8,48,41,52,15,27,17,43,42,15,30,39,50,48,49,49,51,52,35,51,50,54,42,66,68,36,94,69,66,55,59,70,60,51,51,51,54,48,52,43,49,52,34,44,49,44,24,50,52,23,48,52,50,50,48,44,37,25,52,57,50,30,31,54,21,63,40,64,74,71,72,56,97,78,65,76,82,68,68,75,85,76,38,56,52,21,35,65,34,38,57,42,45,51,40,39,38,64,54,47,45,51,16,52,49,31,36,51,50,47,51,50,52,51,52,50,49,52,51,49,52,39,30,58,74,52,73,65,42,63,79,76,44,47,63,56,50,50,49,50,51,52,29,50,51,31,48,51,51,27,51,55,48,25,49,33,85,73,23,21,75,74,31,71,66,23,45,63,28,43,53,56,25,56,52,43,50,47,48,45,53,52,49,50,51,49,54,43,41,50,51,37,52,52,49,24,52,52,41,30,72,71,72,32,69,77,74,24,49,59,39,51,52,50,42,50,45,53,50,63,34,44,43,61,40,51,52,53,46,50,52,36,50,56,28,50,74,70,67,40,70,70,31,51,34,42,61,51,32,48,45,36,47,48,55,40,23,63,48,53,46,51,40,50,41,71,75,63,60,75,77,45,73,68,71,68,39,69,71,56,65,60,60,71,63,57,70,73,71,75,72,80,74,74,85,71,74,81,77,78,79,81,81,78,84,81,86,71,90,79,80,88,88,78,86,84,96,91,76,91,87,76,91,73,78,89,92,127

Foldseek 3Di:
DPPPPDPPPDPDDPQLVVLLVLLVLLLVLLVVLLVVLVVLLVLLVVLLVPDPDRDVVVNVLLVLLNVLLVLLSVLSVVLNCCLVPVCQFPQADPPPPPDDDPPPSVPGDTGSSSCQFQVCLPPSNLSNLVSLLVLLLSLLVVLLVVLCLLVVNDPVLSVVLVVLSVLLSVLSVQLSVQSNDGRGGCPPPRNLVSVLVNLVSSLCSLVVSLVSNLVSLVVLLVVCCVPPNDVLSVVSVVLNVLLCVLSVVLNVLSVVLSVCSVVVHSSSSSSSSVNSSSSSSSVSSSSSVCSVPDPPDSVNSPPVVVVPPPPVPPPDPPDPPDCPDDDPPDDDDPPDPDDPDDPDPDDDDDPPD/DPPPPDPPPDPDDPQLVVLLVLLVLLLVLLVVLLVVLVVLLVLLVVLLVPDPDRDVVVNVLLVLLNVLLVLLSVLSVVLNCCLVPVCQFPQADDPPPPDDDPPPSVPGDTGSSSCQFQVCLPPSNLSNLVSLLVLLLSLLVVLLVVLCLLVVNDPVLSVVLVVLSVLLSVLSVQLSVQCNDGRGGCPHPRNLVSVLVNLVSSLCSLVVSLVSNLVSLVVLLVVCCVPPNDVLSVVSVVLNVLLCVLSVVLNVLSVVLNVCSVVVHSSSSSSSSVNSSSSSSSVSSSSSVCSVDPVPDSVNSPPVVVVPVPPVPPPPPPDPDDDDDDDPDDDDPPDDDDDPDDDDPDDDPDDDD

Nearest PDB structures (foldseek):
  8vy9-assembly1_R  TM=4.833E-01  e=1.385E+00  Homo sapiens
  8jlz-assembly1_R  TM=4.352E-01  e=1.270E+00  Homo sapiens
  7eja-assembly1_R  TM=4.398E-01  e=4.465E+00  Homo sapiens
  8jlz-assembly1_R  TM=4.379E-01  e=2.944E+00  Homo sapiens
  8vy9-assembly1_R  TM=4.419E-01  e=2.077E+00  Homo sapiens

Organism: Laccaria bicolor (strain S238N-H82 / ATCC MYA-4686) (NCBI:txid486041)